Protein AF-0000000075079339 (afdb_homodimer)

pLDDT: mean 93.02, std 6.37, range [62.28, 98.81]

Sequence (610 aa):
MKYHYYIADVFTNRVFNGAQIAVFPKADGLNAEKMALIAKELNLSETVFIFHKINGGNVRRMRIFSPLAEIHLGGHPVIAAAFVLASCGDIELNEPITRVVFEQNAGPVEANITSVGGKPGFVQFTRKVSAIVDRFAPGDEELAAFLGLEQSELDHKKYSPRLVSCGYPYLIVPVWKYESVRKALFNYPAWSQSAAPQTAAQEILLFAPKTPFPDADFNLRLLGPRLALTEDPPVGNAVPAFCSYLCSFEHTRKGTHSFAVERGDERSRRSVIRIEMDNKGEELLPLRVGGEAVMFAEGLIDLPKMKYHYYIADVFTNRVFNGAQIAVFPKADGLNAEKMALIAKELNLSETVFIFHKINGGNVRRMRIFSPLAEIHLGGHPVIAAAFVLASCGDIELNEPITRVVFEQNAGPVEANITSVGGKPGFVQFTRKVSAIVDRFAPGDEELAAFLGLEQSELDHKKYSPRLVSCGYPYLIVPVWKYESVRKALFNYPAWSQSAAPQTAAQEILLFAPKTPFPDADFNLRLLGPRLALTEDPPVGNAVPAFCSYLCSFEHTRKGTHSFAVERGDERSRRSVIRIEMDNKGEELLPLRVGGEAVMFAEGLIDLPK

Structure (mmCIF, N/CA/C/O backbone):
data_AF-0000000075079339-model_v1
#
loop_
_entity.id
_entity.type
_entity.pdbx_description
1 polymer 'PhzF family phenazine biosynthesis protein'
#
loop_
_atom_site.group_PDB
_atom_site.id
_atom_site.type_symbol
_atom_site.label_atom_id
_atom_site.label_alt_id
_atom_site.label_comp_id
_atom_site.label_asym_id
_atom_site.label_entity_id
_atom_site.label_seq_id
_atom_site.pdbx_PDB_ins_code
_atom_site.Cartn_x
_atom_site.Cartn_y
_atom_site.Cartn_z
_atom_site.occupancy
_atom_site.B_iso_or_equiv
_atom_site.auth_seq_id
_atom_site.auth_comp_id
_atom_site.auth_asym_id
_atom_site.auth_atom_id
_atom_site.pdbx_PDB_model_num
ATOM 1 N N . MET A 1 1 ? -23.562 4.031 -6.859 1 88.5 1 MET A N 1
ATOM 2 C CA . MET A 1 1 ? -23.609 2.607 -7.18 1 88.5 1 MET A CA 1
ATOM 3 C C . MET A 1 1 ? -22.875 1.783 -6.129 1 88.5 1 MET A C 1
ATOM 5 O O . MET A 1 1 ? -21.734 2.109 -5.762 1 88.5 1 MET A O 1
ATOM 9 N N . LYS A 1 2 ? -23.516 0.724 -5.75 1 94.94 2 LYS A N 1
ATOM 10 C CA . LYS A 1 2 ? -22.953 -0.069 -4.656 1 94.94 2 LYS A CA 1
ATOM 11 C C . LYS A 1 2 ? -22.281 -1.338 -5.184 1 94.94 2 LYS A C 1
ATOM 13 O O . LYS A 1 2 ? -22.828 -2.014 -6.059 1 94.94 2 LYS A O 1
ATOM 18 N N . TYR A 1 3 ? -21.109 -1.621 -4.734 1 97.62 3 TYR A N 1
ATOM 19 C CA . TYR A 1 3 ? -20.375 -2.818 -5.109 1 97.62 3 TYR A CA 1
ATOM 20 C C . TYR A 1 3 ? -19.859 -3.551 -3.877 1 97.62 3 TYR A C 1
ATOM 22 O O . TYR A 1 3 ? -19.203 -2.957 -3.023 1 97.62 3 TYR A O 1
ATOM 30 N N . HIS A 1 4 ? -20.141 -4.801 -3.824 1 97.94 4 HIS A N 1
ATOM 31 C CA . HIS A 1 4 ? -19.578 -5.664 -2.793 1 97.94 4 HIS A CA 1
ATOM 32 C C . HIS A 1 4 ? -18.188 -6.164 -3.188 1 97.94 4 HIS A C 1
ATOM 34 O O . HIS A 1 4 ? -17.938 -6.441 -4.363 1 97.94 4 HIS A O 1
ATOM 40 N N . TYR A 1 5 ? -17.344 -6.246 -2.178 1 98.44 5 TYR A N 1
ATOM 41 C CA . TYR A 1 5 ? -16.031 -6.84 -2.443 1 98.44 5 TYR A CA 1
ATOM 42 C C . TYR A 1 5 ? -15.539 -7.641 -1.241 1 98.44 5 TYR A C 1
ATOM 44 O O . TYR A 1 5 ? -16.094 -7.531 -0.147 1 98.44 5 TYR A O 1
ATOM 52 N N . TYR A 1 6 ? -14.586 -8.477 -1.514 1 98.56 6 TYR A N 1
ATOM 53 C CA . TYR A 1 6 ? -13.938 -9.312 -0.515 1 98.56 6 TYR A CA 1
ATOM 54 C C . TYR A 1 6 ? -12.422 -9.164 -0.581 1 98.56 6 TYR A C 1
ATOM 56 O O . TYR A 1 6 ? -11.867 -8.883 -1.645 1 98.56 6 TYR A O 1
ATOM 64 N N . ILE A 1 7 ? -11.812 -9.281 0.553 1 98.38 7 ILE A N 1
ATOM 65 C CA . ILE A 1 7 ? -10.359 -9.367 0.597 1 98.38 7 ILE A CA 1
ATOM 66 C C . ILE A 1 7 ? -9.938 -10.758 1.051 1 98.38 7 ILE A C 1
ATOM 68 O O . ILE A 1 7 ? -10.344 -11.219 2.117 1 98.38 7 ILE A O 1
ATOM 72 N N . ALA A 1 8 ? -9.172 -11.406 0.264 1 98.06 8 ALA A N 1
ATOM 73 C CA . ALA A 1 8 ? -8.664 -12.742 0.58 1 98.06 8 ALA A CA 1
ATOM 74 C C . ALA A 1 8 ? -7.137 -12.758 0.599 1 98.06 8 ALA A C 1
ATOM 76 O O . ALA A 1 8 ? -6.492 -12.086 -0.212 1 98.06 8 ALA A O 1
ATOM 77 N N . ASP A 1 9 ? -6.594 -13.492 1.553 1 97.5 9 ASP A N 1
ATOM 78 C CA . ASP A 1 9 ? -5.176 -13.828 1.537 1 97.5 9 ASP A CA 1
ATOM 79 C C . ASP A 1 9 ? -4.93 -15.117 0.746 1 97.5 9 ASP A C 1
ATOM 81 O O . ASP A 1 9 ? -5.535 -16.156 1.03 1 97.5 9 ASP A O 1
ATOM 85 N N . VAL A 1 10 ? -4.051 -14.984 -0.234 1 97.69 10 VAL A N 1
ATOM 86 C CA . VAL A 1 10 ? -3.883 -16.047 -1.214 1 97.69 10 VAL A CA 1
ATOM 87 C C . VAL A 1 10 ? -2.535 -16.734 -1.008 1 97.69 10 VAL A C 1
ATOM 89 O O . VAL A 1 10 ? -1.555 -16.094 -0.628 1 97.69 10 VAL A O 1
ATOM 92 N N . PHE A 1 11 ? -2.48 -18.062 -1.282 1 97.31 11 PHE A N 1
ATOM 93 C CA . PHE A 1 11 ? -1.332 -18.938 -1.104 1 97.31 11 PHE A CA 1
ATOM 94 C C . PHE A 1 11 ? -0.982 -19.078 0.373 1 97.31 11 PHE A C 1
ATOM 96 O O . PHE A 1 11 ? 0.194 -19.078 0.741 1 97.31 11 PHE A O 1
ATOM 103 N N . THR A 1 12 ? -1.994 -19.094 1.157 1 96.5 12 THR A N 1
ATOM 104 C CA . THR A 1 12 ? -1.939 -19.312 2.598 1 96.5 12 THR A CA 1
ATOM 105 C C . THR A 1 12 ? -3.301 -19.75 3.133 1 96.5 12 THR A C 1
ATOM 107 O O . THR A 1 12 ? -4.324 -19.531 2.48 1 96.5 12 THR A O 1
ATOM 110 N N . ASN A 1 13 ? -3.297 -20.391 4.238 1 95.44 13 ASN A N 1
ATOM 111 C CA . ASN A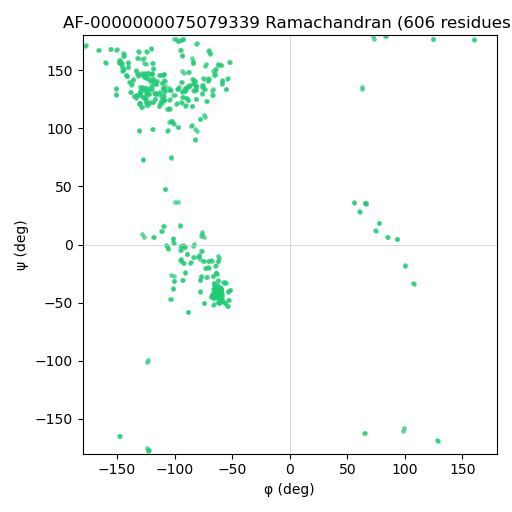 1 13 ? -4.543 -20.719 4.926 1 95.44 13 ASN A CA 1
ATOM 112 C C . ASN A 1 13 ? -4.676 -19.953 6.234 1 95.44 13 ASN A C 1
ATOM 114 O O . ASN A 1 13 ? -5.539 -20.266 7.059 1 95.44 13 ASN A O 1
ATOM 118 N N . ARG A 1 14 ? -3.779 -18.969 6.387 1 94.88 14 ARG A N 1
ATOM 119 C CA . ARG A 1 14 ? -3.783 -18.141 7.586 1 94.88 14 ARG A CA 1
ATOM 120 C C . ARG A 1 14 ? -3.883 -16.656 7.227 1 94.88 14 ARG A C 1
ATOM 122 O O . ARG A 1 14 ? -3.076 -16.141 6.445 1 94.88 14 ARG A O 1
ATOM 129 N N . VAL A 1 15 ? -4.781 -15.984 7.902 1 96.06 15 VAL A N 1
ATOM 130 C CA . VAL A 1 15 ? -4.934 -14.555 7.645 1 96.06 15 VAL A CA 1
ATOM 131 C C . VAL A 1 15 ? -3.635 -13.828 7.992 1 96.06 15 VAL A C 1
ATOM 133 O O . VAL A 1 15 ? -2.863 -14.297 8.836 1 96.06 15 VAL A O 1
ATOM 136 N N . PHE A 1 16 ? -3.359 -12.68 7.406 1 96 16 PHE A N 1
ATOM 137 C CA . PHE A 1 16 ? -2.217 -11.797 7.605 1 96 16 PHE A CA 1
ATOM 138 C C . PHE A 1 16 ? -0.963 -12.383 6.969 1 96 16 PHE A C 1
ATOM 140 O O . PHE A 1 16 ? 0.152 -11.945 7.258 1 96 16 PHE A O 1
ATOM 147 N N . ASN A 1 17 ? -1.1 -13.398 6.145 1 95.69 17 ASN A N 1
ATOM 148 C CA . ASN A 1 17 ? -0.041 -13.969 5.32 1 95.69 17 ASN A CA 1
ATOM 149 C C . ASN A 1 17 ? -0.414 -13.953 3.84 1 95.69 17 ASN A C 1
ATOM 151 O O . ASN A 1 17 ? -1.387 -13.305 3.447 1 95.69 17 ASN A O 1
ATOM 155 N N . GLY A 1 18 ? 0.417 -14.477 3.018 1 95.75 18 GLY A N 1
ATOM 156 C CA . GLY A 1 18 ? 0.111 -14.586 1.6 1 95.75 18 GLY A CA 1
ATOM 157 C C . GLY A 1 18 ? -0.012 -13.242 0.909 1 95.75 18 GLY A C 1
ATOM 158 O O . GLY A 1 18 ? 0.529 -12.242 1.386 1 95.75 18 GLY A O 1
ATOM 159 N N . ALA A 1 19 ? -0.659 -13.289 -0.269 1 96.06 19 ALA A N 1
ATOM 160 C CA . ALA A 1 19 ? -0.929 -12.078 -1.039 1 96.06 19 ALA A CA 1
ATOM 161 C C . ALA A 1 19 ? -2.346 -11.578 -0.787 1 96.06 19 ALA A C 1
ATOM 163 O O . ALA A 1 19 ? -3.303 -12.352 -0.802 1 96.06 19 ALA A O 1
ATOM 164 N N . GLN A 1 20 ? -2.498 -10.305 -0.548 1 96.56 20 GLN A N 1
ATOM 165 C CA . GLN A 1 20 ? -3.801 -9.703 -0.301 1 96.56 20 GLN A CA 1
ATOM 166 C C . GLN A 1 20 ? -4.5 -9.344 -1.61 1 96.56 20 GLN A C 1
ATOM 168 O O . GLN A 1 20 ? -4.023 -8.484 -2.359 1 96.56 20 GLN A O 1
ATOM 173 N N . ILE A 1 21 ? -5.633 -9.906 -1.851 1 98 21 ILE A N 1
ATOM 174 C CA . ILE A 1 21 ? -6.34 -9.664 -3.104 1 98 21 ILE A CA 1
ATOM 175 C C . ILE A 1 21 ? -7.773 -9.227 -2.814 1 98 21 ILE A C 1
ATOM 177 O O . ILE A 1 21 ? -8.484 -9.883 -2.043 1 98 21 ILE A O 1
ATOM 181 N N . ALA A 1 22 ? -8.141 -8.125 -3.373 1 98.62 22 ALA A N 1
ATOM 182 C CA . ALA A 1 22 ? -9.555 -7.75 -3.355 1 98.62 22 ALA A CA 1
ATOM 183 C C . ALA A 1 22 ? -10.289 -8.312 -4.566 1 98.62 22 ALA A C 1
ATOM 185 O O . ALA A 1 22 ? -9.766 -8.297 -5.684 1 98.62 22 ALA A O 1
ATOM 186 N N . VAL A 1 23 ? -11.453 -8.844 -4.312 1 98.81 23 VAL A N 1
ATOM 187 C CA . VAL A 1 23 ? -12.266 -9.406 -5.391 1 98.81 23 VAL A CA 1
ATOM 188 C C . VAL A 1 23 ? -13.648 -8.766 -5.379 1 98.81 23 VAL A C 1
ATOM 190 O O . VAL A 1 23 ? -14.336 -8.773 -4.355 1 98.81 23 VAL A O 1
ATOM 193 N N . PHE A 1 24 ? -14.008 -8.18 -6.484 1 98.69 24 PHE A N 1
ATOM 194 C CA . PHE A 1 24 ? -15.375 -7.723 -6.742 1 98.69 24 PHE A CA 1
ATOM 195 C C . PHE A 1 24 ? -16.141 -8.758 -7.562 1 98.69 24 PHE A C 1
ATOM 197 O O . PHE A 1 24 ? -16.016 -8.797 -8.789 1 98.69 24 PHE A O 1
ATOM 204 N N . PRO A 1 25 ? -16.984 -9.547 -6.914 1 98.12 25 PRO A N 1
ATOM 205 C CA . PRO A 1 25 ? -17.625 -10.664 -7.609 1 98.12 25 PRO A CA 1
ATOM 206 C C . PRO A 1 25 ? -18.594 -10.203 -8.695 1 98.12 25 PRO A C 1
ATOM 208 O O . PRO A 1 25 ? -18.891 -10.961 -9.617 1 98.12 25 PRO A O 1
ATOM 211 N N . LYS A 1 26 ? -19.156 -9.078 -8.578 1 97 26 LYS A N 1
ATOM 212 C CA . LYS A 1 26 ? -20.047 -8.453 -9.547 1 97 26 LYS A CA 1
ATOM 213 C C . LYS A 1 26 ? -19.641 -7.016 -9.836 1 97 26 LYS A C 1
ATOM 215 O O . LYS A 1 26 ? -20.094 -6.09 -9.156 1 97 26 LYS A O 1
ATOM 220 N N . ALA A 1 27 ? -18.922 -6.891 -10.93 1 96.94 27 ALA A N 1
ATOM 221 C CA . ALA A 1 27 ? -18.344 -5.582 -11.227 1 96.94 27 ALA A CA 1
ATOM 222 C C . ALA A 1 27 ? -19.047 -4.934 -12.414 1 96.94 27 ALA A C 1
ATOM 224 O O . ALA A 1 27 ? -18.531 -3.984 -13.008 1 96.94 27 ALA A O 1
ATOM 225 N N . ASP A 1 28 ? -20.141 -5.441 -12.727 1 92.81 28 ASP A N 1
ATOM 226 C CA . ASP A 1 28 ? -20.875 -4.902 -13.867 1 92.81 28 ASP A CA 1
ATOM 227 C C . ASP A 1 28 ? -21.109 -3.4 -13.711 1 92.81 28 ASP A C 1
ATOM 229 O O . ASP A 1 28 ? -21.5 -2.932 -12.641 1 92.81 28 ASP A O 1
ATOM 233 N N . GLY A 1 29 ? -20.844 -2.641 -14.797 1 92 29 GLY A N 1
ATOM 234 C CA . GLY A 1 29 ? -21.047 -1.2 -14.781 1 92 29 GLY A CA 1
ATOM 235 C C . GLY A 1 29 ? -19.766 -0.422 -14.578 1 92 29 GLY A C 1
ATOM 236 O O . GLY A 1 29 ? -19.703 0.782 -14.836 1 92 29 GLY A O 1
ATOM 237 N N . LEU A 1 30 ? -18.766 -1.113 -14.094 1 96 30 LEU A N 1
ATOM 238 C CA . LEU A 1 30 ? -17.484 -0.432 -13.906 1 96 30 LEU A CA 1
ATOM 239 C C . LEU A 1 30 ? -16.719 -0.359 -15.219 1 96 30 LEU A C 1
ATOM 241 O O . LEU A 1 30 ? -16.703 -1.322 -15.992 1 96 30 LEU A O 1
ATOM 245 N N . ASN A 1 31 ? -16.156 0.801 -15.477 1 95.88 31 ASN A N 1
ATOM 246 C CA . ASN A 1 31 ? -15.227 0.935 -16.594 1 95.88 31 ASN A CA 1
ATOM 247 C C . ASN A 1 31 ? -13.773 0.877 -16.141 1 95.88 31 ASN A C 1
ATOM 249 O O . ASN A 1 31 ? -13.508 0.788 -14.938 1 95.88 31 ASN A O 1
ATOM 253 N N . ALA A 1 32 ? -12.883 0.918 -17.062 1 96.62 32 ALA A N 1
ATOM 254 C CA . ALA A 1 32 ? -11.461 0.743 -16.781 1 96.62 32 ALA A CA 1
ATOM 255 C C . ALA A 1 32 ? -10.953 1.83 -15.828 1 96.62 32 ALA A C 1
ATOM 257 O O . ALA A 1 32 ? -10.156 1.557 -14.93 1 96.62 32 ALA A O 1
ATOM 258 N N . GLU A 1 33 ? -11.391 2.986 -16.062 1 95.31 33 GLU A N 1
ATOM 259 C CA . GLU A 1 33 ? -10.945 4.109 -15.25 1 95.31 33 GLU A CA 1
ATOM 260 C C . GLU A 1 33 ? -11.336 3.918 -13.789 1 95.31 33 GLU A C 1
ATOM 262 O O . GLU A 1 33 ? -10.508 4.09 -12.891 1 95.31 33 GLU A O 1
ATOM 267 N N . LYS A 1 34 ? -12.578 3.607 -13.531 1 96.44 34 LYS A N 1
ATOM 268 C CA . LYS A 1 34 ? -13.062 3.398 -12.172 1 96.44 34 LYS A CA 1
ATOM 269 C C . LYS A 1 34 ? -12.367 2.207 -11.523 1 96.44 34 LYS A C 1
ATOM 271 O O . LYS A 1 34 ? -12.031 2.25 -10.336 1 96.44 34 LYS A O 1
ATOM 276 N N . MET A 1 35 ? -12.203 1.154 -12.273 1 98.12 35 MET A N 1
ATOM 277 C CA . MET A 1 35 ? -11.516 -0.02 -11.742 1 98.12 35 MET A CA 1
ATOM 278 C C . MET A 1 35 ? -10.102 0.332 -11.305 1 98.12 35 MET A C 1
ATOM 280 O O . MET A 1 35 ? -9.648 -0.1 -10.234 1 98.12 35 MET A O 1
ATOM 284 N N . ALA A 1 36 ? -9.398 1.102 -12.117 1 97.06 36 ALA A N 1
ATOM 285 C CA . ALA A 1 36 ? -8.055 1.538 -11.773 1 97.06 36 ALA A CA 1
ATOM 286 C C . ALA A 1 36 ? -8.055 2.381 -10.5 1 97.06 36 ALA A C 1
ATOM 288 O O . ALA A 1 36 ? -7.188 2.213 -9.641 1 97.06 36 ALA A O 1
ATOM 289 N N . LEU A 1 37 ? -9.008 3.271 -10.367 1 95.88 37 LEU A N 1
ATOM 290 C CA . LEU A 1 37 ? -9.125 4.129 -9.195 1 95.88 37 LEU A CA 1
ATOM 291 C C . LEU A 1 37 ? -9.391 3.299 -7.945 1 95.88 37 LEU A C 1
ATOM 293 O O . LEU A 1 37 ? -8.805 3.551 -6.891 1 95.88 37 LEU A O 1
ATOM 297 N N . ILE A 1 38 ? -10.25 2.322 -8.062 1 97.81 38 ILE A N 1
ATOM 298 C CA . ILE A 1 38 ? -10.594 1.459 -6.934 1 97.81 38 ILE A CA 1
ATOM 299 C C . ILE A 1 38 ? -9.359 0.68 -6.484 1 97.81 38 ILE A C 1
ATOM 301 O O . ILE A 1 38 ? -9.078 0.586 -5.289 1 97.81 38 ILE A O 1
ATOM 305 N N . ALA A 1 39 ? -8.656 0.16 -7.441 1 97.5 39 ALA A N 1
ATOM 306 C CA . ALA A 1 39 ? -7.457 -0.606 -7.125 1 97.5 39 ALA A CA 1
ATOM 307 C C . ALA A 1 39 ? -6.43 0.26 -6.402 1 97.5 39 ALA A C 1
ATOM 309 O O . ALA A 1 39 ? -5.824 -0.174 -5.418 1 97.5 39 ALA A O 1
ATOM 310 N N . LYS A 1 40 ? -6.242 1.447 -6.895 1 94.62 40 LYS A N 1
ATOM 311 C CA . LYS A 1 40 ? -5.32 2.383 -6.254 1 94.62 40 LYS A CA 1
ATOM 312 C C . LYS A 1 40 ? -5.781 2.73 -4.844 1 94.62 40 LYS A C 1
ATOM 314 O O . LYS A 1 40 ? -4.965 2.824 -3.924 1 94.62 40 LYS A O 1
ATOM 319 N N . GLU A 1 41 ? -7.086 2.902 -4.676 1 96.56 41 GLU A N 1
ATOM 320 C CA . GLU A 1 41 ? -7.691 3.248 -3.391 1 96.56 41 GLU A CA 1
ATOM 321 C C . GLU A 1 41 ? -7.461 2.15 -2.357 1 96.56 41 GLU A C 1
ATOM 323 O O . GLU A 1 41 ? -7.086 2.432 -1.217 1 96.56 41 GLU A O 1
ATOM 328 N N . LEU A 1 42 ? -7.664 0.929 -2.746 1 97.06 42 LEU A N 1
ATOM 329 C CA . LEU A 1 42 ? -7.547 -0.193 -1.822 1 97.06 42 LEU A CA 1
ATOM 330 C C . LEU A 1 42 ? -6.082 -0.531 -1.56 1 97.06 42 LEU A C 1
ATOM 332 O O . LEU A 1 42 ? -5.75 -1.116 -0.526 1 97.06 42 LEU A O 1
ATOM 336 N N . ASN A 1 43 ? -5.238 -0.244 -2.51 1 94.38 43 ASN A N 1
ATOM 337 C CA . ASN A 1 43 ? -3.785 -0.327 -2.385 1 94.38 43 ASN A CA 1
ATOM 338 C C . ASN A 1 43 ? -3.338 -1.722 -1.954 1 94.38 43 ASN A C 1
ATOM 340 O O . ASN A 1 43 ? -2.449 -1.862 -1.113 1 94.38 43 ASN A O 1
ATOM 344 N N . LEU A 1 44 ? -3.998 -2.727 -2.41 1 96.19 44 LEU A N 1
ATOM 345 C CA . LEU A 1 44 ? -3.592 -4.109 -2.188 1 96.19 44 LEU A CA 1
ATOM 346 C C . LEU A 1 44 ? -2.754 -4.625 -3.354 1 96.19 44 LEU A C 1
ATOM 348 O O . LEU A 1 44 ? -2.502 -3.893 -4.312 1 96.19 44 LEU A O 1
ATOM 352 N N . SER A 1 45 ? -2.244 -5.855 -3.23 1 93.19 45 SER A N 1
ATOM 353 C CA . SER A 1 45 ? -1.403 -6.402 -4.293 1 93.19 45 SER A CA 1
ATOM 354 C C . SER A 1 45 ? -2.105 -6.336 -5.645 1 93.19 45 SER A C 1
ATOM 356 O O . SER A 1 45 ? -1.544 -5.836 -6.617 1 93.19 45 SER A O 1
ATOM 358 N N . GLU A 1 46 ? -3.307 -6.879 -5.637 1 96.69 46 GLU A N 1
ATOM 359 C CA . GLU A 1 46 ? -4.145 -6.781 -6.828 1 96.69 46 GLU A CA 1
ATOM 360 C C . GLU A 1 46 ? -5.625 -6.699 -6.457 1 96.69 46 GLU A C 1
ATOM 362 O O . GLU A 1 46 ? -6.012 -7.086 -5.352 1 96.69 46 GLU A O 1
ATOM 367 N N . THR A 1 47 ? -6.359 -6.16 -7.328 1 98.38 47 THR A N 1
ATOM 368 C CA . THR A 1 47 ? -7.816 -6.113 -7.262 1 98.38 47 THR A CA 1
ATOM 369 C C . THR A 1 47 ? -8.438 -6.758 -8.5 1 98.38 47 THR A C 1
ATOM 371 O O . THR A 1 47 ? -8.047 -6.449 -9.625 1 98.38 47 THR A O 1
ATOM 374 N N . VAL A 1 48 ? -9.344 -7.629 -8.211 1 98.62 48 VAL A N 1
ATOM 375 C CA . VAL A 1 48 ? -9.961 -8.414 -9.273 1 98.62 48 VAL A CA 1
ATOM 376 C C . VAL A 1 48 ? -11.414 -7.984 -9.461 1 98.62 48 VAL A C 1
ATOM 378 O O . VAL A 1 48 ? -12.156 -7.84 -8.484 1 98.62 48 VAL A O 1
ATOM 381 N N . PHE A 1 49 ? -11.781 -7.809 -10.734 1 98.62 49 PHE A N 1
ATOM 382 C CA . PHE A 1 49 ? -13.156 -7.473 -11.086 1 98.62 49 PHE A CA 1
ATOM 383 C C . PHE A 1 49 ? -13.773 -8.555 -11.961 1 98.62 49 PHE A C 1
ATOM 385 O O . PHE A 1 49 ? -13.258 -8.859 -13.039 1 98.62 49 PHE A O 1
ATOM 392 N N . ILE A 1 50 ? -14.867 -9.094 -11.484 1 97.94 50 ILE A N 1
ATOM 393 C CA . ILE A 1 50 ? -15.523 -10.203 -12.172 1 97.94 50 ILE A CA 1
ATOM 394 C C . ILE A 1 50 ? -16.781 -9.703 -12.891 1 97.94 50 ILE A C 1
ATOM 396 O O . ILE A 1 50 ? -17.547 -8.914 -12.328 1 97.94 50 ILE A O 1
ATOM 400 N N . PHE A 1 51 ? -16.906 -10.117 -14.125 1 96.25 51 PHE A N 1
ATOM 401 C CA . PHE A 1 51 ? -18.094 -9.82 -14.93 1 96.25 51 PHE A CA 1
ATOM 402 C C . PHE A 1 51 ? -18.781 -11.102 -15.367 1 96.25 51 PHE A C 1
ATOM 404 O O . PHE A 1 51 ? -18.125 -12.07 -15.758 1 96.25 51 PHE A O 1
ATOM 411 N N . HIS A 1 52 ? -20.062 -11.039 -15.242 1 90.69 52 HIS A N 1
ATOM 412 C CA . HIS A 1 52 ? -20.828 -12.219 -15.602 1 90.69 52 HIS A CA 1
ATOM 413 C C . HIS A 1 52 ? -21.312 -12.148 -17.047 1 90.69 52 HIS A C 1
ATOM 415 O O . HIS A 1 52 ? -21.641 -11.07 -17.547 1 90.69 52 HIS A O 1
ATOM 421 N N . LYS A 1 53 ? -21.094 -13.195 -17.75 1 77.88 53 LYS A N 1
ATOM 422 C CA . LYS A 1 53 ? -21.578 -13.281 -19.125 1 77.88 53 LYS A CA 1
ATOM 423 C C . LYS A 1 53 ? -23.031 -13.742 -19.156 1 77.88 53 LYS A C 1
ATOM 425 O O . LYS A 1 53 ? -23.516 -14.391 -18.219 1 77.88 53 LYS A O 1
ATOM 430 N N . ILE A 1 54 ? -23.641 -13.367 -20.234 1 65.5 54 ILE A N 1
ATOM 431 C CA . ILE A 1 54 ? -25.047 -13.625 -20.453 1 65.5 54 ILE A CA 1
ATOM 432 C C . ILE A 1 54 ? -25.297 -15.133 -20.547 1 65.5 54 ILE A C 1
ATOM 434 O O . ILE A 1 54 ? -26.312 -15.633 -20.047 1 65.5 54 ILE A O 1
ATOM 438 N N . ASN A 1 55 ? -24.422 -15.797 -21.281 1 62.28 55 ASN A N 1
ATOM 439 C CA . ASN A 1 55 ? -24.812 -17.172 -21.594 1 62.28 55 ASN A CA 1
ATOM 440 C C . ASN A 1 55 ? -24.625 -18.094 -20.391 1 62.28 55 ASN A C 1
ATOM 442 O O . ASN A 1 55 ? -24.984 -19.266 -20.438 1 62.28 55 ASN A O 1
ATOM 446 N N . GLY A 1 56 ? -24.375 -17.641 -19.203 1 64.38 56 GLY A N 1
ATOM 447 C CA . GLY A 1 56 ? -24.438 -18.453 -18 1 64.38 56 GLY A CA 1
ATOM 448 C C . GLY A 1 56 ? -23.281 -19.422 -17.875 1 64.38 56 GLY A C 1
ATOM 449 O O . GLY A 1 56 ? -22.281 -19.297 -18.578 1 64.38 56 GLY A O 1
ATOM 450 N N . GLY A 1 57 ? -23 -20.312 -16.812 1 76.31 57 GLY A N 1
ATOM 451 C CA . GLY A 1 57 ? -22.062 -21.359 -16.469 1 76.31 57 GLY A CA 1
ATOM 452 C C . GLY A 1 57 ? -20.938 -20.859 -15.57 1 76.31 57 GLY A C 1
ATOM 453 O O . GLY A 1 57 ? -21.094 -19.875 -14.852 1 76.31 57 GLY A O 1
ATOM 454 N N . ASN A 1 58 ? -19.891 -21.656 -15.656 1 87.31 58 ASN A N 1
ATOM 455 C CA . ASN A 1 58 ? -18.766 -21.344 -14.789 1 87.31 58 ASN A CA 1
ATOM 456 C C . ASN A 1 58 ? -17.672 -20.578 -15.547 1 87.31 58 ASN A C 1
ATOM 458 O O . ASN A 1 58 ? -16.484 -20.891 -15.422 1 87.31 58 ASN A O 1
ATOM 462 N N . VAL A 1 59 ? -18.156 -19.656 -16.516 1 93.31 59 VAL A N 1
ATOM 463 C CA . VAL A 1 59 ? -17.234 -18.766 -17.188 1 93.31 59 VAL A CA 1
ATOM 464 C C . VAL A 1 59 ? -17.453 -17.328 -16.703 1 93.31 59 VAL A C 1
ATOM 466 O O . VAL A 1 59 ? -18.578 -16.844 -16.688 1 93.31 59 VAL A O 1
ATOM 469 N N . ARG A 1 60 ? -16.406 -16.75 -16.312 1 95 60 ARG A N 1
ATOM 470 C CA . ARG A 1 60 ? -16.438 -15.367 -15.859 1 95 60 ARG A CA 1
ATOM 471 C C . ARG A 1 60 ? -15.391 -14.523 -16.578 1 95 60 ARG A C 1
ATOM 473 O O . ARG A 1 60 ? -14.273 -14.977 -16.812 1 95 60 ARG A O 1
ATOM 480 N N . ARG A 1 61 ? -15.812 -13.344 -17.016 1 96.06 61 ARG A N 1
ATOM 481 C CA . ARG A 1 61 ? -14.82 -12.344 -17.406 1 96.06 61 ARG A CA 1
ATOM 482 C C . ARG A 1 61 ? -14.133 -11.734 -16.188 1 96.06 61 ARG A C 1
ATOM 484 O O . ARG A 1 61 ? -14.781 -11.438 -15.188 1 96.06 61 ARG A O 1
ATOM 491 N N . MET A 1 62 ? -12.852 -11.664 -16.312 1 96.56 62 MET A N 1
ATOM 492 C CA . MET A 1 62 ? -12.062 -11.219 -15.172 1 96.56 62 MET A CA 1
ATOM 493 C C . MET A 1 62 ? -11.047 -10.164 -15.594 1 96.56 62 MET A C 1
ATOM 495 O O . MET A 1 62 ? -10.305 -10.367 -16.547 1 96.56 62 MET A O 1
ATOM 499 N N . ARG A 1 63 ? -11.023 -9.062 -14.922 1 97.81 63 ARG A N 1
ATOM 500 C CA . ARG A 1 63 ? -10 -8.031 -15.086 1 97.81 63 ARG A CA 1
ATOM 501 C C . ARG A 1 63 ? -9.234 -7.812 -13.789 1 97.81 63 ARG A C 1
ATOM 503 O O . ARG A 1 63 ? -9.812 -7.875 -12.703 1 97.81 63 ARG A O 1
ATOM 510 N N . ILE A 1 64 ? -7.957 -7.582 -13.93 1 97.88 64 ILE A N 1
ATOM 511 C CA . ILE A 1 64 ? -7.074 -7.492 -12.773 1 97.88 64 ILE A CA 1
ATOM 512 C C . ILE A 1 64 ? -6.328 -6.16 -12.797 1 97.88 64 ILE A C 1
ATOM 514 O O . ILE A 1 64 ? -5.816 -5.746 -13.836 1 97.88 64 ILE A O 1
ATOM 518 N N . PHE A 1 65 ? -6.273 -5.496 -11.656 1 97.62 65 PHE A N 1
ATOM 519 C CA . PHE A 1 65 ? -5.539 -4.242 -11.523 1 97.62 65 PHE A CA 1
ATOM 520 C C . PHE A 1 65 ? -4.617 -4.277 -10.312 1 97.62 65 PHE A C 1
ATOM 522 O O . PHE A 1 65 ? -5.02 -4.711 -9.234 1 97.62 65 PHE A O 1
ATOM 529 N N . SER A 1 66 ? -3.346 -3.918 -10.484 1 94.81 66 SER A N 1
ATOM 530 C CA . SER A 1 66 ? -2.533 -3.416 -9.375 1 94.81 66 SER A CA 1
ATOM 531 C C . SER A 1 66 ? -2.822 -1.944 -9.102 1 94.81 66 SER A C 1
ATOM 533 O O . SER A 1 66 ? -3.561 -1.301 -9.852 1 94.81 66 SER A O 1
ATOM 535 N N . PRO A 1 67 ? -2.252 -1.375 -8.016 1 92.94 67 PRO A N 1
ATOM 536 C CA . PRO A 1 67 ? -2.449 0.057 -7.781 1 92.94 67 PRO A CA 1
ATOM 537 C C . PRO A 1 67 ? -1.87 0.924 -8.898 1 92.94 67 PRO A C 1
ATOM 539 O O . PRO A 1 67 ? -2.232 2.096 -9.023 1 92.94 67 PRO A O 1
ATOM 542 N N . LEU A 1 68 ? -1.014 0.298 -9.758 1 89.31 68 LEU A N 1
ATOM 543 C CA . LEU A 1 68 ? -0.296 1.08 -10.758 1 89.31 68 LEU A CA 1
ATOM 544 C C . LEU A 1 68 ? -0.953 0.945 -12.125 1 89.31 68 LEU A C 1
ATOM 546 O O . LEU A 1 68 ? -0.989 1.904 -12.898 1 89.31 68 LEU A O 1
ATOM 550 N N . ALA A 1 69 ? -1.415 -0.255 -12.359 1 93.31 69 ALA A N 1
ATOM 551 C CA . ALA A 1 69 ? -1.906 -0.484 -13.719 1 93.31 69 ALA A CA 1
ATOM 552 C C . ALA A 1 69 ? -2.713 -1.777 -13.797 1 93.31 69 ALA A C 1
ATOM 554 O O . ALA A 1 69 ? -2.697 -2.584 -12.867 1 93.31 69 ALA A O 1
ATOM 555 N N . GLU A 1 70 ? -3.414 -1.897 -14.953 1 96.06 70 GLU A N 1
ATOM 556 C CA . GLU A 1 70 ? -4.078 -3.166 -15.242 1 96.06 70 GLU A CA 1
ATOM 557 C C . GLU A 1 70 ? -3.062 -4.254 -15.578 1 96.06 70 GLU A C 1
ATOM 559 O O . GLU A 1 70 ? -2.059 -3.994 -16.234 1 96.06 70 GLU A O 1
ATOM 564 N N . ILE A 1 71 ? -3.344 -5.398 -15.117 1 93.06 71 ILE A N 1
ATOM 565 C CA . ILE A 1 71 ? -2.535 -6.586 -15.352 1 93.06 71 ILE A CA 1
ATOM 566 C C . ILE A 1 71 ? -3.295 -7.559 -16.25 1 93.06 71 ILE A C 1
ATOM 568 O O . ILE A 1 71 ? -4.477 -7.836 -16.031 1 93.06 71 ILE A O 1
ATOM 572 N N . HIS A 1 72 ? -2.596 -8.109 -17.125 1 90.5 72 HIS A N 1
ATOM 573 C CA . HIS A 1 72 ? -3.291 -8.883 -18.156 1 90.5 72 HIS A CA 1
ATOM 574 C C . HIS A 1 72 ? -3.436 -10.344 -17.75 1 90.5 72 HIS A C 1
ATOM 576 O O . HIS A 1 72 ? -4.277 -11.062 -18.281 1 90.5 72 HIS A O 1
ATOM 582 N N . LEU A 1 73 ? -2.568 -10.766 -16.891 1 86.12 73 LEU A N 1
ATOM 583 C CA . LEU A 1 73 ? -2.631 -12.125 -16.359 1 86.12 73 LEU A CA 1
ATOM 584 C C . LEU A 1 73 ? -2.047 -12.188 -14.953 1 86.12 73 LEU A C 1
ATOM 586 O O . LEU A 1 73 ? -0.967 -11.648 -14.703 1 86.12 73 LEU A O 1
ATOM 590 N N . GLY A 1 74 ? -2.799 -12.773 -14.039 1 86.56 74 GLY A N 1
ATOM 591 C CA . GLY A 1 74 ? -2.338 -12.938 -12.672 1 86.56 74 GLY A CA 1
ATOM 592 C C . GLY A 1 74 ? -2.686 -14.297 -12.086 1 86.56 74 GLY A C 1
ATOM 593 O O . GLY A 1 74 ? -3.799 -14.789 -12.266 1 86.56 74 GLY A O 1
ATOM 594 N N . GLY A 1 75 ? -1.763 -14.977 -11.5 1 87 75 GLY A N 1
ATOM 595 C CA . GLY A 1 75 ? -1.975 -16.266 -10.859 1 87 75 GLY A CA 1
ATOM 596 C C . GLY A 1 75 ? -2.703 -16.156 -9.539 1 87 75 GLY A C 1
ATOM 597 O O . GLY A 1 75 ? -3.762 -16.766 -9.352 1 87 75 GLY A O 1
ATOM 598 N N . HIS A 1 76 ? -2.213 -15.242 -8.617 1 92.62 76 HIS A N 1
ATOM 599 C CA . HIS A 1 76 ? -2.859 -15.047 -7.324 1 92.62 76 HIS A CA 1
ATOM 600 C C . HIS A 1 76 ? -4.309 -14.602 -7.496 1 92.62 76 HIS A C 1
ATOM 602 O O . HIS A 1 76 ? -5.203 -15.102 -6.809 1 92.62 76 HIS A O 1
ATOM 608 N N . PRO A 1 77 ? -4.531 -13.766 -8.43 1 95.94 77 PRO A N 1
ATOM 609 C CA . PRO A 1 77 ? -5.906 -13.305 -8.633 1 95.94 77 PRO A CA 1
ATOM 610 C C . PRO A 1 77 ? -6.855 -14.438 -9.016 1 95.94 77 PRO A C 1
ATOM 612 O O . PRO A 1 77 ? -8.023 -14.422 -8.617 1 95.94 77 PRO A O 1
ATOM 615 N N . VAL A 1 78 ? -6.328 -15.398 -9.797 1 96.5 78 VAL A N 1
ATOM 616 C CA . VAL A 1 78 ? -7.164 -16.531 -10.195 1 96.5 78 VAL A CA 1
ATOM 617 C C . VAL A 1 78 ? -7.59 -17.328 -8.961 1 96.5 78 VAL A C 1
ATOM 619 O O . VAL A 1 78 ? -8.766 -17.672 -8.82 1 96.5 78 VAL A O 1
ATOM 622 N N . ILE A 1 79 ? -6.664 -17.578 -8.109 1 97.88 79 ILE A N 1
ATOM 623 C CA . ILE A 1 79 ? -6.941 -18.312 -6.887 1 97.88 79 ILE A CA 1
ATOM 624 C C . ILE A 1 79 ? -7.934 -17.547 -6.027 1 97.88 79 ILE A C 1
ATOM 626 O O . ILE A 1 79 ? -8.914 -18.109 -5.531 1 97.88 79 ILE A O 1
ATOM 630 N N . ALA A 1 80 ? -7.711 -16.297 -5.891 1 98.19 80 ALA A N 1
ATOM 631 C CA . ALA A 1 80 ? -8.586 -15.453 -5.086 1 98.19 80 ALA A CA 1
ATOM 632 C C . ALA A 1 80 ? -10 -15.43 -5.652 1 98.19 80 ALA A C 1
ATOM 634 O O . ALA A 1 80 ? -10.977 -15.57 -4.91 1 98.19 80 ALA A O 1
ATOM 635 N N . ALA A 1 81 ? -10.102 -15.188 -6.957 1 98.12 81 ALA A N 1
ATOM 636 C CA . ALA A 1 81 ? -11.406 -15.109 -7.613 1 98.12 81 ALA A CA 1
ATOM 637 C C . ALA A 1 81 ? -12.203 -16.391 -7.418 1 98.12 81 ALA A C 1
ATOM 639 O O . ALA A 1 81 ? -13.367 -16.359 -7.027 1 98.12 81 ALA A O 1
ATOM 640 N N . ALA A 1 82 ? -11.531 -17.5 -7.684 1 98.12 82 ALA A N 1
ATOM 641 C CA . ALA A 1 82 ? -12.195 -18.797 -7.539 1 98.12 82 ALA A CA 1
ATOM 642 C C . ALA A 1 82 ? -12.664 -19.016 -6.102 1 98.12 82 ALA A C 1
ATOM 644 O O . ALA A 1 82 ? -13.805 -19.406 -5.867 1 98.12 82 ALA A O 1
ATOM 645 N N . PHE A 1 83 ? -11.828 -18.781 -5.18 1 98.19 83 PHE A N 1
ATOM 646 C CA . PHE A 1 83 ? -12.117 -18.969 -3.762 1 98.19 83 PHE A CA 1
ATOM 647 C C . PHE A 1 83 ? -13.281 -18.078 -3.33 1 98.19 83 PHE A C 1
ATOM 649 O O . PHE A 1 83 ? -14.227 -18.547 -2.691 1 98.19 83 PHE A O 1
ATOM 656 N N . VAL A 1 84 ? -13.242 -16.797 -3.691 1 98.31 84 VAL A N 1
ATOM 657 C CA . VAL A 1 84 ? -14.234 -15.82 -3.26 1 98.31 84 VAL A CA 1
ATOM 658 C C . VAL A 1 84 ? -15.578 -16.141 -3.908 1 98.31 84 VAL A C 1
ATOM 660 O O . VAL A 1 84 ? -16.625 -16.109 -3.242 1 98.31 84 VAL A O 1
ATOM 663 N N . LEU A 1 85 ? -15.57 -16.438 -5.227 1 97.62 85 LEU A N 1
ATOM 664 C CA . LEU A 1 85 ? -16.812 -16.734 -5.918 1 97.62 85 LEU A CA 1
ATOM 665 C C . LEU A 1 85 ? -17.484 -17.969 -5.332 1 97.62 85 LEU A C 1
ATOM 667 O O . LEU A 1 85 ? -18.719 -18.031 -5.223 1 97.62 85 LEU A O 1
ATOM 671 N N . ALA A 1 86 ? -16.656 -18.922 -5.004 1 97.38 86 ALA A N 1
ATOM 672 C CA . ALA A 1 86 ? -17.203 -20.109 -4.344 1 97.38 86 ALA A CA 1
ATOM 673 C C . ALA A 1 86 ? -17.719 -19.766 -2.951 1 97.38 86 ALA A C 1
ATOM 675 O O . ALA A 1 86 ? -18.797 -20.219 -2.562 1 97.38 86 ALA A O 1
ATOM 676 N N . SER A 1 87 ? -17 -19 -2.201 1 96.75 87 SER A N 1
ATOM 677 C CA . SER A 1 87 ? -17.312 -18.672 -0.815 1 96.75 87 SER A CA 1
ATOM 678 C C . SER A 1 87 ? -18.609 -17.859 -0.717 1 96.75 87 SER A C 1
ATOM 680 O O . SER A 1 87 ? -19.344 -17.969 0.26 1 96.75 87 SER A O 1
ATOM 682 N N . CYS A 1 88 ? -18.812 -17.031 -1.681 1 95.56 88 CYS A N 1
ATOM 683 C CA . CYS A 1 88 ? -19.984 -16.156 -1.592 1 95.56 88 CYS A CA 1
ATOM 684 C C . CYS A 1 88 ? -21.172 -16.75 -2.316 1 95.56 88 CYS A C 1
ATOM 686 O O . CYS A 1 88 ? -22.234 -16.125 -2.41 1 95.56 88 CYS A O 1
ATOM 688 N N . GLY A 1 89 ? -21 -17.906 -2.93 1 93.81 89 GLY A N 1
ATOM 689 C CA . GLY A 1 89 ? -22.109 -18.656 -3.504 1 93.81 89 GLY A CA 1
ATOM 690 C C . GLY A 1 89 ? -22.328 -18.344 -4.973 1 93.81 89 GLY A C 1
ATOM 691 O O . GLY A 1 89 ? -23.297 -18.828 -5.566 1 93.81 89 GLY A O 1
ATOM 692 N N . ASP A 1 90 ? -21.484 -17.562 -5.555 1 94.25 90 ASP A N 1
ATOM 693 C CA . ASP A 1 90 ? -21.578 -17.281 -6.98 1 94.25 90 ASP A CA 1
ATOM 694 C C . ASP A 1 90 ? -21.328 -18.531 -7.809 1 94.25 90 ASP A C 1
ATOM 696 O O . ASP A 1 90 ? -21.969 -18.734 -8.844 1 94.25 90 ASP A O 1
ATOM 700 N N . ILE A 1 91 ? -20.375 -19.312 -7.312 1 93.56 91 ILE A N 1
ATOM 701 C CA . ILE A 1 91 ? -20.109 -20.625 -7.883 1 93.56 91 ILE A CA 1
ATOM 702 C C . ILE A 1 91 ? -20.562 -21.719 -6.906 1 93.56 91 ILE A C 1
ATOM 704 O O . ILE A 1 91 ? -20.109 -21.766 -5.762 1 93.56 91 ILE A O 1
ATOM 708 N N . GLU A 1 92 ? -21.375 -22.562 -7.348 1 93.12 92 GLU A N 1
ATOM 709 C CA . GLU A 1 92 ? -21.859 -23.641 -6.504 1 93.12 92 GLU A CA 1
ATOM 710 C C . GLU A 1 92 ? -20.859 -24.797 -6.449 1 93.12 92 GLU A C 1
ATOM 712 O O . GLU A 1 92 ? -20.312 -25.203 -7.477 1 93.12 92 GLU A O 1
ATOM 717 N N . LEU A 1 93 ? -20.641 -25.25 -5.234 1 93.5 93 LEU A N 1
ATOM 718 C CA . LEU A 1 93 ? -19.703 -26.344 -5.02 1 93.5 93 LEU A CA 1
ATOM 719 C C . LEU A 1 93 ? -20.438 -27.656 -4.77 1 93.5 93 LEU A C 1
ATOM 721 O O . LEU A 1 93 ? -20.359 -28.219 -3.68 1 93.5 93 LEU A O 1
ATOM 725 N N . ASN A 1 94 ? -20.938 -28.156 -5.777 1 89.75 94 ASN A N 1
ATOM 726 C CA . ASN A 1 94 ? -21.75 -29.359 -5.668 1 89.75 94 ASN A CA 1
ATOM 727 C C . ASN A 1 94 ? -20.922 -30.625 -5.859 1 89.75 94 ASN A C 1
ATOM 729 O O . ASN A 1 94 ? -21.406 -31.734 -5.586 1 89.75 94 ASN A O 1
ATOM 733 N N . GLU A 1 95 ? -19.766 -30.562 -6.367 1 92.81 95 GLU A N 1
ATOM 734 C CA . GLU A 1 95 ? -18.828 -31.656 -6.586 1 92.81 95 GLU A CA 1
ATOM 735 C C . GLU A 1 95 ? -17.516 -31.422 -5.824 1 92.81 95 GLU A C 1
ATOM 737 O O . GLU A 1 95 ? -17.219 -30.297 -5.434 1 92.81 95 GLU A O 1
ATOM 742 N N . PRO A 1 96 ? -16.844 -32.531 -5.562 1 94.31 96 PRO A N 1
ATOM 743 C CA . PRO A 1 96 ? -15.562 -32.375 -4.871 1 94.31 96 PRO A CA 1
ATOM 744 C C . PRO A 1 96 ? -14.602 -31.453 -5.609 1 94.31 96 PRO A C 1
ATOM 746 O O . PRO A 1 96 ? -13.773 -30.797 -4.98 1 94.31 96 PRO A O 1
ATOM 749 N N . ILE A 1 97 ? -14.695 -31.469 -6.91 1 96.75 97 ILE A N 1
ATOM 750 C CA . ILE A 1 97 ? -13.93 -30.578 -7.762 1 96.75 97 ILE A CA 1
ATOM 751 C C . ILE A 1 97 ? -14.867 -29.812 -8.688 1 96.75 97 ILE A C 1
ATOM 753 O O . ILE A 1 97 ? -15.695 -30.406 -9.375 1 96.75 97 ILE A O 1
ATOM 757 N N . THR A 1 98 ? -14.781 -28.516 -8.672 1 96.44 98 THR A N 1
ATOM 758 C CA . THR A 1 98 ? -15.578 -27.656 -9.523 1 96.44 98 THR A CA 1
ATOM 759 C C . THR A 1 98 ? -14.688 -26.859 -10.484 1 96.44 98 THR A C 1
ATOM 761 O O . THR A 1 98 ? -13.734 -26.219 -10.055 1 96.44 98 THR A O 1
ATOM 764 N N . ARG A 1 99 ? -15.055 -26.891 -11.742 1 95.75 99 ARG A N 1
ATOM 765 C CA . ARG A 1 99 ? -14.281 -26.203 -12.766 1 95.75 99 ARG A CA 1
ATOM 766 C C . ARG A 1 99 ? -14.836 -24.797 -13.031 1 95.75 99 ARG A C 1
ATOM 768 O O . ARG A 1 99 ? -16.047 -24.609 -13.055 1 95.75 99 ARG A O 1
ATOM 775 N N . VAL A 1 100 ? -13.961 -23.875 -13.203 1 95.5 100 VAL A N 1
ATOM 776 C CA . VAL A 1 100 ? -14.336 -22.516 -13.578 1 95.5 100 VAL A CA 1
ATOM 777 C C . VAL A 1 100 ? -13.328 -21.969 -14.578 1 95.5 100 VAL A C 1
ATOM 779 O O . VAL A 1 100 ? -12.141 -22.312 -14.539 1 95.5 100 VAL A O 1
ATOM 782 N N . VAL A 1 101 ? -13.797 -21.156 -15.523 1 95.69 101 VAL A N 1
ATOM 783 C CA . VAL A 1 101 ? -12.922 -20.531 -16.516 1 95.69 101 VAL A CA 1
ATOM 784 C C . VAL A 1 101 ? -12.961 -19.016 -16.344 1 95.69 101 VAL A C 1
ATOM 786 O O . VAL A 1 101 ? -14.039 -18.406 -16.359 1 95.69 101 VAL A O 1
ATOM 789 N N . PHE A 1 102 ? -11.844 -18.438 -16.188 1 95.62 102 PHE A N 1
ATOM 790 C CA . PHE A 1 102 ? -11.719 -17 -16.125 1 95.62 102 PHE A CA 1
ATOM 791 C C . PHE A 1 102 ? -11.148 -16.438 -17.438 1 95.62 102 PHE A C 1
ATOM 793 O O . PHE A 1 102 ? -10.016 -16.75 -17.797 1 95.62 102 PHE A O 1
ATOM 800 N N . GLU A 1 103 ? -11.93 -15.656 -18.078 1 94.88 103 GLU A N 1
ATOM 801 C CA . GLU A 1 103 ? -11.453 -14.977 -19.281 1 94.88 103 GLU A CA 1
ATOM 802 C C . GLU A 1 103 ? -10.719 -13.688 -18.922 1 94.88 103 GLU A C 1
ATOM 804 O O . GLU A 1 103 ? -11.352 -12.672 -18.625 1 94.88 103 GLU A O 1
ATOM 809 N N . GLN A 1 104 ? -9.461 -13.766 -18.984 1 94.25 104 GLN A N 1
ATOM 810 C CA . GLN A 1 104 ? -8.633 -12.586 -18.75 1 94.25 104 GLN A CA 1
ATOM 811 C C . GLN A 1 104 ? -8.227 -11.922 -20.062 1 94.25 104 GLN A C 1
ATOM 813 O O . GLN A 1 104 ? -8.57 -12.406 -21.141 1 94.25 104 GLN A O 1
ATOM 818 N N . ASN A 1 105 ? -7.562 -10.797 -19.984 1 92.25 105 ASN A N 1
ATOM 819 C CA . ASN A 1 105 ? -7.117 -10.102 -21.188 1 92.25 105 ASN A CA 1
ATOM 820 C C . ASN A 1 105 ? -6.184 -10.977 -22.016 1 92.25 105 ASN A C 1
ATOM 822 O O . ASN A 1 105 ? -6.238 -10.945 -23.25 1 92.25 105 ASN A O 1
ATOM 826 N N . ALA A 1 106 ? -5.336 -11.742 -21.344 1 89.06 106 ALA A N 1
ATOM 827 C CA . ALA A 1 106 ? -4.348 -12.562 -22.031 1 89.06 106 ALA A CA 1
ATOM 828 C C . ALA A 1 106 ? -4.957 -13.891 -22.484 1 89.06 106 ALA A C 1
ATOM 830 O O . ALA A 1 106 ? -4.281 -14.711 -23.109 1 89.06 106 ALA A O 1
ATOM 831 N N . GLY A 1 107 ? -6.262 -14.148 -22.219 1 90.56 107 GLY A N 1
ATOM 832 C CA . GLY A 1 107 ? -6.918 -15.383 -22.625 1 90.56 107 GLY A CA 1
ATOM 833 C C . GLY A 1 107 ? -7.562 -16.109 -21.453 1 90.56 107 GLY A C 1
ATOM 834 O O . GLY A 1 107 ? -7.457 -15.68 -20.312 1 90.56 107 GLY A O 1
ATOM 835 N N . PRO A 1 108 ? -8.211 -17.188 -21.781 1 93.44 108 PRO A N 1
ATOM 836 C CA . PRO A 1 108 ? -8.898 -17.953 -20.75 1 93.44 108 PRO A CA 1
ATOM 837 C C . PRO A 1 108 ? -7.941 -18.766 -19.875 1 93.44 108 PRO A C 1
ATOM 839 O O . PRO A 1 108 ? -6.938 -19.281 -20.375 1 93.44 108 PRO A O 1
ATOM 842 N N . VAL A 1 109 ? -8.25 -18.844 -18.625 1 94.5 109 VAL A N 1
ATOM 843 C CA . VAL A 1 109 ? -7.543 -19.688 -17.672 1 94.5 109 VAL A CA 1
ATOM 844 C C . VAL A 1 109 ? -8.531 -20.594 -16.953 1 94.5 109 VAL A C 1
ATOM 846 O O . VAL A 1 109 ? -9.5 -20.125 -16.344 1 94.5 109 VAL A O 1
ATOM 849 N N . GLU A 1 110 ? -8.242 -21.859 -17.016 1 95.69 110 GLU A N 1
ATOM 850 C CA . GLU A 1 110 ? -9.094 -22.828 -16.344 1 95.69 110 GLU A CA 1
ATOM 851 C C . GLU A 1 110 ? -8.602 -23.109 -14.914 1 95.69 110 GLU A C 1
ATOM 853 O O . GLU A 1 110 ? -7.41 -23.328 -14.695 1 95.69 110 GLU A O 1
ATOM 858 N N . ALA A 1 111 ? -9.539 -23.062 -14.016 1 96.94 111 ALA A N 1
ATOM 859 C CA . ALA A 1 111 ? -9.227 -23.344 -12.617 1 96.94 111 ALA A CA 1
ATOM 860 C C . ALA A 1 111 ? -10.148 -24.406 -12.039 1 96.94 111 ALA A C 1
ATOM 862 O O . ALA A 1 111 ? -11.297 -24.531 -12.461 1 96.94 111 ALA A O 1
ATOM 863 N N . ASN A 1 112 ? -9.602 -25.172 -11.172 1 97.75 112 ASN A N 1
ATOM 864 C CA . ASN A 1 112 ? -10.344 -26.172 -10.406 1 97.75 112 ASN A CA 1
ATOM 865 C C . ASN A 1 112 ? -10.391 -25.812 -8.922 1 97.75 112 ASN A C 1
ATOM 867 O O . ASN A 1 112 ? -9.359 -25.516 -8.32 1 97.75 112 ASN A O 1
ATOM 871 N N . ILE A 1 113 ? -11.57 -25.875 -8.375 1 97.88 113 ILE A N 1
ATOM 872 C CA . ILE A 1 113 ? -11.789 -25.641 -6.953 1 97.88 113 ILE A CA 1
ATOM 873 C C . ILE A 1 113 ? -12.078 -26.953 -6.242 1 97.88 113 ILE A C 1
ATOM 875 O O . ILE A 1 113 ? -13.07 -27.625 -6.535 1 97.88 113 ILE A O 1
ATOM 879 N N . THR A 1 114 ? -11.211 -27.297 -5.359 1 97.69 114 THR A N 1
ATOM 880 C CA . THR A 1 114 ? -11.508 -28.422 -4.492 1 97.69 114 THR A CA 1
ATOM 881 C C . THR A 1 114 ? -12.352 -27.984 -3.303 1 97.69 114 THR A C 1
ATOM 883 O O . THR A 1 114 ? -12.148 -26.906 -2.752 1 97.69 114 THR A O 1
ATOM 886 N N . SER A 1 115 ? -13.32 -28.781 -2.951 1 95.56 115 SER A N 1
ATOM 887 C CA . SER A 1 115 ? -14.203 -28.406 -1.853 1 95.56 115 SER A CA 1
ATOM 888 C C . SER A 1 115 ? -14.461 -29.594 -0.919 1 95.56 115 SER A C 1
ATOM 890 O O . SER A 1 115 ? -14.43 -30.75 -1.348 1 95.56 115 SER A O 1
ATOM 892 N N . VAL A 1 116 ? -14.531 -29.359 0.308 1 90.5 116 VAL A N 1
ATOM 893 C CA . VAL A 1 116 ? -14.945 -30.297 1.337 1 90.5 116 VAL A CA 1
ATOM 894 C C . VAL A 1 116 ? -16.141 -29.75 2.104 1 90.5 116 VAL A C 1
ATOM 896 O O . VAL A 1 116 ? -16.062 -28.656 2.693 1 90.5 116 VAL A O 1
ATOM 899 N N . GLY A 1 117 ? -17.25 -30.406 2.154 1 89.69 117 GLY A N 1
ATOM 900 C CA . GLY A 1 117 ? -18.438 -29.953 2.859 1 89.69 117 GLY A CA 1
ATOM 901 C C . GLY A 1 117 ? -18.969 -28.625 2.328 1 89.69 117 GLY A C 1
ATOM 902 O O . GLY A 1 117 ? -19.422 -27.781 3.102 1 89.69 117 GLY A O 1
ATOM 903 N N . GLY A 1 118 ? -18.719 -28.406 1.068 1 89.31 118 GLY A N 1
ATOM 904 C CA . GLY A 1 118 ? -19.266 -27.203 0.44 1 89.31 118 GLY A CA 1
ATOM 905 C C . GLY A 1 118 ? -18.406 -25.984 0.658 1 89.31 118 GLY A C 1
ATOM 906 O O . GLY A 1 118 ? -18.797 -24.859 0.302 1 89.31 118 GLY A O 1
ATOM 907 N N . LYS A 1 119 ? -17.312 -26.156 1.22 1 93.19 119 LYS A N 1
ATOM 908 C CA . LYS A 1 119 ? -16.391 -25.047 1.443 1 93.19 119 LYS A CA 1
ATOM 909 C C . LYS A 1 119 ? -15.164 -25.156 0.531 1 93.19 119 LYS A C 1
ATOM 911 O O . LYS A 1 119 ? -14.586 -26.234 0.385 1 93.19 119 LYS A O 1
ATOM 916 N N . PRO A 1 120 ? -14.867 -24.016 -0.062 1 96 120 PRO A N 1
ATOM 917 C CA . PRO A 1 120 ? -13.695 -24.078 -0.941 1 96 120 PRO A CA 1
ATOM 918 C C . PRO A 1 120 ? -12.383 -24.234 -0.171 1 96 120 PRO A C 1
ATOM 920 O O . PRO A 1 120 ? -12.227 -23.672 0.915 1 96 120 PRO A O 1
ATOM 923 N N . GLY A 1 121 ? -11.508 -25.016 -0.749 1 93.62 121 GLY A N 1
ATOM 924 C CA . GLY A 1 121 ? -10.18 -25.219 -0.188 1 93.62 121 GLY A CA 1
ATOM 925 C C . GLY A 1 121 ? -9.062 -24.859 -1.15 1 93.62 121 GLY A C 1
ATOM 926 O O . GLY A 1 121 ? -8.82 -23.688 -1.424 1 93.62 121 GLY A O 1
ATOM 927 N N . PHE A 1 122 ? -8.547 -25.891 -1.745 1 97.25 122 PHE A N 1
ATOM 928 C CA . PHE A 1 122 ? -7.426 -25.734 -2.672 1 97.25 122 PHE A CA 1
ATOM 929 C C . PHE A 1 122 ? -7.926 -25.375 -4.062 1 97.25 122 PHE A C 1
ATOM 931 O O . PHE A 1 122 ? -8.922 -25.922 -4.539 1 97.25 122 PHE A O 1
ATOM 938 N N . VAL A 1 123 ? -7.316 -24.375 -4.652 1 98.12 123 VAL A N 1
ATOM 939 C CA . VAL A 1 123 ? -7.594 -23.953 -6.023 1 98.12 123 VAL A CA 1
ATOM 940 C C . VAL A 1 123 ? -6.348 -24.156 -6.883 1 98.12 123 VAL A C 1
ATOM 942 O O . VAL A 1 123 ? -5.234 -23.859 -6.449 1 98.12 123 VAL A O 1
ATOM 945 N N . GLN A 1 124 ? -6.527 -24.641 -8.047 1 98 124 GLN A N 1
ATOM 946 C CA . GLN A 1 124 ? -5.426 -24.844 -8.984 1 98 124 GLN A CA 1
ATOM 947 C C . GLN A 1 124 ? -5.82 -24.422 -10.398 1 98 124 GLN A C 1
ATOM 949 O O . GLN A 1 124 ? -6.934 -24.703 -10.852 1 98 124 GLN A O 1
ATOM 954 N N . PHE A 1 125 ? -4.918 -23.766 -11.031 1 97.19 125 PHE A N 1
ATOM 955 C CA . PHE A 1 125 ? -5.195 -23.391 -12.422 1 97.19 125 PHE A CA 1
ATOM 956 C C . PHE A 1 125 ? -4.07 -23.859 -13.336 1 97.19 125 PHE A C 1
ATOM 958 O O . PHE A 1 125 ? -2.973 -24.172 -12.875 1 97.19 125 PHE A O 1
ATOM 965 N N . THR A 1 126 ? -4.367 -23.953 -14.617 1 95.06 126 THR A N 1
ATOM 966 C CA . THR A 1 126 ? -3.443 -24.453 -15.625 1 95.06 126 THR A CA 1
ATOM 967 C C . THR A 1 126 ? -3.086 -23.375 -16.625 1 95.06 126 THR A C 1
ATOM 969 O O . THR A 1 126 ? -3.938 -22.562 -17 1 95.06 126 THR A O 1
ATOM 972 N N . ARG A 1 127 ? -1.865 -23.422 -16.953 1 91.38 127 ARG A N 1
ATOM 973 C CA . ARG A 1 127 ? -1.369 -22.547 -18 1 91.38 127 ARG A CA 1
ATOM 974 C C . ARG A 1 127 ? -0.277 -23.234 -18.812 1 91.38 127 ARG A C 1
ATOM 976 O O . ARG A 1 127 ? 0.367 -24.172 -18.344 1 91.38 127 ARG A O 1
ATOM 983 N N . LYS A 1 128 ? -0.198 -22.766 -20.062 1 92.56 128 LYS A N 1
ATOM 984 C CA . LYS A 1 128 ? 0.948 -23.109 -20.891 1 92.56 128 LYS A CA 1
ATOM 985 C C . LYS A 1 128 ? 1.824 -21.875 -21.156 1 92.56 128 LYS A C 1
ATOM 987 O O . LYS A 1 128 ? 1.33 -20.844 -21.578 1 92.56 128 LYS A O 1
ATOM 992 N N . VAL A 1 129 ? 3.074 -22.078 -20.859 1 92.12 129 VAL A N 1
ATOM 993 C CA . VAL A 1 129 ? 3.924 -20.891 -20.938 1 92.12 129 VAL A CA 1
ATOM 994 C C . VAL A 1 129 ? 5.074 -21.156 -21.906 1 92.12 129 VAL A C 1
ATOM 996 O O . VAL A 1 129 ? 5.527 -22.297 -22.047 1 92.12 129 VAL A O 1
ATOM 999 N N . SER A 1 130 ? 5.406 -20.141 -22.625 1 93.06 130 SER A N 1
ATOM 1000 C CA . SER A 1 130 ? 6.633 -20.094 -23.422 1 93.06 130 SER A CA 1
ATOM 1001 C C . SER A 1 130 ? 7.648 -19.141 -22.812 1 93.06 130 SER A C 1
ATOM 1003 O O . SER A 1 130 ? 7.285 -18.062 -22.328 1 93.06 130 SER A O 1
ATOM 1005 N N . ALA A 1 131 ? 8.852 -19.609 -22.797 1 94.06 131 ALA A N 1
ATOM 1006 C CA . ALA A 1 131 ? 9.859 -18.781 -22.125 1 94.06 131 ALA A CA 1
ATOM 1007 C C . ALA A 1 131 ? 11.047 -18.516 -23.047 1 94.06 131 ALA A C 1
ATOM 1009 O O . ALA A 1 131 ? 11.359 -19.344 -23.906 1 94.06 131 ALA A O 1
ATOM 1010 N N . ILE A 1 132 ? 11.594 -17.344 -22.938 1 94.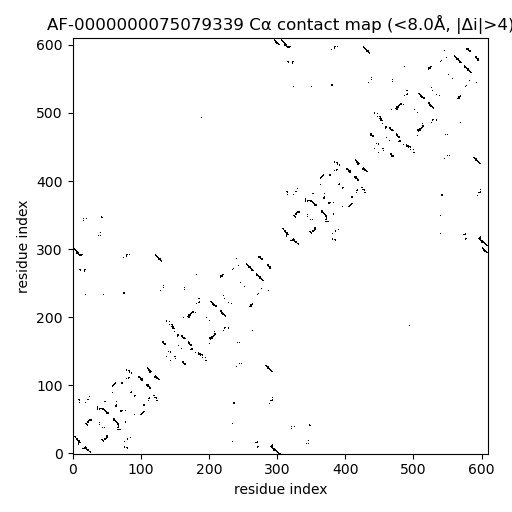06 132 ILE A N 1
ATOM 1011 C CA . ILE A 1 132 ? 12.922 -17.031 -23.453 1 94.06 132 ILE A CA 1
ATOM 1012 C C . ILE A 1 132 ? 13.953 -17.109 -22.328 1 94.06 132 ILE A C 1
ATOM 1014 O O . ILE A 1 132 ? 13.797 -16.469 -21.297 1 94.06 132 ILE A O 1
ATOM 1018 N N . VAL A 1 133 ? 14.906 -17.969 -22.562 1 94.25 133 VAL A N 1
ATOM 1019 C CA . VAL A 1 133 ? 15.953 -18.156 -21.562 1 94.25 133 VAL A CA 1
ATOM 1020 C C . VAL A 1 133 ? 17.281 -17.672 -22.109 1 94.25 133 VAL A C 1
ATOM 1022 O O . VAL A 1 133 ? 17.734 -18.141 -23.156 1 94.25 133 VAL A O 1
ATOM 1025 N N . ASP A 1 134 ? 17.859 -16.688 -21.453 1 93.31 134 ASP A N 1
ATOM 1026 C CA . ASP A 1 134 ? 19.188 -16.172 -21.781 1 93.31 134 ASP A CA 1
ATOM 1027 C C . ASP A 1 134 ? 20.203 -16.578 -20.703 1 93.31 134 ASP A C 1
ATOM 1029 O O . ASP A 1 134 ? 20.016 -16.266 -19.516 1 93.31 134 ASP A O 1
ATOM 1033 N N . ARG A 1 135 ? 21.344 -17.094 -21.172 1 90.44 135 ARG A N 1
ATOM 1034 C CA . ARG A 1 135 ? 22.328 -17.641 -20.234 1 90.44 135 ARG A CA 1
ATOM 1035 C C . ARG A 1 135 ? 23.344 -16.578 -19.859 1 90.44 135 ARG A C 1
ATOM 1037 O O . ARG A 1 135 ? 24.172 -16.781 -18.953 1 90.44 135 ARG A O 1
ATOM 1044 N N . PHE A 1 136 ? 23.172 -15.43 -20.422 1 86.62 136 PHE A N 1
ATOM 1045 C CA . PHE A 1 136 ? 24.047 -14.328 -20.031 1 86.62 136 PHE A CA 1
ATOM 1046 C C . PHE A 1 136 ? 23.562 -13.672 -18.734 1 86.62 136 PHE A C 1
ATOM 1048 O O . PHE A 1 136 ? 22.391 -13.305 -18.625 1 86.62 136 PHE A O 1
ATOM 1055 N N . ALA A 1 137 ? 24.422 -13.625 -17.828 1 90.12 137 ALA A N 1
ATOM 1056 C CA . ALA A 1 137 ? 24.141 -12.984 -16.547 1 90.12 137 ALA A CA 1
ATOM 1057 C C . ALA A 1 137 ? 25.359 -12.211 -16.062 1 90.12 137 ALA A C 1
ATOM 1059 O O . ALA A 1 137 ? 26.484 -12.492 -16.453 1 90.12 137 ALA A O 1
ATOM 1060 N N . PRO A 1 138 ? 25.094 -11.18 -15.266 1 93 138 PRO A N 1
ATOM 1061 C CA . PRO A 1 138 ? 26.234 -10.5 -14.633 1 93 138 PRO A CA 1
ATOM 1062 C C . PRO A 1 138 ? 27.172 -11.469 -13.906 1 93 138 PRO A C 1
ATOM 1064 O O . PRO A 1 138 ? 26.75 -12.562 -13.523 1 93 138 PRO A O 1
ATOM 1067 N N . GLY A 1 139 ? 28.438 -11.023 -13.727 1 93.62 139 GLY A N 1
ATOM 1068 C CA . GLY A 1 139 ? 29.406 -11.859 -13.023 1 93.62 139 GLY A CA 1
ATOM 1069 C C . GLY A 1 139 ? 29.125 -11.961 -11.539 1 93.62 139 GLY A C 1
ATOM 1070 O O . GLY A 1 139 ? 28.297 -11.227 -11 1 93.62 139 GLY A O 1
ATOM 1071 N N . ASP A 1 140 ? 29.797 -12.898 -10.945 1 95.5 140 ASP A N 1
ATOM 1072 C CA . ASP A 1 140 ? 29.562 -13.188 -9.531 1 95.5 140 ASP A CA 1
ATOM 1073 C C . ASP A 1 140 ? 29.844 -11.953 -8.672 1 95.5 140 ASP A C 1
ATOM 1075 O O . ASP A 1 140 ? 29.125 -11.703 -7.695 1 95.5 140 ASP A O 1
ATOM 1079 N N . GLU A 1 141 ? 30.828 -11.266 -9.039 1 96.19 141 GLU A N 1
ATOM 1080 C CA . GLU A 1 141 ? 31.172 -10.07 -8.281 1 96.19 141 GLU A CA 1
ATOM 1081 C C . GLU A 1 141 ? 30.062 -9.031 -8.352 1 96.19 141 GLU A C 1
ATOM 1083 O O . GLU A 1 141 ? 29.703 -8.43 -7.336 1 96.19 141 GLU A O 1
ATOM 1088 N N . GLU A 1 142 ? 29.547 -8.883 -9.461 1 95.5 142 GLU A N 1
ATOM 1089 C CA . GLU A 1 142 ? 28.453 -7.938 -9.656 1 95.5 142 GLU A CA 1
ATOM 1090 C C . GLU A 1 142 ? 27.203 -8.383 -8.914 1 95.5 142 GLU A C 1
ATOM 1092 O O . GLU A 1 142 ? 26.578 -7.594 -8.203 1 95.5 142 GLU A O 1
ATOM 1097 N N . LEU A 1 143 ? 26.891 -9.641 -9.062 1 96.38 143 LEU A N 1
ATOM 1098 C CA . LEU A 1 143 ? 25.719 -10.203 -8.414 1 96.38 143 LEU A CA 1
ATOM 1099 C C . LEU A 1 143 ? 25.812 -10.047 -6.898 1 96.38 143 LEU A C 1
ATOM 1101 O O . LEU A 1 143 ? 24.859 -9.57 -6.262 1 96.38 143 LEU A O 1
ATOM 1105 N N . ALA A 1 144 ? 26.906 -10.43 -6.434 1 97.25 144 ALA A N 1
ATOM 1106 C CA . ALA A 1 144 ? 27.125 -10.336 -4.992 1 97.25 144 ALA A CA 1
ATOM 1107 C C . ALA A 1 144 ? 27.016 -8.891 -4.512 1 97.25 144 ALA A C 1
ATOM 1109 O O . ALA A 1 144 ? 26.406 -8.617 -3.477 1 97.25 144 ALA A O 1
ATOM 1110 N N . ALA A 1 145 ? 27.531 -8.016 -5.305 1 95.25 145 ALA A N 1
ATOM 1111 C CA . ALA A 1 145 ? 27.594 -6.605 -4.926 1 95.25 145 ALA A CA 1
ATOM 1112 C C . ALA A 1 145 ? 26.188 -6 -4.859 1 95.25 145 ALA A C 1
ATOM 1114 O O . ALA A 1 145 ? 25.828 -5.363 -3.869 1 95.25 145 ALA A O 1
ATOM 1115 N N . PHE A 1 146 ? 25.359 -6.27 -5.816 1 93.25 146 PHE A N 1
ATOM 1116 C CA . PHE A 1 146 ? 24.094 -5.555 -5.812 1 93.25 146 PHE A CA 1
ATOM 1117 C C . PHE A 1 146 ? 23.031 -6.336 -5.047 1 93.25 146 PHE A C 1
ATOM 1119 O O . PHE A 1 146 ? 21.922 -5.848 -4.844 1 93.25 146 PHE A O 1
ATOM 1126 N N . LEU A 1 147 ? 23.391 -7.492 -4.574 1 96.06 147 LEU A N 1
ATOM 1127 C CA . LEU A 1 147 ? 22.469 -8.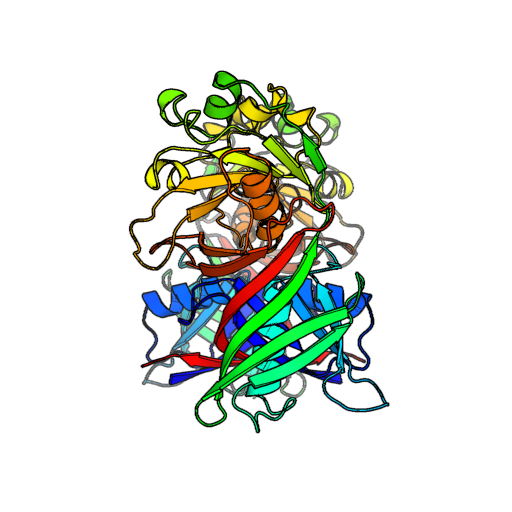25 -3.732 1 96.06 147 LEU A CA 1
ATOM 1128 C C . LEU A 1 147 ? 22.906 -8.188 -2.27 1 96.06 147 LEU A C 1
ATOM 1130 O O . LEU A 1 147 ? 22.203 -8.719 -1.396 1 96.06 147 LEU A O 1
ATOM 1134 N N . GLY A 1 148 ? 23.984 -7.57 -2.051 1 95.44 148 GLY A N 1
ATOM 1135 C CA . GLY A 1 148 ? 24.5 -7.484 -0.692 1 95.44 148 GLY A CA 1
ATOM 1136 C C . GLY A 1 148 ? 24.922 -8.828 -0.124 1 95.44 148 GLY A C 1
ATOM 1137 O O . GLY A 1 148 ? 24.656 -9.117 1.048 1 95.44 148 GLY A O 1
ATOM 1138 N N . LEU A 1 149 ? 25.422 -9.648 -0.912 1 97.69 149 LEU A N 1
ATOM 1139 C CA . LEU A 1 149 ? 25.828 -10.992 -0.525 1 97.69 149 LEU A CA 1
ATOM 1140 C C . LEU A 1 149 ? 27.312 -11.211 -0.776 1 97.69 149 LEU A C 1
ATOM 1142 O O . LEU A 1 149 ? 27.969 -10.375 -1.401 1 97.69 149 LEU A O 1
ATOM 1146 N N . GLU A 1 150 ? 27.844 -12.297 -0.269 1 97.62 150 GLU A N 1
ATOM 1147 C CA . GLU A 1 150 ? 29.172 -12.773 -0.625 1 97.62 150 GLU A CA 1
ATOM 1148 C C . GLU A 1 150 ? 29.125 -13.68 -1.85 1 97.62 150 GLU A C 1
ATOM 1150 O O . GLU A 1 150 ? 28.156 -14.414 -2.047 1 97.62 150 GLU A O 1
ATOM 1155 N N . GLN A 1 151 ? 30.219 -13.617 -2.592 1 97.12 151 GLN A N 1
ATOM 1156 C CA . GLN A 1 151 ? 30.281 -14.469 -3.777 1 97.12 151 GLN A CA 1
ATOM 1157 C C . GLN A 1 151 ? 30.109 -15.938 -3.41 1 97.12 151 GLN A C 1
ATOM 1159 O O . GLN A 1 151 ? 29.531 -16.719 -4.176 1 97.12 151 GLN A O 1
ATOM 1164 N N . SER A 1 152 ? 30.578 -16.312 -2.244 1 97.12 152 SER A N 1
ATOM 1165 C CA . SER A 1 152 ? 30.547 -17.703 -1.795 1 97.12 152 SER A CA 1
ATOM 1166 C C . SER A 1 152 ? 29.109 -18.156 -1.53 1 97.12 152 SER A C 1
ATOM 1168 O O . SER A 1 152 ? 28.859 -19.359 -1.387 1 97.12 152 SER A O 1
ATOM 1170 N N . GLU A 1 153 ? 28.203 -17.219 -1.468 1 97.56 153 GLU A N 1
ATOM 1171 C CA . GLU A 1 153 ? 26.812 -17.562 -1.188 1 97.56 153 GLU A CA 1
ATOM 1172 C C . GLU A 1 153 ? 26.062 -17.922 -2.469 1 97.56 153 GLU A C 1
ATOM 1174 O O . GLU A 1 153 ? 24.953 -18.469 -2.416 1 97.56 153 GLU A O 1
ATOM 1179 N N . LEU A 1 154 ? 26.625 -17.578 -3.527 1 97.62 154 LEU A N 1
ATOM 1180 C CA . LEU A 1 154 ? 26.016 -17.875 -4.82 1 97.62 154 LEU A CA 1
ATOM 1181 C C . LEU A 1 154 ? 26.172 -19.359 -5.168 1 97.62 154 LEU A C 1
ATOM 1183 O O . LEU A 1 154 ? 27.234 -19.938 -4.938 1 97.62 154 LEU A O 1
ATOM 1187 N N . ASP A 1 155 ? 25.141 -19.953 -5.641 1 94.12 155 ASP A N 1
ATOM 1188 C CA . ASP A 1 155 ? 25.203 -21.344 -6.062 1 94.12 155 ASP A CA 1
ATOM 1189 C C . ASP A 1 155 ? 25.578 -21.453 -7.539 1 94.12 155 ASP A C 1
ATOM 1191 O O . ASP A 1 155 ? 24.859 -20.969 -8.406 1 94.12 155 ASP A O 1
ATOM 1195 N N . HIS A 1 156 ? 26.625 -22.234 -7.832 1 91 156 HIS A N 1
ATOM 1196 C CA . HIS A 1 156 ? 27.031 -22.5 -9.203 1 91 156 HIS A CA 1
ATOM 1197 C C . HIS A 1 156 ? 27.172 -24 -9.469 1 91 156 HIS A C 1
ATOM 1199 O O . HIS A 1 156 ? 27.734 -24.406 -10.484 1 91 156 HIS A O 1
ATOM 1205 N N . LYS A 1 157 ? 26.75 -24.703 -8.539 1 90.56 157 LYS A N 1
ATOM 1206 C CA . LYS A 1 157 ? 26.922 -26.141 -8.703 1 90.56 157 LYS A CA 1
ATOM 1207 C C . LYS A 1 157 ? 25.734 -26.766 -9.43 1 90.56 157 LYS A C 1
ATOM 1209 O O . LYS A 1 157 ? 25.891 -27.391 -10.477 1 90.56 157 LYS A O 1
ATOM 1214 N N . LYS A 1 158 ? 24.641 -26.547 -8.812 1 90.19 158 LYS A N 1
ATOM 1215 C CA . LYS A 1 158 ? 23.438 -27.172 -9.375 1 90.19 158 LYS A CA 1
ATOM 1216 C C . LYS A 1 158 ? 22.734 -26.203 -10.328 1 90.19 158 LYS A C 1
ATOM 1218 O O . LYS A 1 158 ? 22.125 -26.641 -11.312 1 90.19 158 LYS A O 1
ATOM 1223 N N . TYR A 1 159 ? 22.859 -24.969 -10.039 1 94.25 159 TYR A N 1
ATOM 1224 C CA . TYR A 1 159 ? 22.172 -23.938 -10.812 1 94.25 159 TYR A CA 1
ATOM 1225 C C . TYR A 1 159 ? 23.125 -22.828 -11.211 1 94.25 159 TYR A C 1
ATOM 1227 O O . TYR A 1 159 ? 24.281 -22.828 -10.82 1 94.25 159 TYR A O 1
ATOM 1235 N N . SER A 1 160 ? 22.734 -22 -12.117 1 95.38 160 SER A N 1
ATOM 1236 C CA . SER A 1 160 ? 23.453 -20.797 -12.523 1 95.38 160 SER A CA 1
ATOM 1237 C C . SER A 1 160 ? 22.5 -19.672 -12.852 1 95.38 160 SER A C 1
ATOM 1239 O O . SER A 1 160 ? 21.344 -19.906 -13.227 1 95.38 160 SER A O 1
ATOM 1241 N N . PRO A 1 161 ? 22.969 -18.469 -12.641 1 96.12 161 PRO A N 1
ATOM 1242 C CA . PRO A 1 161 ? 22.094 -17.344 -12.977 1 96.12 161 PRO A CA 1
ATOM 1243 C C . PRO A 1 161 ? 21.688 -17.344 -14.453 1 96.12 161 PRO A C 1
ATOM 1245 O O . PRO A 1 161 ? 22.5 -17.672 -15.32 1 96.12 161 PRO A O 1
ATOM 1248 N N . ARG A 1 162 ? 20.453 -17.031 -14.703 1 95.88 162 ARG A N 1
ATOM 1249 C CA . ARG A 1 162 ? 19.922 -16.906 -16.062 1 95.88 162 ARG A CA 1
ATOM 1250 C C . ARG A 1 162 ? 18.859 -15.805 -16.141 1 95.88 162 ARG A C 1
ATOM 1252 O O . ARG A 1 162 ? 18.219 -15.492 -15.133 1 95.88 162 ARG A O 1
ATOM 1259 N N . LEU A 1 163 ? 18.766 -15.195 -17.266 1 95.62 163 LEU A N 1
ATOM 1260 C CA . LEU A 1 163 ? 17.641 -14.305 -17.578 1 95.62 163 LEU A CA 1
ATOM 1261 C C . LEU A 1 163 ? 16.5 -15.078 -18.234 1 95.62 163 LEU A C 1
ATOM 1263 O O . LEU A 1 163 ? 16.688 -15.719 -19.266 1 95.62 163 LEU A O 1
ATOM 1267 N N . VAL A 1 164 ? 15.344 -15.07 -17.609 1 96.25 164 VAL A N 1
ATOM 1268 C CA . VAL A 1 164 ? 14.203 -15.828 -18.109 1 96.25 164 VAL A CA 1
ATOM 1269 C C . VAL A 1 164 ? 12.984 -14.914 -18.219 1 96.25 164 VAL A C 1
ATOM 1271 O O . VAL A 1 164 ? 12.695 -14.141 -17.312 1 96.25 164 VAL A O 1
ATOM 1274 N N . SER A 1 165 ? 12.32 -15 -19.359 1 94.19 165 SER A N 1
ATOM 1275 C CA . SER A 1 165 ? 11.133 -14.172 -19.562 1 94.19 165 SER A CA 1
ATOM 1276 C C . SER A 1 165 ? 9.961 -15.008 -20.062 1 94.19 165 SER A C 1
ATOM 1278 O O . SER A 1 165 ? 10.086 -15.742 -21.047 1 94.19 165 SER A O 1
ATOM 1280 N N . CYS A 1 166 ? 8.906 -15.031 -19.391 1 91.38 166 CYS A N 1
ATOM 1281 C CA . CYS A 1 166 ? 7.598 -15.477 -19.859 1 91.38 166 CYS A CA 1
ATOM 1282 C C . CYS A 1 166 ? 6.648 -14.297 -20.031 1 91.38 166 CYS A C 1
ATOM 1284 O O . CYS A 1 166 ? 5.52 -14.328 -19.531 1 91.38 166 CYS A O 1
ATOM 1286 N N . GLY A 1 167 ? 7.066 -13.227 -20.688 1 84.69 167 GLY A N 1
ATOM 1287 C CA . GLY A 1 167 ? 6.348 -11.969 -20.828 1 84.69 167 GLY A CA 1
ATOM 1288 C C . GLY A 1 167 ? 6.949 -10.844 -20 1 84.69 167 GLY A C 1
ATOM 1289 O O . GLY A 1 167 ? 6.875 -9.68 -20.375 1 84.69 167 GLY A O 1
ATOM 1290 N N . TYR A 1 168 ? 7.488 -11.18 -18.875 1 88.06 168 TYR A N 1
ATOM 1291 C CA . TYR A 1 168 ? 8.195 -10.273 -17.969 1 88.06 168 TYR A CA 1
ATOM 1292 C C . TYR A 1 168 ? 9.547 -10.852 -17.578 1 88.06 168 TYR A C 1
ATOM 1294 O O . TYR A 1 168 ? 9.617 -11.922 -16.969 1 88.06 168 TYR A O 1
ATOM 1302 N N . PRO A 1 169 ? 10.609 -10.18 -17.828 1 92.94 169 PRO A N 1
ATOM 1303 C CA . PRO A 1 169 ? 11.938 -10.766 -17.641 1 92.94 169 PRO A CA 1
ATOM 1304 C C . PRO A 1 169 ? 12.398 -10.719 -16.188 1 92.94 169 PRO A C 1
ATOM 1306 O O . PRO A 1 169 ? 12.273 -9.68 -15.523 1 92.94 169 PRO A O 1
ATOM 1309 N N . TYR A 1 170 ? 12.961 -11.812 -15.719 1 95.31 170 TYR A N 1
ATOM 1310 C CA . TYR A 1 170 ? 13.57 -11.945 -14.406 1 95.31 170 TYR A CA 1
ATOM 1311 C C . TYR A 1 170 ? 15.016 -12.422 -14.516 1 95.31 170 TYR A C 1
ATOM 1313 O O . TYR A 1 170 ? 15.305 -13.367 -15.25 1 95.31 170 TYR A O 1
ATOM 1321 N N . LEU A 1 171 ? 15.898 -11.719 -13.867 1 96.56 171 LEU A N 1
ATOM 1322 C CA . LEU A 1 171 ? 17.203 -12.328 -13.586 1 96.56 171 LEU A CA 1
ATOM 1323 C C . LEU A 1 171 ? 17.109 -13.297 -12.414 1 96.56 171 LEU A C 1
ATOM 1325 O O . LEU A 1 171 ? 16.953 -12.875 -11.266 1 96.56 171 LEU A O 1
ATOM 1329 N N . ILE A 1 172 ? 17.188 -14.57 -12.711 1 97.44 172 ILE A N 1
ATOM 1330 C CA . ILE A 1 172 ? 17.031 -15.586 -11.672 1 97.44 172 ILE A CA 1
ATOM 1331 C C . ILE A 1 172 ? 18.406 -15.977 -11.133 1 97.44 172 ILE A C 1
ATOM 1333 O O . ILE A 1 172 ? 19.281 -16.391 -11.891 1 97.44 172 ILE A O 1
ATOM 1337 N N . VAL A 1 173 ? 18.609 -15.82 -9.844 1 97.88 173 VAL A N 1
ATOM 1338 C CA . VAL A 1 173 ? 19.906 -16.016 -9.211 1 97.88 173 VAL A CA 1
ATOM 1339 C C . VAL A 1 173 ? 19.797 -17.062 -8.094 1 97.88 173 VAL A C 1
ATOM 1341 O O . VAL A 1 173 ? 19.047 -16.875 -7.137 1 97.88 173 VAL A O 1
ATOM 1344 N N . PRO A 1 174 ? 20.531 -18.156 -8.172 1 98.25 174 PRO A N 1
ATOM 1345 C CA . PRO A 1 174 ? 20.531 -19.188 -7.133 1 98.25 174 PRO A CA 1
ATOM 1346 C C . PRO A 1 174 ? 21.547 -18.906 -6.02 1 98.25 174 PRO A C 1
ATOM 1348 O O . PRO A 1 174 ? 22.656 -18.453 -6.293 1 98.25 174 PRO A O 1
ATOM 1351 N N . VAL A 1 175 ? 21.125 -19.109 -4.832 1 98.31 175 VAL A N 1
ATOM 1352 C CA . VAL A 1 175 ? 22.016 -19.094 -3.686 1 98.31 175 VAL A CA 1
ATOM 1353 C C . VAL A 1 175 ? 21.906 -20.406 -2.922 1 98.31 175 VAL A C 1
ATOM 1355 O O . VAL A 1 175 ? 20.938 -21.156 -3.107 1 98.31 175 VAL A O 1
ATOM 1358 N N . TRP A 1 176 ? 22.859 -20.672 -2.02 1 96.31 176 TRP A N 1
ATOM 1359 C CA . TRP A 1 176 ? 22.922 -21.953 -1.342 1 96.31 176 TRP A CA 1
ATOM 1360 C C . TRP A 1 176 ? 21.891 -22.031 -0.23 1 96.31 176 TRP A C 1
ATOM 1362 O O . TRP A 1 176 ? 21.297 -23.094 -0.01 1 96.31 176 TRP A O 1
ATOM 1372 N N . LYS A 1 177 ? 21.797 -20.906 0.436 1 95.62 177 LYS A N 1
ATOM 1373 C CA . LYS A 1 177 ? 21.125 -21.016 1.727 1 95.62 177 LYS A CA 1
ATOM 1374 C C . LYS A 1 177 ? 19.875 -20.141 1.767 1 95.62 177 LYS A C 1
ATOM 1376 O O . LYS A 1 177 ? 19.859 -19.047 1.207 1 95.62 177 LYS A O 1
ATOM 1381 N N . TYR A 1 178 ? 18.891 -20.656 2.529 1 96.31 178 TYR A N 1
ATOM 1382 C CA . TYR A 1 178 ? 17.672 -19.922 2.85 1 96.31 178 TYR A CA 1
ATOM 1383 C C . TYR A 1 178 ? 17.984 -18.562 3.457 1 96.31 178 TYR A C 1
ATOM 1385 O O . TYR A 1 178 ? 17.391 -17.547 3.088 1 96.31 178 TYR A O 1
ATOM 1393 N N . GLU A 1 179 ? 18.938 -18.484 4.297 1 95.5 179 GLU A N 1
ATOM 1394 C CA . GLU A 1 179 ? 19.297 -17.266 5.016 1 95.5 179 GLU A CA 1
ATOM 1395 C C . GLU A 1 179 ? 19.828 -16.188 4.062 1 95.5 179 GLU A C 1
ATOM 1397 O O . GLU A 1 179 ? 19.609 -15 4.285 1 95.5 179 GLU A O 1
ATOM 1402 N N . SER A 1 180 ? 20.484 -16.641 3.039 1 97 180 SER A N 1
ATOM 1403 C CA . SER A 1 180 ? 21 -15.703 2.047 1 97 180 SER A CA 1
ATOM 1404 C C . SER A 1 180 ? 19.859 -15.008 1.304 1 97 180 SER A C 1
ATOM 1406 O O . SER A 1 180 ? 19.922 -13.805 1.03 1 97 180 SER A O 1
ATOM 1408 N N . VAL A 1 181 ? 18.812 -15.781 1.017 1 96.75 181 VAL A N 1
ATOM 1409 C CA . VAL A 1 181 ? 17.641 -15.211 0.349 1 96.75 181 VAL A CA 1
ATOM 1410 C C . VAL A 1 181 ? 17 -14.148 1.239 1 96.75 181 VAL A C 1
ATOM 1412 O O . VAL A 1 181 ? 16.656 -13.062 0.771 1 96.75 181 VAL A O 1
ATOM 1415 N N . ARG A 1 182 ? 16.922 -14.375 2.527 1 94.25 182 ARG A N 1
ATOM 1416 C CA . ARG A 1 182 ? 16.188 -13.539 3.465 1 94.25 182 ARG A CA 1
ATOM 1417 C C . ARG A 1 182 ? 16.969 -12.273 3.807 1 94.25 182 ARG A C 1
ATOM 1419 O O . ARG A 1 182 ? 16.375 -11.211 4.02 1 94.25 182 ARG A O 1
ATOM 1426 N N . LYS A 1 183 ? 18.297 -12.359 3.777 1 93.69 183 LYS A N 1
ATOM 1427 C CA . LYS A 1 183 ? 19.078 -11.227 4.234 1 93.69 183 LYS A CA 1
ATOM 1428 C C . LYS A 1 183 ? 19.5 -10.336 3.066 1 93.69 183 LYS A C 1
ATOM 1430 O O . LYS A 1 183 ? 19.984 -9.227 3.268 1 93.69 183 LYS A O 1
ATOM 1435 N N . ALA A 1 184 ? 19.359 -10.797 1.868 1 95.62 184 ALA A N 1
ATOM 1436 C CA . ALA A 1 184 ? 19.797 -10.062 0.69 1 95.62 184 ALA A CA 1
ATOM 1437 C C . ALA A 1 184 ? 19.188 -8.656 0.662 1 95.62 184 ALA A C 1
ATOM 1439 O O . ALA A 1 184 ? 18.031 -8.477 1.033 1 95.62 184 ALA A O 1
ATOM 1440 N N . LEU A 1 185 ? 19.969 -7.762 0.222 1 92.38 185 LEU A N 1
ATOM 1441 C CA . LEU A 1 185 ? 19.562 -6.363 0.114 1 92.38 185 LEU A CA 1
ATOM 1442 C C . LEU A 1 185 ? 19.984 -5.773 -1.226 1 92.38 185 LEU A C 1
ATOM 1444 O O . LEU A 1 185 ? 21.156 -5.844 -1.595 1 92.38 185 LEU A O 1
ATOM 1448 N N . PHE A 1 186 ? 19.016 -5.211 -1.844 1 90.19 186 PHE A N 1
ATOM 1449 C CA . PHE A 1 186 ? 19.297 -4.637 -3.152 1 90.19 186 PHE A CA 1
ATOM 1450 C C . PHE A 1 186 ? 20.125 -3.367 -3.016 1 90.19 186 PHE A C 1
ATOM 1452 O O . PHE A 1 186 ? 19.766 -2.461 -2.262 1 90.19 186 PHE A O 1
ATOM 1459 N N . ASN A 1 187 ? 21.219 -3.365 -3.658 1 88.75 187 ASN A N 1
ATOM 1460 C CA . ASN A 1 187 ? 22.125 -2.223 -3.699 1 88.75 187 ASN A CA 1
ATOM 1461 C C . ASN A 1 187 ? 22.047 -1.486 -5.031 1 88.75 187 ASN A C 1
ATOM 1463 O O . ASN A 1 187 ? 22.688 -1.884 -6.008 1 88.75 187 ASN A O 1
ATOM 1467 N N . TYR A 1 188 ? 21.422 -0.357 -4.996 1 82.44 188 TYR A N 1
ATOM 1468 C CA . TYR A 1 188 ? 21.125 0.368 -6.227 1 82.44 188 TYR A CA 1
ATOM 1469 C C . TYR A 1 188 ? 22.406 0.86 -6.883 1 82.44 188 TYR A C 1
ATOM 1471 O O . TYR A 1 188 ? 22.609 0.68 -8.086 1 82.44 188 TYR A O 1
ATOM 1479 N N . PRO A 1 189 ? 23.281 1.542 -6.199 1 81.62 189 PRO A N 1
ATOM 1480 C CA . PRO A 1 189 ? 24.516 1.999 -6.82 1 81.62 189 PRO A CA 1
ATOM 1481 C C . PRO A 1 189 ? 25.297 0.869 -7.5 1 81.62 189 PRO A C 1
ATOM 1483 O O . PRO A 1 189 ? 25.766 1.03 -8.625 1 81.62 189 PRO A O 1
ATOM 1486 N N . ALA A 1 190 ? 25.422 -0.188 -6.746 1 87.44 190 ALA A N 1
ATOM 1487 C CA . ALA A 1 190 ? 26.141 -1.327 -7.312 1 87.44 190 ALA A CA 1
ATOM 1488 C C . ALA A 1 190 ? 25.438 -1.846 -8.562 1 87.44 190 ALA A C 1
ATOM 1490 O O . ALA A 1 190 ? 26.094 -2.186 -9.555 1 87.44 190 ALA A O 1
ATOM 1491 N N . TRP A 1 191 ? 24.141 -1.918 -8.5 1 87.31 191 TRP A N 1
ATOM 1492 C CA . TRP A 1 191 ? 23.344 -2.359 -9.633 1 87.31 191 TRP A CA 1
ATOM 1493 C C . TRP A 1 191 ? 23.562 -1.448 -10.836 1 87.31 191 TRP A C 1
ATOM 1495 O O . TRP A 1 191 ? 23.75 -1.924 -11.961 1 87.31 191 TRP A O 1
ATOM 1505 N N . SER A 1 192 ? 23.5 -0.151 -10.578 1 82.75 192 SER A N 1
ATOM 1506 C CA . SER A 1 192 ? 23.594 0.832 -11.648 1 82.75 192 SER A CA 1
ATOM 1507 C C . SER A 1 192 ? 24.953 0.764 -12.344 1 82.75 192 SER A C 1
ATOM 1509 O O . SER A 1 192 ? 25.078 1.13 -13.516 1 82.75 192 SER A O 1
ATOM 1511 N N . GLN A 1 193 ? 25.906 0.311 -11.688 1 84.44 193 GLN A N 1
ATOM 1512 C CA . GLN A 1 193 ? 27.266 0.244 -12.219 1 84.44 193 GLN A CA 1
ATOM 1513 C C . GLN A 1 193 ? 27.547 -1.126 -12.828 1 84.44 193 GLN A C 1
ATOM 1515 O O . GLN A 1 193 ? 28.625 -1.351 -13.383 1 84.44 193 GLN A O 1
ATOM 1520 N N . SER A 1 194 ? 26.641 -1.977 -12.695 1 84.5 194 SER A N 1
ATOM 1521 C CA . SER A 1 194 ? 26.828 -3.342 -13.18 1 84.5 194 SER A CA 1
ATOM 1522 C C . SER A 1 194 ? 26.312 -3.502 -14.602 1 84.5 194 SER A C 1
ATOM 1524 O O . SER A 1 194 ? 25.797 -2.553 -15.195 1 84.5 194 SER A O 1
ATOM 1526 N N . ALA A 1 195 ? 26.5 -4.719 -15.148 1 80.31 195 ALA A N 1
ATOM 1527 C CA . ALA A 1 195 ? 25.969 -5.051 -16.469 1 80.31 195 ALA A CA 1
ATOM 1528 C C . ALA A 1 195 ? 24.469 -5.324 -16.406 1 80.31 195 ALA A C 1
ATOM 1530 O O . ALA A 1 195 ? 23.812 -5.457 -17.438 1 80.31 195 ALA A O 1
ATOM 1531 N N . ALA A 1 196 ? 23.984 -5.336 -15.266 1 79.06 196 ALA A N 1
ATOM 1532 C CA . ALA A 1 196 ? 22.609 -5.785 -15.047 1 79.06 196 ALA A CA 1
ATOM 1533 C C . ALA A 1 196 ? 21.609 -4.852 -15.727 1 79.06 196 ALA A C 1
ATOM 1535 O O . ALA A 1 196 ? 20.656 -5.305 -16.375 1 79.06 196 ALA A O 1
ATOM 1536 N N . PRO A 1 197 ? 21.922 -3.518 -15.602 1 74.5 197 PRO A N 1
ATOM 1537 C CA . PRO A 1 197 ? 20.969 -2.617 -16.25 1 74.5 197 PRO A CA 1
ATOM 1538 C C . PRO A 1 197 ? 20.922 -2.787 -17.766 1 74.5 197 PRO A C 1
ATOM 1540 O O . PRO A 1 197 ? 19.969 -2.373 -18.406 1 74.5 197 PRO A O 1
ATOM 1543 N N . GLN A 1 198 ? 21.938 -3.391 -18.172 1 72.69 198 GLN A N 1
ATOM 1544 C CA . GLN A 1 198 ? 22.016 -3.592 -19.625 1 72.69 198 GLN A CA 1
ATOM 1545 C C . GLN A 1 198 ? 21.234 -4.828 -20.047 1 72.69 198 GLN A C 1
ATOM 1547 O O . GLN A 1 198 ? 20.953 -5.02 -21.234 1 72.69 198 GLN A O 1
ATOM 1552 N N . THR A 1 199 ? 20.891 -5.527 -18.984 1 74.31 199 THR A N 1
ATOM 1553 C CA . THR A 1 199 ? 20.031 -6.676 -19.281 1 74.31 199 THR A CA 1
ATOM 1554 C C . THR A 1 199 ? 18.562 -6.258 -19.344 1 74.31 199 THR A C 1
ATOM 1556 O O . THR A 1 199 ? 18.219 -5.145 -18.938 1 74.31 199 THR A O 1
ATOM 1559 N N . ALA A 1 200 ? 17.812 -6.996 -19.922 1 72.12 200 ALA A N 1
ATOM 1560 C CA . ALA A 1 200 ? 16.375 -6.715 -20.016 1 72.12 200 ALA A CA 1
ATOM 1561 C C . ALA A 1 200 ? 15.656 -7.043 -18.703 1 72.12 200 ALA A C 1
ATOM 1563 O O . ALA A 1 200 ? 14.43 -6.965 -18.625 1 72.12 200 ALA A O 1
ATOM 1564 N N . ALA A 1 201 ? 16.516 -7.355 -17.734 1 80 201 ALA A N 1
ATOM 1565 C CA . ALA A 1 201 ? 15.898 -7.781 -16.484 1 80 201 ALA A CA 1
ATOM 1566 C C . ALA A 1 201 ? 15.148 -6.629 -15.812 1 80 201 ALA A C 1
ATOM 1568 O O . ALA A 1 201 ? 15.672 -5.52 -15.703 1 80 201 ALA A O 1
ATOM 1569 N N . GLN A 1 202 ? 13.938 -6.969 -15.422 1 81 202 GLN A N 1
ATOM 1570 C CA . GLN A 1 202 ? 13.117 -5.984 -14.727 1 81 202 GLN A CA 1
ATOM 1571 C C . GLN A 1 202 ? 13.125 -6.219 -13.219 1 81 202 GLN A C 1
ATOM 1573 O O . GLN A 1 202 ? 12.938 -5.285 -12.438 1 81 202 GLN A O 1
ATOM 1578 N N . GLU A 1 203 ? 13.328 -7.406 -12.852 1 91.88 203 GLU A N 1
ATOM 1579 C CA . GLU A 1 203 ? 13.422 -7.805 -11.445 1 91.88 203 GLU A CA 1
ATOM 1580 C C . GLU A 1 203 ? 14.391 -8.969 -11.273 1 91.88 203 GLU A C 1
ATOM 1582 O O . GLU A 1 203 ? 14.742 -9.648 -12.242 1 91.88 203 GLU A O 1
ATOM 1587 N N . ILE A 1 204 ? 14.852 -9.109 -10.086 1 95.62 204 ILE A N 1
ATOM 1588 C CA . ILE A 1 204 ? 15.695 -10.242 -9.711 1 95.62 204 ILE A CA 1
ATOM 1589 C C . ILE A 1 204 ? 14.883 -11.242 -8.891 1 95.62 204 ILE A C 1
ATOM 1591 O O . ILE A 1 204 ? 14.227 -10.867 -7.918 1 95.62 204 ILE A O 1
ATOM 1595 N N . LEU A 1 205 ? 14.875 -12.414 -9.32 1 97.44 205 LEU A N 1
ATOM 1596 C CA . LEU A 1 205 ? 14.312 -13.5 -8.523 1 97.44 205 LEU A CA 1
ATOM 1597 C C . LEU A 1 205 ? 15.414 -14.312 -7.855 1 97.44 205 LEU A C 1
ATOM 1599 O O . LEU A 1 205 ? 16.094 -15.102 -8.516 1 97.44 205 LEU A O 1
ATOM 1603 N N . LEU A 1 206 ? 15.57 -14.086 -6.586 1 97.94 206 LEU A N 1
ATOM 1604 C CA . LEU A 1 206 ? 16.531 -14.805 -5.77 1 97.94 206 LEU A CA 1
ATOM 1605 C C . LEU A 1 206 ? 15.906 -16.062 -5.164 1 97.94 206 LEU A C 1
ATOM 1607 O O . LEU A 1 206 ? 14.773 -16.016 -4.688 1 97.94 206 LEU A O 1
ATOM 1611 N N . PHE A 1 207 ? 16.688 -17.203 -5.273 1 98.19 207 PHE A N 1
ATOM 1612 C CA . PHE A 1 207 ? 16.078 -18.375 -4.676 1 98.19 207 PHE A CA 1
ATOM 1613 C C . PHE A 1 207 ? 17.125 -19.281 -4.059 1 98.19 207 PHE A C 1
ATOM 1615 O O . PHE A 1 207 ? 18.312 -19.188 -4.398 1 98.19 207 PHE A O 1
ATOM 1622 N N . ALA A 1 208 ? 16.734 -20.062 -3.139 1 97.38 208 ALA A N 1
ATOM 1623 C CA . ALA A 1 208 ? 17.516 -21.156 -2.547 1 97.38 208 ALA A CA 1
ATOM 1624 C C . ALA A 1 208 ? 16.703 -22.438 -2.479 1 97.38 208 ALA A C 1
ATOM 1626 O O . ALA A 1 208 ? 15.477 -22.406 -2.322 1 97.38 208 ALA A O 1
ATOM 1627 N N . PRO A 1 209 ? 17.453 -23.484 -2.67 1 93.75 209 PRO A N 1
ATOM 1628 C CA . PRO A 1 209 ? 16.781 -24.766 -2.383 1 93.75 209 PRO A CA 1
ATOM 1629 C C . PRO A 1 209 ? 16.594 -25 -0.888 1 93.75 209 PRO A C 1
ATOM 1631 O O . PRO A 1 209 ? 17.281 -24.406 -0.068 1 93.75 209 PRO A O 1
ATOM 1634 N N . LYS A 1 210 ? 15.719 -25.719 -0.443 1 85.06 210 LYS A N 1
ATOM 1635 C CA . LYS A 1 210 ? 15.414 -26.141 0.924 1 85.06 210 LYS A CA 1
ATOM 1636 C C . LYS A 1 210 ? 15.047 -24.938 1.79 1 85.06 210 LYS A C 1
ATOM 1638 O O . LYS A 1 210 ? 15.602 -23.844 1.612 1 85.06 210 LYS A O 1
ATOM 1643 N N . THR A 1 211 ? 14.102 -25.047 2.477 1 87.88 211 THR A N 1
ATOM 1644 C CA . THR A 1 211 ? 13.594 -24.078 3.434 1 87.88 211 THR A CA 1
ATOM 1645 C C . THR A 1 211 ? 13.461 -24.703 4.82 1 87.88 211 THR A C 1
ATOM 1647 O O . THR A 1 211 ? 13.492 -25.922 4.965 1 87.88 211 THR A O 1
ATOM 1650 N N . PRO A 1 212 ? 13.5 -23.859 5.82 1 89.19 212 PRO A N 1
ATOM 1651 C CA . PRO A 1 212 ? 13.273 -24.422 7.156 1 89.19 212 PRO A CA 1
ATOM 1652 C C . PRO A 1 212 ? 11.883 -25.031 7.309 1 89.19 212 PRO A C 1
ATOM 1654 O O . PRO A 1 212 ? 11.617 -25.734 8.281 1 89.19 212 PRO A O 1
ATOM 1657 N N . PHE A 1 213 ? 11.047 -24.828 6.414 1 89.12 213 PHE A N 1
ATOM 1658 C CA . PHE A 1 213 ? 9.68 -25.328 6.465 1 89.12 213 PHE A CA 1
ATOM 1659 C C . PHE A 1 213 ? 9.5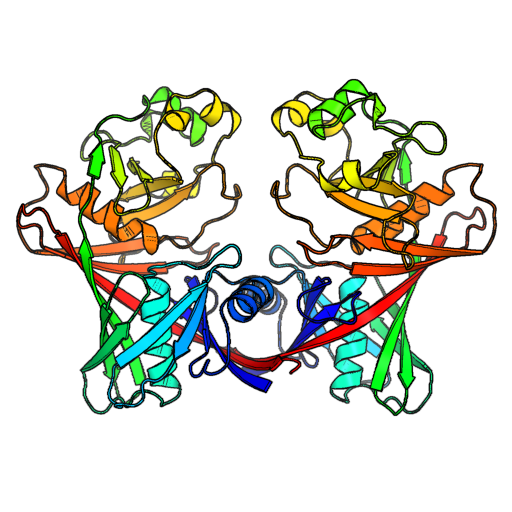23 -26.578 5.594 1 89.12 213 PHE A C 1
ATOM 1661 O O . PHE A 1 213 ? 9.898 -26.562 4.418 1 89.12 213 PHE A O 1
ATOM 1668 N N . PRO A 1 214 ? 9 -27.609 6.105 1 90.75 214 PRO A N 1
ATOM 1669 C CA . PRO A 1 214 ? 8.938 -28.891 5.383 1 90.75 214 PRO A CA 1
ATOM 1670 C C . PRO A 1 214 ? 7.961 -28.859 4.215 1 90.75 214 PRO A C 1
ATOM 1672 O O . PRO A 1 214 ? 7.98 -29.75 3.361 1 90.75 214 PRO A O 1
ATOM 1675 N N . ASP A 1 215 ? 7.156 -27.875 4.184 1 92.69 215 ASP A N 1
ATOM 1676 C CA . ASP A 1 215 ? 6.109 -27.875 3.166 1 92.69 215 ASP A CA 1
ATOM 1677 C C . ASP A 1 215 ? 6.543 -27.078 1.937 1 92.69 215 ASP A C 1
ATOM 1679 O O . ASP A 1 215 ? 5.719 -26.734 1.086 1 92.69 215 ASP A O 1
ATOM 1683 N N . ALA A 1 216 ? 7.816 -26.828 1.825 1 95.5 216 ALA A N 1
ATOM 1684 C CA . ALA A 1 216 ? 8.305 -26.078 0.664 1 95.5 216 ALA A CA 1
ATOM 1685 C C . ALA A 1 216 ? 9.656 -26.625 0.199 1 95.5 216 ALA A C 1
ATOM 1687 O O . ALA A 1 216 ? 10.5 -27 1.02 1 95.5 216 ALA A O 1
ATOM 1688 N N . ASP A 1 217 ? 9.883 -26.594 -1.115 1 96.44 217 ASP A N 1
ATOM 1689 C CA . ASP A 1 217 ? 11.109 -27.109 -1.725 1 96.44 217 ASP A CA 1
ATOM 1690 C C . ASP A 1 217 ? 12.078 -25.969 -2.047 1 96.44 217 ASP A C 1
ATOM 1692 O O . ASP A 1 217 ? 13.289 -26.172 -2.082 1 96.44 217 ASP A O 1
ATOM 1696 N N . PHE A 1 218 ? 11.539 -24.828 -2.357 1 97 218 PHE A N 1
ATOM 1697 C CA . PHE A 1 218 ? 12.328 -23.656 -2.717 1 97 218 PHE A CA 1
ATOM 1698 C C . PHE A 1 218 ? 11.82 -22.422 -1.987 1 97 218 PHE A C 1
ATOM 1700 O O . PHE A 1 218 ? 10.633 -22.328 -1.661 1 97 218 PHE A O 1
ATOM 1707 N N . ASN A 1 219 ? 12.688 -21.516 -1.711 1 97 219 ASN A N 1
ATOM 1708 C CA . ASN A 1 219 ? 12.328 -20.188 -1.219 1 97 219 ASN A CA 1
ATOM 1709 C C . ASN A 1 219 ? 12.719 -19.109 -2.213 1 97 219 ASN A C 1
ATOM 1711 O O . ASN A 1 219 ? 13.852 -19.078 -2.703 1 97 219 ASN A O 1
ATOM 1715 N N . LEU A 1 220 ? 11.797 -18.281 -2.502 1 97.19 220 LEU A N 1
ATOM 1716 C CA . LEU A 1 220 ? 11.969 -17.25 -3.512 1 97.19 220 LEU A CA 1
ATOM 1717 C C . LEU A 1 220 ? 11.828 -15.859 -2.893 1 97.19 220 LEU A C 1
ATOM 1719 O O . LEU A 1 220 ? 11.078 -15.672 -1.929 1 97.19 220 LEU A O 1
ATOM 1723 N N . ARG A 1 221 ? 12.484 -14.906 -3.467 1 96.69 221 ARG A N 1
ATOM 1724 C CA . ARG A 1 221 ? 12.32 -13.5 -3.117 1 96.69 221 ARG A CA 1
ATOM 1725 C C . ARG A 1 221 ? 12.609 -12.602 -4.316 1 96.69 221 ARG A C 1
ATOM 1727 O O . ARG A 1 221 ? 13.57 -12.828 -5.047 1 96.69 221 ARG A O 1
ATOM 1734 N N . LEU A 1 222 ? 11.789 -11.703 -4.512 1 95.62 222 LEU A N 1
ATOM 1735 C CA . LEU A 1 222 ? 12.008 -10.711 -5.555 1 95.62 222 LEU A CA 1
ATOM 1736 C C . LEU A 1 222 ? 12.766 -9.508 -5.008 1 95.62 222 LEU A C 1
ATOM 1738 O O . LEU A 1 222 ? 12.484 -9.039 -3.9 1 95.62 222 LEU A O 1
ATOM 1742 N N . LEU A 1 223 ? 13.742 -9.062 -5.727 1 93.5 223 LEU A N 1
ATOM 1743 C CA . LEU A 1 223 ? 14.5 -7.844 -5.473 1 93.5 223 LEU A CA 1
ATOM 1744 C C . LEU A 1 223 ? 14.641 -7.016 -6.746 1 93.5 223 LEU A C 1
ATOM 1746 O O . LEU A 1 223 ? 14.445 -7.531 -7.852 1 93.5 223 LEU A O 1
ATOM 1750 N N . GLY A 1 224 ? 14.945 -5.738 -6.574 1 89.62 224 GLY A N 1
ATOM 1751 C CA . GLY A 1 224 ? 15.172 -4.941 -7.77 1 89.62 224 GLY A CA 1
ATOM 1752 C C . GLY A 1 224 ? 15.031 -3.451 -7.527 1 89.62 224 GLY A C 1
ATOM 1753 O O . GLY A 1 224 ? 14.68 -3.025 -6.426 1 89.62 224 GLY A O 1
ATOM 1754 N N . PRO A 1 225 ? 15.297 -2.705 -8.508 1 81.12 225 PRO A N 1
ATOM 1755 C CA . PRO A 1 225 ? 15.367 -1.248 -8.391 1 81.12 225 PRO A CA 1
ATOM 1756 C C . PRO A 1 225 ? 14 -0.608 -8.156 1 81.12 225 PRO A C 1
ATOM 1758 O O . PRO A 1 225 ? 13.914 0.516 -7.656 1 81.12 225 PRO A O 1
ATOM 1761 N N . ARG A 1 226 ? 12.984 -1.271 -8.461 1 77.44 226 ARG A N 1
ATOM 1762 C CA . ARG A 1 226 ? 11.648 -0.686 -8.344 1 77.44 226 ARG A CA 1
ATOM 1763 C C . ARG A 1 226 ? 10.953 -1.168 -7.074 1 77.44 226 ARG A C 1
ATOM 1765 O O . ARG A 1 226 ? 9.766 -0.906 -6.875 1 77.44 226 ARG A O 1
ATOM 1772 N N . LEU A 1 227 ? 11.633 -1.944 -6.34 1 82.19 227 LEU A N 1
ATOM 1773 C CA . LEU A 1 227 ? 11.094 -2.484 -5.098 1 82.19 227 LEU A CA 1
ATOM 1774 C C . LEU A 1 227 ? 11.766 -1.848 -3.887 1 82.19 227 LEU A C 1
ATOM 1776 O O . LEU A 1 227 ? 12.969 -1.583 -3.91 1 82.19 227 LEU A O 1
ATOM 1780 N N . ALA A 1 228 ? 10.93 -1.599 -2.906 1 74.5 228 ALA A N 1
ATOM 1781 C CA . ALA A 1 228 ? 11.523 -1.1 -1.668 1 74.5 228 ALA A CA 1
ATOM 1782 C C . ALA A 1 228 ? 12.445 -2.143 -1.04 1 74.5 228 ALA A C 1
ATOM 1784 O O . ALA A 1 228 ? 12.195 -3.346 -1.157 1 74.5 228 ALA A O 1
ATOM 1785 N N . LEU A 1 229 ? 13.461 -1.688 -0.31 1 73.12 229 LEU A N 1
ATOM 1786 C CA . LEU A 1 229 ? 14.492 -2.555 0.255 1 73.12 229 LEU A CA 1
ATOM 1787 C C . LEU A 1 229 ? 13.883 -3.539 1.25 1 73.12 229 LEU A C 1
ATOM 1789 O O . LEU A 1 229 ? 14.375 -4.664 1.393 1 73.12 229 LEU A O 1
ATOM 1793 N N . THR A 1 230 ? 12.844 -3.143 1.9 1 72.31 230 THR A N 1
ATOM 1794 C CA . THR A 1 230 ? 12.289 -3.982 2.955 1 72.31 230 THR A CA 1
ATOM 1795 C C . THR A 1 230 ? 11.062 -4.734 2.459 1 72.31 230 THR A C 1
ATOM 1797 O O . THR A 1 230 ? 10.422 -5.465 3.219 1 72.31 230 THR A O 1
ATOM 1800 N N . GLU A 1 231 ? 10.805 -4.59 1.238 1 79.56 231 GLU A N 1
ATOM 1801 C CA . GLU A 1 231 ? 9.609 -5.219 0.678 1 79.56 231 GLU A CA 1
ATOM 1802 C C . GLU A 1 231 ? 9.859 -6.684 0.336 1 79.56 231 GLU A C 1
ATOM 1804 O O . GLU A 1 231 ? 10.969 -7.047 -0.073 1 79.56 231 GLU A O 1
ATOM 1809 N N . ASP A 1 232 ? 8.977 -7.48 0.56 1 88.69 232 ASP A N 1
ATOM 1810 C CA . ASP A 1 232 ? 8.922 -8.883 0.165 1 88.69 232 ASP A CA 1
ATOM 1811 C C . ASP A 1 232 ? 7.625 -9.203 -0.577 1 88.69 232 ASP A C 1
ATOM 1813 O O . ASP A 1 232 ? 6.758 -9.898 -0.05 1 88.69 232 ASP A O 1
ATOM 1817 N N . PRO A 1 233 ? 7.559 -8.734 -1.797 1 90.75 233 PRO A N 1
ATOM 1818 C CA . PRO A 1 233 ? 6.297 -8.859 -2.529 1 90.75 233 PRO A CA 1
ATOM 1819 C C . PRO A 1 233 ? 5.973 -10.297 -2.908 1 90.75 233 PRO A C 1
ATOM 1821 O O . PRO A 1 233 ? 6.844 -11.172 -2.842 1 90.75 233 PRO A O 1
ATOM 1824 N N . PRO A 1 234 ? 4.691 -10.516 -3.281 1 92 234 PRO A N 1
ATOM 1825 C CA . PRO A 1 234 ? 4.332 -11.844 -3.785 1 92 234 PRO A CA 1
ATOM 1826 C C . PRO A 1 234 ? 5.125 -12.234 -5.027 1 92 234 PRO A C 1
ATOM 1828 O O . PRO A 1 234 ? 5.523 -11.375 -5.812 1 92 234 PRO A O 1
ATOM 1831 N N . VAL A 1 235 ? 5.273 -13.523 -5.246 1 93.38 235 VAL A N 1
ATOM 1832 C CA . VAL A 1 235 ? 6.148 -13.984 -6.316 1 93.38 235 VAL A CA 1
ATOM 1833 C C . VAL A 1 235 ? 5.332 -14.766 -7.344 1 93.38 235 VAL A C 1
ATOM 1835 O O . VAL A 1 235 ? 5.895 -15.367 -8.266 1 93.38 235 VAL A O 1
ATOM 1838 N N . GLY A 1 236 ? 4.035 -14.812 -7.238 1 89.81 236 GLY A N 1
ATOM 1839 C CA . GLY A 1 236 ? 3.189 -15.633 -8.094 1 89.81 236 GLY A CA 1
ATOM 1840 C C . GLY A 1 236 ? 3.455 -15.422 -9.57 1 89.81 236 GLY A C 1
ATOM 1841 O O . GLY A 1 236 ? 3.496 -16.375 -10.344 1 89.81 236 GLY A O 1
ATOM 1842 N N . ASN A 1 237 ? 3.693 -14.242 -9.961 1 88.31 237 ASN A N 1
ATOM 1843 C CA . ASN A 1 237 ? 3.898 -13.898 -11.367 1 88.31 237 ASN A CA 1
ATOM 1844 C C . ASN A 1 237 ? 5.258 -14.383 -11.867 1 88.31 237 ASN A C 1
ATOM 1846 O O . ASN A 1 237 ? 5.48 -14.469 -13.078 1 88.31 237 ASN A O 1
ATOM 1850 N N . ALA A 1 238 ? 6.164 -14.625 -10.984 1 93.81 238 ALA A N 1
ATOM 1851 C CA . ALA A 1 238 ? 7.512 -15.039 -11.367 1 93.81 238 ALA A CA 1
ATOM 1852 C C . ALA A 1 238 ? 7.609 -16.562 -11.484 1 93.81 238 ALA A C 1
ATOM 1854 O O . ALA A 1 238 ? 8.594 -17.094 -12 1 93.81 238 ALA A O 1
ATOM 1855 N N . VAL A 1 239 ? 6.602 -17.234 -11.094 1 95.31 239 VAL A N 1
ATOM 1856 C CA . VAL A 1 239 ? 6.648 -18.688 -10.961 1 95.31 239 VAL A CA 1
ATOM 1857 C C . VAL A 1 239 ? 6.809 -19.328 -12.344 1 95.31 239 VAL A C 1
ATOM 1859 O O . VAL A 1 239 ? 7.621 -20.234 -12.523 1 95.31 239 VAL A O 1
ATOM 1862 N N . PRO A 1 240 ? 6.086 -18.812 -13.344 1 94.81 240 PRO A N 1
ATOM 1863 C CA . PRO A 1 240 ? 6.305 -19.391 -14.664 1 94.81 240 PRO A CA 1
ATOM 1864 C C . PRO A 1 240 ? 7.758 -19.281 -15.133 1 94.81 240 PRO A C 1
ATOM 1866 O O . PRO A 1 240 ? 8.312 -20.234 -15.68 1 94.81 240 PRO A O 1
ATOM 1869 N N . ALA A 1 241 ? 8.312 -18.156 -14.898 1 95.75 241 ALA A N 1
ATOM 1870 C CA . ALA A 1 241 ? 9.719 -17.984 -15.25 1 95.75 241 ALA A CA 1
ATOM 1871 C C . ALA A 1 241 ? 10.609 -18.922 -14.445 1 95.75 241 ALA A C 1
ATOM 1873 O O . ALA A 1 241 ? 11.562 -19.484 -14.984 1 95.75 241 ALA A O 1
ATOM 1874 N N . PHE A 1 242 ? 10.328 -19.062 -13.211 1 97.62 242 PHE A N 1
ATOM 1875 C CA . PHE A 1 242 ? 11.117 -19.938 -12.352 1 97.62 242 PHE A CA 1
ATOM 1876 C C . PHE A 1 242 ? 11.039 -21.391 -12.836 1 97.62 242 PHE A C 1
ATOM 1878 O O . PHE A 1 242 ? 12.062 -22.078 -12.891 1 97.62 242 PHE A O 1
ATOM 1885 N N . CYS A 1 243 ? 9.867 -21.812 -13.156 1 97.31 243 CYS A N 1
ATOM 1886 C CA . CYS A 1 243 ? 9.68 -23.172 -13.664 1 97.31 243 CYS A CA 1
ATOM 1887 C C . CYS A 1 243 ? 10.445 -23.375 -14.969 1 97.31 243 CYS A C 1
ATOM 1889 O O . CYS A 1 243 ? 11.109 -24.406 -15.141 1 97.31 243 CYS A O 1
ATOM 1891 N N . SER A 1 244 ? 10.312 -22.422 -15.82 1 96.75 244 SER A N 1
ATOM 1892 C CA . SER A 1 244 ? 11.047 -22.5 -17.078 1 96.75 244 SER A CA 1
ATOM 1893 C C . SER A 1 244 ? 12.555 -22.516 -16.844 1 96.75 244 SER A C 1
ATOM 1895 O O . SER A 1 244 ? 13.289 -23.188 -17.562 1 96.75 244 SER A O 1
ATOM 1897 N N . TYR A 1 245 ? 12.961 -21.766 -15.906 1 97.25 245 TYR A N 1
ATOM 1898 C CA . TYR A 1 245 ? 14.359 -21.766 -15.469 1 97.25 245 TYR A CA 1
ATOM 1899 C C . TYR A 1 245 ? 14.805 -23.156 -15.07 1 97.25 245 TYR A C 1
ATOM 1901 O O . TYR A 1 245 ? 15.844 -23.641 -15.547 1 97.25 245 TYR A O 1
ATOM 1909 N N . LEU A 1 246 ? 14.062 -23.844 -14.234 1 96.62 246 LEU A N 1
ATOM 1910 C CA . LEU A 1 246 ? 14.414 -25.188 -13.781 1 96.62 246 LEU A CA 1
ATOM 1911 C C . LEU A 1 246 ? 14.492 -26.156 -14.961 1 96.62 246 LEU A C 1
ATOM 1913 O O . LEU A 1 246 ? 15.398 -26.984 -15.031 1 96.62 246 LEU A O 1
ATOM 1917 N N . CYS A 1 247 ? 13.617 -25.969 -15.891 1 95.38 247 CYS A N 1
ATOM 1918 C CA . CYS A 1 247 ? 13.531 -26.875 -17.031 1 95.38 247 CYS A CA 1
ATOM 1919 C C . CYS A 1 247 ? 14.68 -26.609 -18.016 1 95.38 247 CYS A C 1
ATOM 1921 O O . CYS A 1 247 ? 14.938 -27.422 -18.891 1 95.38 247 CYS A O 1
ATOM 1923 N N . SER A 1 248 ? 15.336 -25.531 -17.891 1 94.62 248 SER A N 1
ATOM 1924 C CA . SER A 1 248 ? 16.391 -25.156 -18.828 1 94.62 248 SER A CA 1
ATOM 1925 C C . SER A 1 248 ? 17.688 -25.906 -18.547 1 94.62 248 SER A C 1
ATOM 1927 O O . SER A 1 248 ? 18.625 -25.859 -19.328 1 94.62 248 SER A O 1
ATOM 1929 N N . PHE A 1 249 ? 17.719 -26.547 -17.484 1 93.81 249 PHE A N 1
ATOM 1930 C CA . PHE A 1 249 ? 18.906 -27.328 -17.125 1 93.81 249 PHE A CA 1
ATOM 1931 C C . PHE A 1 249 ? 18.781 -28.766 -17.609 1 93.81 249 PHE A C 1
ATOM 1933 O O . PHE A 1 249 ? 17.703 -29.359 -17.531 1 93.81 249 PHE A O 1
ATOM 1940 N N . GLU A 1 250 ? 19.875 -29.328 -17.938 1 90.31 250 GLU A N 1
ATOM 1941 C CA . GLU A 1 250 ? 19.891 -30.688 -18.469 1 90.31 250 GLU A CA 1
ATOM 1942 C C . GLU A 1 250 ? 19.578 -31.703 -17.375 1 90.31 250 GLU A C 1
ATOM 1944 O O . GLU A 1 250 ? 19 -32.75 -17.656 1 90.31 250 GLU A O 1
ATOM 1949 N N . HIS A 1 251 ? 19.906 -31.359 -16.188 1 89.56 251 HIS A N 1
ATOM 1950 C CA . HIS A 1 251 ? 19.719 -32.312 -15.102 1 89.56 251 HIS A CA 1
ATOM 1951 C C . HIS A 1 251 ? 18.25 -32.375 -14.664 1 89.56 251 HIS A C 1
ATOM 1953 O O . HIS A 1 251 ? 17.859 -33.25 -13.891 1 89.56 251 HIS A O 1
ATOM 1959 N N . THR A 1 252 ? 17.469 -31.453 -15.094 1 91.06 252 THR A N 1
ATOM 1960 C CA . THR A 1 252 ? 16.031 -31.562 -14.836 1 91.06 252 THR A CA 1
ATOM 1961 C C . THR A 1 252 ? 15.406 -32.625 -15.727 1 91.06 252 THR A C 1
ATOM 1963 O O . THR A 1 252 ? 15.289 -32.438 -16.938 1 91.06 252 THR A O 1
ATOM 1966 N N . ARG A 1 253 ? 15.016 -33.688 -15.172 1 92.31 253 ARG A N 1
ATOM 1967 C CA . ARG A 1 253 ? 14.516 -34.844 -15.906 1 92.31 253 ARG A CA 1
ATOM 1968 C C . ARG A 1 253 ? 13.219 -34.5 -16.641 1 92.31 253 ARG A C 1
ATOM 1970 O O . ARG A 1 253 ? 12.43 -33.688 -16.172 1 92.31 253 ARG A O 1
ATOM 1977 N N . LYS A 1 254 ? 13.109 -35.094 -17.734 1 94.25 254 LYS A N 1
ATOM 1978 C CA . LYS A 1 254 ? 11.82 -35 -18.406 1 94.25 254 LYS A CA 1
ATOM 1979 C C . LYS A 1 254 ? 10.719 -35.688 -17.609 1 94.25 254 LYS A C 1
ATOM 1981 O O . LYS A 1 254 ? 10.977 -36.625 -16.859 1 94.25 254 LYS A O 1
ATOM 1986 N N . GLY A 1 255 ? 9.555 -35.125 -17.75 1 95.62 255 GLY A N 1
ATOM 1987 C CA . GLY A 1 255 ? 8.414 -35.656 -17.031 1 95.62 255 GLY A CA 1
ATOM 1988 C C . GLY A 1 255 ? 7.656 -34.594 -16.25 1 95.62 255 GLY A C 1
ATOM 1989 O O . GLY A 1 255 ? 7.836 -33.406 -16.469 1 95.62 255 GLY A O 1
ATOM 1990 N N . THR A 1 256 ? 6.812 -35.156 -15.461 1 96.5 256 THR A N 1
ATOM 1991 C CA . THR A 1 256 ? 6.023 -34.281 -14.602 1 96.5 256 THR A CA 1
ATOM 1992 C C . THR A 1 256 ? 6.703 -34.094 -13.25 1 96.5 256 THR A C 1
ATOM 1994 O O . THR A 1 256 ? 7.148 -35.062 -12.633 1 96.5 256 THR A O 1
ATOM 1997 N N . HIS A 1 257 ? 6.883 -32.875 -12.891 1 96.81 257 HIS A N 1
ATOM 1998 C CA . HIS A 1 257 ? 7.48 -32.531 -11.602 1 96.81 257 HIS A CA 1
ATOM 1999 C C . HIS A 1 257 ? 6.508 -31.734 -10.734 1 96.81 257 HIS A C 1
ATOM 2001 O O . HIS A 1 257 ? 5.75 -30.906 -11.242 1 96.81 257 HIS A O 1
ATOM 2007 N N . SER A 1 258 ? 6.488 -32.062 -9.477 1 96.88 258 SER A N 1
ATOM 2008 C CA . SER A 1 258 ? 5.707 -31.312 -8.492 1 96.88 258 SER A CA 1
ATOM 2009 C C . SER A 1 258 ? 6.594 -30.766 -7.379 1 96.88 258 SER A C 1
ATOM 2011 O O . SER A 1 258 ? 7.477 -31.469 -6.879 1 96.88 258 SER A O 1
ATOM 2013 N N . PHE A 1 259 ? 6.402 -29.531 -7.051 1 96.38 259 PHE A N 1
ATOM 2014 C CA . PHE A 1 259 ? 7.141 -28.922 -5.949 1 96.38 259 PHE A CA 1
ATOM 2015 C C . PHE A 1 259 ? 6.367 -27.75 -5.367 1 96.38 259 PHE A C 1
ATOM 2017 O O . PHE A 1 259 ? 5.328 -27.359 -5.898 1 96.38 259 PHE A O 1
ATOM 2024 N N . ALA A 1 260 ? 6.836 -27.312 -4.238 1 97.31 260 ALA A N 1
ATOM 2025 C CA . ALA A 1 260 ? 6.27 -26.156 -3.566 1 97.31 260 ALA A CA 1
ATOM 2026 C C . ALA A 1 260 ? 7.32 -25.062 -3.396 1 97.31 260 ALA A C 1
ATOM 2028 O O . ALA A 1 260 ? 8.469 -25.344 -3.047 1 97.31 260 ALA A O 1
ATOM 2029 N N . VAL A 1 261 ? 6.898 -23.891 -3.727 1 96.56 261 VAL A N 1
ATOM 2030 C CA . VAL A 1 261 ? 7.781 -22.75 -3.49 1 96.56 261 VAL A CA 1
ATOM 2031 C C . VAL A 1 261 ? 7.184 -21.844 -2.414 1 96.56 261 VAL A C 1
ATOM 2033 O O . VAL A 1 261 ? 5.965 -21.703 -2.316 1 96.56 261 VAL A O 1
ATOM 2036 N N . GLU A 1 262 ? 8.055 -21.266 -1.639 1 96 262 GLU A N 1
ATOM 2037 C CA . GLU A 1 262 ? 7.594 -20.375 -0.584 1 96 262 GLU A CA 1
ATOM 2038 C C . GLU A 1 262 ? 8.219 -18.984 -0.733 1 96 262 GLU A C 1
ATOM 2040 O O . GLU A 1 262 ? 9.289 -18.844 -1.327 1 96 262 GLU A O 1
ATOM 2045 N N . ARG A 1 263 ? 7.512 -18.016 -0.361 1 94.81 263 ARG A N 1
ATOM 2046 C CA . ARG A 1 263 ? 7.969 -16.641 -0.195 1 94.81 263 ARG A CA 1
ATOM 2047 C C . ARG A 1 263 ? 7.648 -16.125 1.202 1 94.81 263 ARG A C 1
ATOM 2049 O O . ARG A 1 263 ? 6.574 -16.391 1.74 1 94.81 263 ARG A O 1
ATOM 2056 N N . GLY A 1 264 ? 8.562 -15.32 1.713 1 92.12 264 GLY A N 1
ATOM 2057 C CA . GLY A 1 264 ? 8.352 -14.734 3.025 1 92.12 264 GLY A CA 1
ATOM 2058 C C . GLY A 1 264 ? 8.734 -15.656 4.164 1 92.12 264 GLY A C 1
ATOM 2059 O O . GLY A 1 264 ? 9.359 -16.703 3.941 1 92.12 264 GLY A O 1
ATOM 2060 N N . ASP A 1 265 ? 8.57 -15.133 5.375 1 87.5 265 ASP A N 1
ATOM 2061 C CA . ASP A 1 265 ? 8.891 -15.883 6.586 1 87.5 265 ASP A CA 1
ATOM 2062 C C . ASP A 1 265 ? 7.969 -15.484 7.734 1 87.5 265 ASP A C 1
ATOM 2064 O O . ASP A 1 265 ? 6.875 -14.969 7.512 1 87.5 265 ASP A O 1
ATOM 2068 N N . GLU A 1 266 ? 8.367 -15.859 8.898 1 78.69 266 GLU A N 1
ATOM 2069 C CA . GLU A 1 266 ? 7.539 -15.625 10.078 1 78.69 266 GLU A CA 1
ATOM 2070 C C . GLU A 1 266 ? 7.363 -14.133 10.344 1 78.69 266 GLU A C 1
ATOM 2072 O O . GLU A 1 266 ? 6.375 -13.711 10.945 1 78.69 266 GLU A O 1
ATOM 2077 N N . ARG A 1 267 ? 8.273 -13.336 9.883 1 79.62 267 ARG A N 1
ATOM 2078 C CA . ARG A 1 267 ? 8.242 -11.906 10.141 1 79.62 267 ARG A CA 1
ATOM 2079 C C . ARG A 1 267 ? 7.566 -11.156 9 1 79.62 267 ARG A C 1
ATOM 2081 O O . ARG A 1 267 ? 7.312 -9.953 9.094 1 79.62 267 ARG A O 1
ATOM 2088 N N . SER A 1 268 ? 7.406 -11.883 7.984 1 88.12 268 SER A N 1
ATOM 2089 C CA . SER A 1 268 ? 6.758 -11.32 6.801 1 88.12 268 SER A CA 1
ATOM 2090 C C . SER A 1 268 ? 5.547 -12.148 6.387 1 88.12 268 SER A C 1
ATOM 2092 O O . SER A 1 268 ? 5.121 -13.039 7.117 1 88.12 268 SER A O 1
ATOM 2094 N N . ARG A 1 269 ? 4.922 -11.859 5.336 1 93.5 269 ARG A N 1
ATOM 2095 C CA . ARG A 1 269 ? 3.742 -12.57 4.855 1 93.5 269 ARG A CA 1
ATOM 2096 C C . ARG A 1 269 ? 4.141 -13.828 4.082 1 93.5 269 ARG A C 1
ATOM 2098 O O . ARG A 1 269 ? 4.504 -13.75 2.908 1 93.5 269 ARG A O 1
ATOM 2105 N N . ARG A 1 270 ? 4.078 -14.953 4.754 1 95.19 270 ARG A N 1
ATOM 2106 C CA . ARG A 1 270 ? 4.492 -16.203 4.133 1 95.19 270 ARG A CA 1
ATOM 2107 C C . ARG A 1 270 ? 3.438 -16.719 3.158 1 95.19 270 ARG A C 1
ATOM 2109 O O . ARG A 1 270 ? 2.24 -16.672 3.455 1 95.19 270 ARG A O 1
ATOM 2116 N N . SER A 1 271 ? 3.91 -17.188 1.998 1 96.31 271 SER A N 1
ATOM 2117 C CA . SER A 1 271 ? 3.102 -17.844 0.975 1 96.31 271 SER A CA 1
ATOM 2118 C C . SER A 1 271 ? 3.672 -19.203 0.608 1 96.31 271 SER A C 1
ATOM 2120 O O . SER A 1 271 ? 4.891 -19.406 0.626 1 96.31 271 SER A O 1
ATOM 2122 N N . VAL A 1 272 ? 2.797 -20.109 0.274 1 96.69 272 VAL A N 1
ATOM 2123 C CA . VAL A 1 272 ? 3.209 -21.406 -0.274 1 96.69 272 VAL A CA 1
ATOM 2124 C C . VAL A 1 272 ? 2.443 -21.688 -1.566 1 96.69 272 VAL A C 1
ATOM 2126 O O . VAL A 1 272 ? 1.218 -21.812 -1.555 1 96.69 272 VAL A O 1
ATOM 2129 N N . ILE A 1 273 ? 3.176 -21.812 -2.641 1 97.31 273 ILE A N 1
ATOM 2130 C CA . ILE A 1 273 ? 2.613 -22.047 -3.967 1 97.31 273 ILE A CA 1
ATOM 2131 C C . ILE A 1 273 ? 2.932 -23.469 -4.418 1 97.31 273 ILE A C 1
ATOM 2133 O O . ILE A 1 273 ? 4.098 -23.859 -4.457 1 97.31 273 ILE A O 1
ATOM 2137 N N . ARG A 1 274 ? 1.935 -24.188 -4.742 1 97.81 274 ARG A N 1
ATOM 2138 C CA . ARG A 1 274 ? 2.104 -25.531 -5.273 1 97.81 274 ARG A CA 1
ATOM 2139 C C . ARG A 1 274 ? 2.182 -25.516 -6.797 1 97.81 274 ARG A C 1
ATOM 2141 O O . ARG A 1 274 ? 1.362 -24.891 -7.457 1 97.81 274 ARG A O 1
ATOM 2148 N N . ILE A 1 275 ? 3.176 -26.25 -7.27 1 97.44 275 ILE A N 1
ATOM 2149 C CA . ILE A 1 275 ? 3.432 -26.203 -8.703 1 97.44 275 ILE A CA 1
ATOM 2150 C C . ILE A 1 275 ? 3.539 -27.625 -9.258 1 97.44 275 ILE A C 1
ATOM 2152 O O . ILE A 1 275 ? 4.148 -28.5 -8.633 1 97.44 275 ILE A O 1
ATOM 2156 N N . GLU A 1 276 ? 2.926 -27.828 -10.336 1 97.56 276 GLU A N 1
ATOM 2157 C CA . GLU A 1 276 ? 3.17 -28.984 -11.188 1 97.56 276 GLU A CA 1
ATOM 2158 C C . GLU A 1 276 ? 3.541 -28.562 -12.602 1 97.56 276 GLU A C 1
ATOM 2160 O O . GLU A 1 276 ? 2.861 -27.734 -13.211 1 97.56 276 GLU A O 1
ATOM 2165 N N . MET A 1 277 ? 4.594 -29.109 -13.086 1 96.69 277 MET A N 1
ATOM 2166 C CA . MET A 1 277 ? 5.016 -28.766 -14.445 1 96.69 277 MET A CA 1
ATOM 2167 C C . MET A 1 277 ? 5.324 -30.016 -15.25 1 96.69 277 MET A C 1
ATOM 2169 O O . MET A 1 277 ? 5.809 -31 -14.711 1 96.69 277 MET A O 1
ATOM 2173 N N . ASP A 1 278 ? 5.059 -29.938 -16.516 1 96.88 278 ASP A N 1
ATOM 2174 C CA . ASP A 1 278 ? 5.363 -31.016 -17.453 1 96.88 278 ASP A CA 1
ATOM 2175 C C . ASP A 1 278 ? 6.562 -30.656 -18.328 1 96.88 278 ASP A C 1
ATOM 2177 O O . ASP A 1 278 ? 6.406 -30.016 -19.375 1 96.88 278 ASP A O 1
ATOM 2181 N N . ASN A 1 279 ? 7.668 -31.172 -17.875 1 95.56 279 ASN A N 1
ATOM 2182 C CA . ASN A 1 279 ? 8.875 -30.969 -18.672 1 95.56 279 ASN A CA 1
ATOM 2183 C C . ASN A 1 279 ? 8.969 -31.984 -19.797 1 95.56 279 ASN A C 1
ATOM 2185 O O . ASN A 1 279 ? 9.633 -33 -19.672 1 95.56 279 ASN A O 1
ATOM 2189 N N . LYS A 1 280 ? 8.438 -31.672 -20.922 1 91.5 280 LYS A N 1
ATOM 2190 C CA . LYS A 1 280 ? 8.398 -32.594 -22.062 1 91.5 280 LYS A CA 1
ATOM 2191 C C . LYS A 1 280 ? 9.391 -32.188 -23.141 1 91.5 280 LYS A C 1
ATOM 2193 O O . LYS A 1 280 ? 9.477 -32.812 -24.188 1 91.5 280 LYS A O 1
ATOM 2198 N N . GLY A 1 281 ? 10.086 -31.125 -22.922 1 84.5 281 GLY A N 1
ATOM 2199 C CA . GLY A 1 281 ? 11.031 -30.625 -23.922 1 84.5 281 GLY A CA 1
ATOM 2200 C C . GLY A 1 281 ? 10.367 -29.891 -25.062 1 84.5 281 GLY A C 1
ATOM 2201 O O . GLY A 1 281 ? 10.953 -29.75 -26.141 1 84.5 281 GLY A O 1
ATOM 2202 N N . GLU A 1 282 ? 9.195 -29.516 -24.797 1 86.31 282 GLU A N 1
ATOM 2203 C CA . GLU A 1 282 ? 8.445 -28.766 -25.812 1 86.31 282 GLU A CA 1
ATOM 2204 C C . GLU A 1 282 ? 8.586 -27.266 -25.609 1 86.31 282 GLU A C 1
ATOM 2206 O O . GLU A 1 282 ? 9.109 -26.812 -24.578 1 86.31 282 GLU A O 1
ATOM 2211 N N . GLU A 1 283 ? 8.172 -26.578 -26.594 1 88.12 283 GLU A N 1
ATOM 2212 C CA . GLU A 1 283 ? 8.242 -25.125 -26.562 1 88.12 283 GLU A CA 1
ATOM 2213 C C . GLU A 1 283 ? 7.355 -24.547 -25.453 1 88.12 283 GLU A C 1
ATOM 2215 O O . GLU A 1 283 ? 7.754 -23.625 -24.75 1 88.12 283 GLU A O 1
ATOM 2220 N N . LEU A 1 284 ? 6.25 -25.188 -25.359 1 93.5 284 LEU A N 1
ATOM 2221 C CA . LEU A 1 284 ? 5.328 -24.766 -24.312 1 93.5 284 LEU A CA 1
ATOM 2222 C C . LEU A 1 284 ? 5.477 -25.625 -23.078 1 93.5 284 LEU A C 1
ATOM 2224 O O . LEU A 1 284 ? 5.586 -26.859 -23.172 1 93.5 284 LEU A O 1
ATOM 2228 N N . LEU A 1 285 ? 5.516 -25.031 -21.969 1 95.19 285 LEU A N 1
ATOM 2229 C CA . LEU A 1 285 ? 5.574 -25.719 -20.688 1 95.19 285 LEU A CA 1
ATOM 2230 C C . LEU A 1 285 ? 4.207 -25.719 -20 1 95.19 285 LEU A C 1
ATOM 2232 O O . LEU A 1 285 ? 3.746 -24.672 -19.531 1 95.19 285 LEU A O 1
ATOM 2236 N N . PRO A 1 286 ? 3.549 -26.859 -19.984 1 96.06 286 PRO A N 1
ATOM 2237 C CA . PRO A 1 286 ? 2.328 -26.922 -19.172 1 96.06 286 PRO A CA 1
ATOM 2238 C C . PRO A 1 286 ? 2.602 -26.797 -17.672 1 96.06 286 PRO A C 1
ATOM 2240 O O . PRO A 1 286 ? 3.459 -27.484 -17.141 1 96.06 286 PRO A O 1
ATOM 2243 N N . LEU A 1 287 ? 1.9 -25.906 -17.078 1 96.12 287 LEU A N 1
ATOM 2244 C CA . LEU A 1 287 ? 2.082 -25.578 -15.672 1 96.12 287 LEU A CA 1
ATOM 2245 C C . LEU A 1 287 ? 0.747 -25.594 -14.93 1 96.12 287 LEU A C 1
ATOM 2247 O O . LEU A 1 287 ? -0.255 -25.094 -15.453 1 96.12 287 LEU A O 1
ATOM 2251 N N . ARG A 1 288 ? 0.691 -26.25 -13.828 1 97.19 288 ARG A N 1
ATOM 2252 C CA . ARG A 1 288 ? -0.404 -26.141 -12.867 1 97.19 288 ARG A CA 1
ATOM 2253 C C . ARG A 1 288 ? 0.056 -25.453 -11.586 1 97.19 288 ARG A C 1
ATOM 2255 O O . ARG A 1 288 ? 1.009 -25.906 -10.945 1 97.19 288 ARG A O 1
ATOM 2262 N N . VAL A 1 289 ? -0.595 -24.406 -11.297 1 97.19 289 VAL A N 1
ATOM 2263 C CA . VAL A 1 289 ? -0.263 -23.609 -10.125 1 97.19 289 VAL A CA 1
ATOM 2264 C C . VAL A 1 289 ? -1.441 -23.594 -9.156 1 97.19 289 VAL A C 1
ATOM 2266 O O . VAL A 1 289 ? -2.584 -23.359 -9.555 1 97.19 289 VAL A O 1
ATOM 2269 N N . GLY A 1 290 ? -1.166 -23.875 -7.926 1 97.62 290 GLY A N 1
ATOM 2270 C CA . GLY A 1 290 ? -2.26 -23.953 -6.969 1 97.62 290 GLY A CA 1
ATOM 2271 C C . GLY A 1 290 ? -1.88 -23.453 -5.586 1 97.62 290 GLY A C 1
ATOM 2272 O O . GLY A 1 290 ? -0.697 -23.281 -5.285 1 97.62 290 GLY A O 1
ATOM 2273 N N . GLY A 1 291 ? -2.877 -23.219 -4.805 1 97.25 291 GLY A N 1
ATOM 2274 C CA . GLY A 1 291 ? -2.723 -22.766 -3.428 1 97.25 291 GLY A CA 1
ATOM 2275 C C . GLY A 1 291 ? -4.043 -22.609 -2.701 1 97.25 291 GLY A C 1
ATOM 2276 O O . GLY A 1 291 ? -5.109 -22.812 -3.289 1 97.25 291 GLY A O 1
ATOM 2277 N N . GLU A 1 292 ? -3.947 -22.391 -1.455 1 97.38 292 GLU A N 1
ATOM 2278 C CA . GLU A 1 292 ? -5.098 -22.109 -0.603 1 97.38 292 GLU A CA 1
ATOM 2279 C C . GLU A 1 292 ? -5.332 -20.609 -0.466 1 97.38 292 GLU A C 1
ATOM 2281 O O . GLU A 1 292 ? -4.465 -19.812 -0.819 1 97.38 292 GLU A O 1
ATOM 2286 N N . ALA A 1 293 ? -6.512 -20.281 -0.028 1 97.69 293 ALA A N 1
ATOM 2287 C CA . ALA A 1 293 ? -6.859 -18.906 0.288 1 97.69 293 ALA A CA 1
ATOM 2288 C C . ALA A 1 293 ? -7.719 -18.828 1.546 1 97.69 293 ALA A C 1
ATOM 2290 O O . ALA A 1 293 ? -8.367 -19.797 1.921 1 97.69 293 ALA A O 1
ATOM 2291 N N . VAL A 1 294 ? -7.715 -17.719 2.186 1 97.44 294 VAL A N 1
ATOM 2292 C CA . VAL A 1 294 ? -8.516 -17.5 3.389 1 97.44 294 VAL A CA 1
ATOM 2293 C C . VAL A 1 294 ? -9.117 -16.109 3.357 1 97.44 294 VAL A C 1
ATOM 2295 O O . VAL A 1 294 ? -8.469 -15.148 2.934 1 97.44 294 VAL A O 1
ATOM 2298 N N . MET A 1 295 ? -10.367 -16.016 3.791 1 97.38 295 MET A N 1
ATOM 2299 C CA . MET A 1 295 ? -11.094 -14.742 3.768 1 97.38 295 MET A CA 1
ATOM 2300 C C . MET A 1 295 ? -10.641 -13.828 4.898 1 97.38 295 MET A C 1
ATOM 2302 O O . MET A 1 295 ? -10.594 -14.242 6.059 1 97.38 295 MET A O 1
ATOM 2306 N N . PHE A 1 296 ? -10.344 -12.641 4.578 1 97.44 296 PHE A N 1
ATOM 2307 C CA . PHE A 1 296 ? -9.969 -11.664 5.602 1 97.44 296 PHE A CA 1
ATOM 2308 C C . PHE A 1 296 ? -11.117 -10.703 5.871 1 97.44 296 PHE A C 1
ATOM 2310 O O . PHE A 1 296 ? -11.477 -10.469 7.027 1 97.44 296 PHE A O 1
ATOM 2317 N N . ALA A 1 297 ? -11.672 -10.211 4.766 1 97.94 297 ALA A N 1
ATOM 2318 C CA . ALA A 1 297 ? -12.672 -9.156 4.965 1 97.94 297 ALA A CA 1
ATOM 2319 C C . ALA A 1 297 ? -13.742 -9.203 3.875 1 97.94 297 ALA A C 1
ATOM 2321 O O . ALA A 1 297 ? -13.523 -9.773 2.803 1 97.94 297 ALA A O 1
ATOM 2322 N N . GLU A 1 298 ? -14.906 -8.656 4.176 1 98 298 GLU A N 1
ATOM 2323 C CA . GLU A 1 298 ? -15.938 -8.281 3.215 1 98 298 GLU A CA 1
ATOM 2324 C C . GLU A 1 298 ? -16.25 -6.785 3.299 1 98 298 GLU A C 1
ATOM 2326 O O . GLU A 1 298 ? -16.156 -6.184 4.371 1 98 298 GLU A O 1
ATOM 2331 N N . GLY A 1 299 ? -16.594 -6.199 2.135 1 97.69 299 GLY A N 1
ATOM 2332 C CA . GLY A 1 299 ? -16.828 -4.766 2.146 1 97.69 299 GLY A CA 1
ATOM 2333 C C . GLY A 1 299 ? -17.828 -4.32 1.088 1 97.69 299 GLY A C 1
ATOM 2334 O O . GLY A 1 299 ? -18.234 -5.117 0.239 1 97.69 299 GLY A O 1
ATOM 2335 N N . LEU A 1 300 ? -18.234 -3.086 1.264 1 97.94 300 LEU A N 1
ATOM 2336 C CA . LEU A 1 300 ? -19.156 -2.4 0.367 1 97.94 300 LEU A CA 1
ATOM 2337 C C . LEU A 1 300 ? -18.656 -1 0.037 1 97.94 300 LEU A C 1
ATOM 2339 O O . LEU A 1 300 ? -18.234 -0.26 0.929 1 97.94 300 LEU A O 1
ATOM 2343 N N . ILE A 1 301 ? -18.562 -0.752 -1.232 1 96.94 301 ILE A N 1
ATOM 2344 C CA . ILE A 1 301 ? -18.25 0.614 -1.632 1 96.94 301 ILE A CA 1
ATOM 2345 C C . ILE A 1 301 ? -19.469 1.253 -2.299 1 96.94 301 ILE A C 1
ATOM 2347 O O . ILE A 1 301 ? -20.297 0.558 -2.898 1 96.94 301 ILE A O 1
ATOM 2351 N N . ASP A 1 302 ? -19.609 2.555 -2.072 1 90.94 302 ASP A N 1
ATOM 2352 C CA . ASP A 1 302 ? -20.672 3.342 -2.709 1 90.94 302 ASP A CA 1
ATOM 2353 C C . ASP A 1 302 ? -20.078 4.449 -3.576 1 90.94 302 ASP A C 1
ATOM 2355 O O . ASP A 1 302 ? -19.719 5.516 -3.072 1 90.94 302 ASP A O 1
ATOM 2359 N N . LEU A 1 303 ? -20.031 4.184 -4.906 1 91.38 303 LEU A N 1
ATOM 2360 C CA . LEU A 1 303 ? -19.406 5.125 -5.828 1 91.38 303 LEU A CA 1
ATOM 2361 C C . LEU A 1 303 ? -20.406 6.172 -6.297 1 91.38 303 LEU A C 1
ATOM 2363 O O . LEU A 1 303 ? -21.578 5.855 -6.535 1 91.38 303 LEU A O 1
ATOM 2367 N N . PRO A 1 304 ? -19.938 7.352 -6.301 1 82.06 304 PRO A N 1
ATOM 2368 C CA . PRO A 1 304 ? -20.812 8.367 -6.883 1 82.06 304 PRO A CA 1
ATOM 2369 C C . PRO A 1 304 ? -21.172 8.07 -8.336 1 82.06 304 PRO A C 1
ATOM 2371 O O . PRO A 1 304 ? -20.406 7.426 -9.047 1 82.06 304 PRO A O 1
ATOM 2374 N N . LYS A 1 305 ? -22.484 8.32 -8.836 1 68.25 305 LYS A N 1
ATOM 2375 C CA . LYS A 1 305 ? -22.938 8.117 -10.211 1 68.25 305 LYS A CA 1
ATOM 2376 C C . LYS A 1 305 ? -22.141 8.953 -11.195 1 68.25 305 LYS A C 1
ATOM 2378 O O . LYS A 1 305 ? -21.734 10.07 -10.875 1 68.25 305 LYS A O 1
ATOM 2383 N N . MET B 1 1 ? -14 -13.156 15.867 1 88.56 1 MET B N 1
ATOM 2384 C CA . MET B 1 1 ? -14.508 -11.867 16.328 1 88.56 1 MET B CA 1
ATOM 2385 C C . MET B 1 1 ? -14.727 -10.914 15.156 1 88.56 1 MET B C 1
ATOM 2387 O O . MET B 1 1 ? -13.852 -10.766 14.305 1 88.56 1 MET B O 1
ATOM 2391 N N . LYS B 1 2 ? -15.844 -10.273 15.211 1 94.94 2 LYS B N 1
ATOM 2392 C CA . LYS B 1 2 ? -16.219 -9.438 14.07 1 94.94 2 LYS B CA 1
ATOM 2393 C C . LYS B 1 2 ? -15.992 -7.957 14.383 1 94.94 2 LYS B C 1
ATOM 2395 O O . LYS B 1 2 ? -16.328 -7.492 15.469 1 94.94 2 LYS B O 1
ATOM 2400 N N . TYR B 1 3 ? -15.383 -7.25 13.492 1 97.62 3 TYR B N 1
ATOM 2401 C CA . TYR B 1 3 ? -15.133 -5.82 13.633 1 97.62 3 TYR B CA 1
ATOM 2402 C C . TYR B 1 3 ? -15.57 -5.07 12.375 1 97.62 3 TYR B C 1
ATOM 2404 O O . TYR B 1 3 ? -15.164 -5.414 11.266 1 97.62 3 TYR B O 1
ATOM 2412 N N . HIS B 1 4 ? -16.344 -4.07 12.578 1 97.94 4 HIS B N 1
ATOM 2413 C CA . HIS B 1 4 ? -16.719 -3.16 11.5 1 97.94 4 HIS B CA 1
ATOM 2414 C C . HIS B 1 4 ? -15.656 -2.082 11.305 1 97.94 4 HIS B C 1
ATOM 2416 O O . HIS B 1 4 ? -15.055 -1.61 12.273 1 97.94 4 HIS B O 1
ATOM 2422 N N . TYR B 1 5 ? -15.445 -1.758 10.031 1 98.44 5 TYR B N 1
ATOM 2423 C CA . TYR B 1 5 ? -14.547 -0.643 9.766 1 98.44 5 TYR B CA 1
ATOM 2424 C C . TYR B 1 5 ? -15.016 0.162 8.562 1 98.44 5 TYR B C 1
ATOM 2426 O O . TYR B 1 5 ? -15.883 -0.284 7.809 1 98.44 5 TYR B O 1
ATOM 2434 N N . TYR B 1 6 ? -14.492 1.351 8.484 1 98.56 6 TYR B N 1
ATOM 2435 C CA . TYR B 1 6 ? -14.766 2.281 7.395 1 98.56 6 TYR B CA 1
ATOM 2436 C C . TYR B 1 6 ? -13.469 2.795 6.781 1 98.56 6 TYR B C 1
ATOM 2438 O O . TYR B 1 6 ? -12.445 2.885 7.461 1 98.56 6 TYR B O 1
ATOM 2446 N N . ILE B 1 7 ? -13.523 3.035 5.516 1 98.31 7 ILE B N 1
ATOM 2447 C CA . ILE B 1 7 ? -12.422 3.723 4.855 1 98.31 7 ILE B CA 1
ATOM 2448 C C . ILE B 1 7 ? -12.867 5.109 4.406 1 98.31 7 ILE B C 1
ATOM 2450 O O . ILE B 1 7 ? -13.852 5.246 3.676 1 98.31 7 ILE B O 1
ATOM 2454 N N . ALA B 1 8 ? -12.195 6.113 4.844 1 98.06 8 ALA B N 1
ATOM 2455 C CA . ALA B 1 8 ? -12.484 7.496 4.473 1 98.06 8 ALA B CA 1
ATOM 2456 C C . ALA B 1 8 ? -11.289 8.148 3.791 1 98.06 8 ALA B C 1
ATOM 2458 O O . ALA B 1 8 ? -10.141 7.891 4.16 1 98.06 8 ALA B O 1
ATOM 2459 N N . ASP B 1 9 ? -11.586 8.938 2.783 1 97.44 9 ASP B N 1
ATOM 2460 C CA . ASP B 1 9 ? -10.594 9.844 2.215 1 97.44 9 ASP B CA 1
ATOM 2461 C C . ASP B 1 9 ? -10.594 11.188 2.945 1 97.44 9 ASP B C 1
ATOM 2463 O O . ASP B 1 9 ? -11.633 11.836 3.057 1 97.44 9 ASP B O 1
ATOM 2467 N N . VAL B 1 10 ? -9.414 11.539 3.428 1 97.62 10 VAL B N 1
ATOM 2468 C CA . VAL B 1 10 ? -9.305 12.664 4.344 1 97.62 10 VAL B CA 1
ATOM 2469 C C . VAL B 1 10 ? -8.617 13.836 3.646 1 97.62 10 VAL B C 1
ATOM 2471 O O . VAL B 1 10 ? -7.727 13.633 2.816 1 97.62 10 VAL B O 1
ATOM 2474 N N . PHE B 1 11 ? -9.016 15.078 3.998 1 97.31 11 PHE B N 1
ATOM 2475 C CA . PHE B 1 11 ? -8.555 16.344 3.432 1 97.31 11 PHE B CA 1
ATOM 2476 C C . PHE B 1 11 ? -8.977 16.469 1.972 1 97.31 11 PHE B C 1
ATOM 2478 O O . PHE B 1 11 ? -8.195 16.938 1.134 1 97.31 11 PHE B O 1
ATOM 2485 N N . THR B 1 12 ? -10.125 15.969 1.715 1 96.44 12 THR B N 1
ATOM 2486 C CA . THR B 1 12 ? -10.797 16.031 0.424 1 96.44 12 THR B CA 1
ATOM 2487 C C . THR B 1 12 ? -12.297 15.797 0.582 1 96.44 12 THR B C 1
ATOM 2489 O O . THR B 1 12 ? -12.734 15.234 1.59 1 96.44 12 THR B O 1
ATOM 2492 N N . ASN B 1 13 ? -13.047 16.281 -0.349 1 95.44 13 ASN B N 1
ATOM 2493 C CA . ASN B 1 13 ? -14.469 15.969 -0.392 1 95.44 13 ASN B CA 1
ATOM 2494 C C . ASN B 1 13 ? -14.82 15.078 -1.584 1 95.44 13 ASN B C 1
ATOM 2496 O O . ASN B 1 13 ? -15.992 14.914 -1.915 1 95.44 13 ASN B O 1
ATOM 2500 N N . ARG B 1 14 ? -13.758 14.562 -2.211 1 94.81 14 ARG B N 1
ATOM 2501 C CA . ARG B 1 14 ? -13.93 13.688 -3.369 1 94.81 14 ARG B CA 1
ATOM 2502 C C . ARG B 1 14 ? -13.227 12.352 -3.154 1 94.81 14 ARG B C 1
ATOM 2504 O O . ARG B 1 14 ? -12.023 12.312 -2.869 1 94.81 14 ARG B O 1
ATOM 2511 N N . VAL B 1 15 ? -13.961 11.305 -3.439 1 96.06 15 VAL B N 1
ATOM 2512 C CA . VAL B 1 15 ? -13.367 9.977 -3.287 1 96.06 15 VAL B CA 1
ATOM 2513 C C . VAL B 1 15 ? -12.18 9.828 -4.234 1 96.06 15 VAL B C 1
ATOM 2515 O O . VAL B 1 15 ? -12.125 10.484 -5.281 1 96.06 15 VAL B O 1
ATOM 2518 N N . PHE B 1 16 ? -11.219 8.977 -3.939 1 96 16 PHE B N 1
ATOM 2519 C CA . PHE B 1 16 ? -10.023 8.641 -4.707 1 96 16 PHE B CA 1
ATOM 2520 C C . PHE B 1 16 ? -8.984 9.758 -4.617 1 96 16 PHE B C 1
ATOM 2522 O O . PHE B 1 16 ? -8.031 9.789 -5.395 1 96 16 PHE B O 1
ATOM 2529 N N . ASN B 1 17 ? -9.172 10.695 -3.727 1 95.62 17 ASN B N 1
ATOM 2530 C CA . ASN B 1 17 ? -8.203 11.742 -3.389 1 95.62 17 ASN B CA 1
ATOM 2531 C C . ASN B 1 17 ? -7.852 11.719 -1.904 1 95.62 17 ASN B C 1
ATOM 2533 O O . ASN B 1 17 ? -8.188 10.766 -1.196 1 95.62 17 ASN B O 1
ATOM 2537 N N . GLY B 1 18 ? -7.059 12.633 -1.477 1 95.75 18 GLY B N 1
ATOM 2538 C CA . GLY B 1 18 ? -6.734 12.75 -0.064 1 95.75 18 GLY B CA 1
ATOM 2539 C C . GLY B 1 18 ? -5.969 11.555 0.471 1 95.75 18 GLY B C 1
ATOM 2540 O O . GLY B 1 18 ? -5.332 10.828 -0.292 1 95.75 18 GLY B O 1
ATOM 2541 N N . ALA B 1 19 ? -5.988 11.453 1.812 1 96 19 ALA B N 1
ATOM 2542 C CA . ALA B 1 19 ? -5.359 10.328 2.496 1 96 19 ALA B CA 1
ATOM 2543 C C . ALA B 1 19 ? -6.383 9.242 2.828 1 96 19 ALA B C 1
ATOM 2545 O O . ALA B 1 19 ? -7.473 9.547 3.326 1 96 19 ALA B O 1
ATOM 2546 N N . GLN B 1 20 ? -6.07 8.016 2.559 1 96.5 20 GLN B N 1
ATOM 2547 C CA . GLN B 1 20 ? -6.957 6.887 2.842 1 96.5 20 GLN B CA 1
ATOM 2548 C C . GLN B 1 20 ? -6.789 6.402 4.277 1 96.5 20 GLN B C 1
ATOM 2550 O O . GLN B 1 20 ? -5.723 5.914 4.652 1 96.5 20 GLN B O 1
ATOM 2555 N N . ILE B 1 21 ? -7.832 6.461 5.039 1 97.94 21 ILE B N 1
ATOM 2556 C CA . ILE B 1 21 ? -7.742 6.07 6.445 1 97.94 21 ILE B CA 1
ATOM 2557 C C . ILE B 1 21 ? -8.828 5.043 6.766 1 97.94 21 ILE B C 1
ATOM 2559 O O . ILE B 1 21 ? -10 5.258 6.453 1 97.94 21 ILE B O 1
ATOM 2563 N N . ALA B 1 22 ? -8.414 3.951 7.316 1 98.62 22 ALA B N 1
ATOM 2564 C CA . ALA B 1 22 ? -9.383 3.012 7.875 1 98.62 22 ALA B CA 1
ATOM 2565 C C . ALA B 1 22 ? -9.672 3.334 9.336 1 98.62 22 ALA B C 1
ATOM 2567 O O . ALA B 1 22 ? -8.766 3.65 10.109 1 98.62 22 ALA B O 1
ATOM 2568 N N . VAL B 1 23 ? -10.938 3.299 9.672 1 98.81 23 VAL B N 1
ATOM 2569 C CA . VAL B 1 23 ? -11.352 3.568 11.047 1 98.81 23 VAL B CA 1
ATOM 2570 C C . VAL B 1 23 ? -12.188 2.404 11.57 1 98.81 23 VAL B C 1
ATOM 2572 O O . VAL B 1 23 ? -13.18 2.014 10.953 1 98.81 23 VAL B O 1
ATOM 2575 N N . PHE B 1 24 ? -11.742 1.832 12.656 1 98.75 24 PHE B N 1
ATOM 2576 C CA . PHE B 1 24 ? -12.523 0.874 13.43 1 98.75 24 PHE B CA 1
ATOM 2577 C C . PHE B 1 24 ? -13.219 1.56 14.609 1 98.75 24 PHE B C 1
ATOM 2579 O O . PHE B 1 24 ? -12.602 1.784 15.648 1 98.75 24 PHE B O 1
ATOM 2586 N N . PRO B 1 25 ? -14.508 1.845 14.469 1 98.19 25 PRO B N 1
ATOM 2587 C CA . PRO B 1 25 ? -15.188 2.646 15.484 1 98.19 25 PRO B CA 1
ATOM 2588 C C . PRO B 1 25 ? -15.289 1.934 16.828 1 98.19 25 PRO B C 1
ATOM 2590 O O . PRO B 1 25 ? -15.445 2.582 17.875 1 98.19 25 PRO B O 1
ATOM 2593 N N . LYS B 1 26 ? -15.305 0.668 16.844 1 97.06 26 LYS B N 1
ATOM 2594 C CA . LYS B 1 26 ? -15.336 -0.171 18.047 1 97.06 26 LYS B CA 1
ATOM 2595 C C . LYS B 1 26 ? -14.266 -1.262 17.969 1 97.06 26 LYS B C 1
ATOM 2597 O O . LYS B 1 26 ? -14.523 -2.354 17.469 1 97.06 26 LYS B O 1
ATOM 2602 N N . ALA B 1 27 ? -13.18 -0.955 18.641 1 97 27 ALA B N 1
ATOM 2603 C CA . ALA B 1 27 ? -12.031 -1.853 18.516 1 97 27 ALA B CA 1
ATOM 2604 C C . ALA B 1 27 ? -11.797 -2.619 19.828 1 97 27 ALA B C 1
ATOM 2606 O O . ALA B 1 27 ? -10.727 -3.195 20.031 1 97 27 ALA B O 1
ATOM 2607 N N . ASP B 1 28 ? -12.758 -2.59 20.625 1 93 28 ASP B N 1
ATOM 2608 C CA . ASP B 1 28 ? -12.617 -3.27 21.906 1 93 28 ASP B CA 1
ATOM 2609 C C . ASP B 1 28 ? -12.234 -4.734 21.719 1 93 28 ASP B C 1
ATOM 2611 O O . ASP B 1 28 ? -12.812 -5.426 20.875 1 93 28 ASP B O 1
ATOM 2615 N N . GLY B 1 29 ? -11.234 -5.203 22.5 1 92.19 29 GLY B N 1
ATOM 2616 C CA . GLY B 1 29 ? -10.789 -6.586 22.406 1 92.19 29 GLY B CA 1
ATOM 2617 C C . GLY B 1 29 ? -9.523 -6.762 21.594 1 92.19 29 GLY B C 1
ATOM 2618 O O . GLY B 1 29 ? -8.867 -7.797 21.672 1 92.19 29 GLY B O 1
ATOM 2619 N N . LEU B 1 30 ? -9.227 -5.773 20.812 1 96 30 LEU B N 1
ATOM 2620 C CA . LEU B 1 30 ? -8.008 -5.863 20.016 1 96 30 LEU B CA 1
ATOM 2621 C C . LEU B 1 30 ? -6.789 -5.465 20.844 1 96 30 LEU B C 1
ATOM 2623 O O . LEU B 1 30 ? -6.852 -4.512 21.641 1 96 30 LEU B O 1
ATOM 2627 N N . ASN B 1 31 ? -5.73 -6.227 20.703 1 95.81 31 ASN B N 1
ATOM 2628 C CA . ASN B 1 31 ? -4.453 -5.836 21.297 1 95.81 31 ASN B CA 1
ATOM 2629 C C . ASN B 1 31 ? -3.521 -5.219 20.266 1 95.81 31 ASN B C 1
ATOM 2631 O O . ASN B 1 31 ? -3.863 -5.152 19.078 1 95.81 31 ASN B O 1
ATOM 2635 N N . ALA B 1 32 ? -2.396 -4.781 20.688 1 96.62 32 ALA B N 1
ATOM 2636 C CA . ALA B 1 32 ? -1.463 -4.055 19.844 1 96.62 32 ALA B CA 1
ATOM 2637 C C . ALA B 1 32 ? -1.011 -4.914 18.656 1 96.62 32 ALA B C 1
ATOM 2639 O O . ALA B 1 32 ? -0.885 -4.422 17.531 1 96.62 32 ALA B O 1
ATOM 2640 N N . GLU B 1 33 ? -0.768 -6.117 18.953 1 95.31 33 GLU B N 1
ATOM 2641 C CA . GLU B 1 33 ? -0.296 -7.027 17.906 1 95.31 33 GLU B CA 1
ATOM 2642 C C . GLU B 1 33 ? -1.325 -7.168 16.797 1 95.31 33 GLU B C 1
ATOM 2644 O O . GLU B 1 33 ? -0.987 -7.066 15.609 1 95.31 33 GLU B O 1
ATOM 2649 N N . LYS B 1 34 ? -2.549 -7.445 17.141 1 96.44 34 LYS B N 1
ATOM 2650 C CA . LYS B 1 34 ? -3.617 -7.602 16.156 1 96.44 34 LYS B CA 1
ATOM 2651 C C . LYS B 1 34 ? -3.854 -6.305 15.391 1 96.44 34 LYS B C 1
ATOM 2653 O O . LYS B 1 34 ? -4.082 -6.324 14.18 1 96.44 34 LYS B O 1
ATOM 2658 N N . MET B 1 35 ? -3.842 -5.211 16.094 1 98.12 35 MET B N 1
ATOM 2659 C CA . MET B 1 35 ? -4.023 -3.918 15.438 1 98.12 35 MET B CA 1
ATOM 2660 C C . MET B 1 35 ? -2.941 -3.682 14.391 1 98.12 35 MET B C 1
ATOM 2662 O O . MET B 1 35 ? -3.23 -3.213 13.289 1 98.12 35 MET B O 1
ATOM 2666 N N . ALA B 1 36 ? -1.709 -3.99 14.742 1 97 36 ALA B N 1
ATOM 2667 C CA . ALA B 1 36 ? -0.598 -3.848 13.805 1 97 36 ALA B CA 1
ATOM 2668 C C . ALA B 1 36 ? -0.795 -4.738 12.578 1 97 36 ALA B C 1
ATOM 2670 O O . ALA B 1 36 ? -0.554 -4.309 11.445 1 97 36 ALA B O 1
ATOM 2671 N N . LEU B 1 37 ? -1.235 -5.957 12.781 1 95.88 37 LEU B N 1
ATOM 2672 C CA . LEU B 1 37 ? -1.478 -6.898 11.695 1 95.88 37 LEU B CA 1
ATOM 2673 C C . LEU B 1 37 ? -2.588 -6.395 10.773 1 95.88 37 LEU B C 1
ATOM 2675 O O . LEU B 1 37 ? -2.473 -6.48 9.555 1 95.88 37 LEU B O 1
ATOM 2679 N N . ILE B 1 38 ? -3.631 -5.871 11.352 1 97.81 38 ILE B N 1
ATOM 2680 C CA . ILE B 1 38 ? -4.758 -5.355 10.586 1 97.81 38 ILE B CA 1
ATOM 2681 C C . ILE B 1 38 ? -4.305 -4.18 9.727 1 97.81 38 ILE B C 1
ATOM 2683 O O . ILE B 1 38 ? -4.641 -4.098 8.547 1 97.81 38 ILE B O 1
ATOM 2687 N N . ALA B 1 39 ? -3.553 -3.311 10.328 1 97.5 39 ALA B N 1
ATOM 2688 C CA . ALA B 1 39 ? -3.059 -2.143 9.594 1 97.5 39 ALA B CA 1
ATOM 2689 C C . ALA B 1 39 ? -2.191 -2.562 8.414 1 97.5 39 ALA B C 1
ATOM 2691 O O . ALA B 1 39 ? -2.324 -2.02 7.316 1 97.5 39 ALA B O 1
ATOM 2692 N N . LYS B 1 40 ? -1.321 -3.496 8.648 1 94.62 40 LYS B N 1
ATOM 2693 C CA . LYS B 1 40 ? -0.472 -4.016 7.582 1 94.62 40 LYS B CA 1
ATOM 2694 C C . LYS B 1 40 ? -1.306 -4.672 6.484 1 94.62 40 LYS B C 1
ATOM 2696 O O . LYS B 1 40 ? -1.018 -4.508 5.297 1 94.62 40 LYS B O 1
ATOM 2701 N N . GLU B 1 41 ? -2.342 -5.391 6.887 1 96.62 41 GLU B N 1
ATOM 2702 C CA . GLU B 1 41 ? -3.232 -6.094 5.969 1 96.62 41 GLU B CA 1
ATOM 2703 C C . GLU B 1 41 ? -3.967 -5.113 5.055 1 96.62 41 GLU B C 1
ATOM 2705 O O . GLU B 1 41 ? -4.047 -5.328 3.842 1 96.62 41 GLU B O 1
ATOM 2710 N N . LEU B 1 42 ? -4.48 -4.059 5.609 1 97.12 42 LEU B N 1
ATOM 2711 C CA . LEU B 1 42 ? -5.266 -3.096 4.848 1 97.12 42 LEU B CA 1
ATOM 2712 C C . LEU B 1 42 ? -4.359 -2.199 4.008 1 97.12 42 LEU B C 1
ATOM 2714 O O . LEU B 1 42 ? -4.797 -1.635 3.004 1 97.12 42 LEU B O 1
ATOM 2718 N N . ASN B 1 43 ? -3.146 -2.01 4.457 1 94.38 43 ASN B N 1
ATOM 2719 C CA . ASN B 1 43 ? -2.082 -1.335 3.723 1 94.38 43 ASN B CA 1
ATOM 2720 C C . ASN B 1 43 ? -2.504 0.065 3.285 1 94.38 43 ASN B C 1
ATOM 2722 O O . ASN B 1 43 ? -2.227 0.478 2.156 1 94.38 43 ASN B O 1
ATOM 2726 N N . LEU B 1 44 ? -3.25 0.743 4.09 1 96.12 44 LEU B N 1
ATOM 2727 C CA . LEU B 1 44 ? -3.607 2.139 3.857 1 96.12 44 LEU B CA 1
ATOM 2728 C C . LEU B 1 44 ? -2.646 3.072 4.586 1 96.12 44 LEU B C 1
ATOM 2730 O O . LEU B 1 44 ? -1.72 2.615 5.258 1 96.12 44 LEU B O 1
ATOM 2734 N N . SER B 1 45 ? -2.814 4.383 4.387 1 93.12 45 SER B N 1
ATOM 2735 C CA . SER B 1 45 ? -1.914 5.336 5.027 1 93.12 45 SER B CA 1
ATOM 2736 C C . SER B 1 45 ? -1.857 5.117 6.535 1 93.12 45 SER B C 1
ATOM 2738 O O . SER B 1 45 ? -0.773 4.988 7.105 1 93.12 45 SER B O 1
ATOM 2740 N N . GLU B 1 46 ? -3.039 5.109 7.105 1 96.62 46 GLU B N 1
ATOM 2741 C CA . GLU B 1 46 ? -3.145 4.781 8.523 1 96.62 46 GLU B CA 1
ATOM 2742 C C . GLU B 1 46 ? -4.449 4.051 8.828 1 96.62 46 GLU B C 1
ATOM 2744 O O . GLU B 1 46 ? -5.406 4.129 8.055 1 96.62 46 GLU B O 1
ATOM 2749 N N . THR B 1 47 ? -4.43 3.342 9.875 1 98.38 47 THR B N 1
ATOM 2750 C CA . THR B 1 47 ? -5.598 2.678 10.445 1 98.38 47 THR B CA 1
ATOM 2751 C C . THR B 1 47 ? -5.828 3.121 11.883 1 98.38 47 THR B C 1
ATOM 2753 O O . THR B 1 47 ? -4.898 3.123 12.695 1 98.38 47 THR B O 1
ATOM 2756 N N . VAL B 1 48 ? -7.055 3.5 12.109 1 98.62 48 VAL B N 1
ATOM 2757 C CA . VAL B 1 48 ? -7.414 4.055 13.414 1 98.62 48 VAL B CA 1
ATOM 2758 C C . VAL B 1 48 ? -8.305 3.068 14.164 1 98.62 48 VAL B C 1
ATOM 2760 O O . VAL B 1 48 ? -9.25 2.523 13.602 1 98.62 48 VAL B O 1
ATOM 2763 N N . PHE B 1 49 ? -7.969 2.883 15.453 1 98.62 49 PHE B N 1
ATOM 2764 C CA . PHE B 1 49 ? -8.766 2.035 16.328 1 98.62 49 PHE B CA 1
ATOM 2765 C C . PHE B 1 49 ? -9.336 2.842 17.5 1 98.62 49 PHE B C 1
ATOM 2767 O O . PHE B 1 49 ? -8.578 3.443 18.266 1 98.62 49 PHE B O 1
ATOM 2774 N N . ILE B 1 50 ? -10.648 2.809 17.594 1 98 50 ILE B N 1
ATOM 2775 C CA . ILE B 1 50 ? -11.336 3.602 18.609 1 98 50 ILE B CA 1
ATOM 2776 C C . ILE B 1 50 ? -11.805 2.691 19.734 1 98 50 ILE B C 1
ATOM 2778 O O . ILE B 1 50 ? -12.328 1.601 19.5 1 98 50 ILE B O 1
ATOM 2782 N N . PHE B 1 51 ? -11.562 3.137 20.953 1 96.38 51 PHE B N 1
ATOM 2783 C CA . PHE B 1 51 ? -12.023 2.449 22.156 1 96.38 51 PHE B CA 1
ATOM 2784 C C . PHE B 1 51 ? -12.93 3.355 22.984 1 96.38 51 PHE B C 1
ATOM 2786 O O . PHE B 1 51 ? -12.648 4.547 23.141 1 96.38 51 PHE B O 1
ATOM 2793 N N . HIS B 1 52 ? -13.961 2.762 23.422 1 91.06 52 HIS B N 1
ATOM 2794 C CA . HIS B 1 52 ? -14.922 3.535 24.203 1 91.06 52 HIS B CA 1
ATOM 2795 C C . HIS B 1 52 ? -14.641 3.416 25.703 1 91.06 52 HIS B C 1
ATOM 2797 O O . HIS B 1 52 ? -14.234 2.354 26.172 1 91.06 52 HIS B O 1
ATOM 2803 N N . LYS B 1 53 ? -14.633 4.504 26.344 1 78.94 53 LYS B N 1
ATOM 2804 C CA . LYS B 1 53 ? -14.477 4.508 27.797 1 78.94 53 LYS B CA 1
ATOM 2805 C C . LYS B 1 53 ? -15.812 4.285 28.484 1 78.94 53 LYS B C 1
ATOM 2807 O O . LYS B 1 53 ? -16.875 4.555 27.922 1 78.94 53 LYS B O 1
ATOM 2812 N N . ILE B 1 54 ? -15.672 3.807 29.672 1 67 54 ILE B N 1
ATOM 2813 C CA . ILE B 1 54 ? -16.828 3.447 30.5 1 67 54 ILE B CA 1
ATOM 2814 C C . ILE B 1 54 ? -17.641 4.699 30.828 1 67 54 ILE B C 1
ATOM 2816 O O . ILE B 1 54 ? -18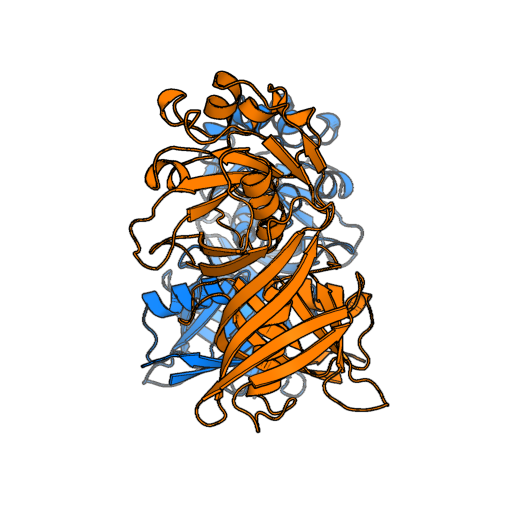.875 4.652 30.859 1 67 54 ILE B O 1
ATOM 2820 N N . ASN B 1 55 ? -16.922 5.754 31.172 1 63.38 55 ASN B N 1
ATOM 2821 C CA . ASN B 1 55 ? -17.688 6.848 31.75 1 63.38 55 ASN B CA 1
ATOM 2822 C C . ASN B 1 55 ? -18.453 7.625 30.672 1 63.38 55 ASN B C 1
ATOM 2824 O O . ASN B 1 55 ? -19.219 8.531 30.984 1 63.38 55 ASN B O 1
ATOM 2828 N N . GLY B 1 56 ? -18.531 7.211 29.453 1 64.75 56 GLY B N 1
ATOM 2829 C CA . GLY B 1 56 ? -19.406 7.785 28.453 1 64.75 56 GLY B CA 1
ATOM 2830 C C . GLY B 1 56 ? -18.953 9.148 27.969 1 64.75 56 GLY B C 1
ATOM 2831 O O . GLY B 1 56 ? -17.812 9.539 28.172 1 64.75 56 GLY B O 1
ATOM 2832 N N . GLY B 1 57 ? -19.547 9.977 27 1 76.62 57 GLY B N 1
ATOM 2833 C CA . GLY B 1 57 ? -19.375 11.289 26.406 1 76.62 57 GLY B CA 1
ATOM 2834 C C . GLY B 1 57 ? -18.641 11.242 25.078 1 76.62 57 GLY B C 1
ATOM 2835 O O . GLY B 1 57 ? -18.656 10.219 24.391 1 76.62 57 GLY B O 1
ATOM 2836 N N . ASN B 1 58 ? -18.141 12.422 24.781 1 87.75 58 ASN B N 1
ATOM 2837 C CA . ASN B 1 58 ? -17.469 12.539 23.5 1 87.75 58 ASN B CA 1
ATOM 2838 C C . ASN B 1 58 ? -15.961 12.398 23.625 1 87.75 58 ASN B C 1
ATOM 2840 O O . ASN B 1 58 ? -15.203 13.18 23.062 1 87.75 58 ASN B O 1
ATOM 2844 N N . VAL B 1 59 ? -15.547 11.453 24.594 1 93.44 59 VAL B N 1
ATOM 2845 C CA . VAL B 1 59 ? -14.133 11.109 24.719 1 93.44 59 VAL B CA 1
ATOM 2846 C C . VAL B 1 59 ? -13.914 9.68 24.234 1 93.44 59 VAL B C 1
ATOM 2848 O O . VAL B 1 59 ? -14.609 8.758 24.656 1 93.44 59 VAL B O 1
ATOM 2851 N N . ARG B 1 60 ? -13 9.555 23.359 1 95.06 60 ARG B N 1
ATOM 2852 C CA . ARG B 1 60 ? -12.641 8.25 22.828 1 95.06 60 ARG B CA 1
ATOM 2853 C C . ARG B 1 60 ? -11.141 8.008 22.938 1 95.06 60 ARG B C 1
ATOM 2855 O O . ARG B 1 60 ? -10.344 8.914 22.703 1 95.06 60 ARG B O 1
ATOM 2862 N N . ARG B 1 61 ? -10.781 6.809 23.375 1 96.12 61 ARG B N 1
ATOM 2863 C CA . ARG B 1 61 ? -9.406 6.367 23.203 1 96.12 61 ARG B CA 1
ATOM 2864 C C . ARG B 1 61 ? -9.125 5.988 21.766 1 96.12 61 ARG B C 1
ATOM 2866 O O . ARG B 1 61 ? -9.953 5.34 21.109 1 96.12 61 ARG B O 1
ATOM 2873 N N . MET B 1 62 ? -8.023 6.477 21.312 1 96.62 62 MET B N 1
ATOM 2874 C CA . MET B 1 62 ? -7.707 6.285 19.906 1 96.62 62 MET B CA 1
ATOM 2875 C C . MET B 1 62 ? -6.27 5.809 19.719 1 96.62 62 MET B C 1
ATOM 2877 O O . MET B 1 62 ? -5.344 6.398 20.281 1 96.62 62 MET B O 1
ATOM 2881 N N . ARG B 1 63 ? -6.07 4.762 19 1 97.75 63 ARG B N 1
ATOM 2882 C CA . ARG B 1 63 ? -4.75 4.285 18.594 1 97.75 63 ARG B CA 1
ATOM 2883 C C . ARG B 1 63 ? -4.609 4.277 17.078 1 97.75 63 ARG B C 1
ATOM 2885 O O . ARG B 1 63 ? -5.57 3.98 16.359 1 97.75 63 ARG B O 1
ATOM 2892 N N . ILE B 1 64 ? -3.445 4.613 16.625 1 97.88 64 ILE B N 1
ATOM 2893 C CA . ILE B 1 64 ? -3.207 4.785 15.188 1 97.88 64 ILE B CA 1
ATOM 2894 C C . ILE B 1 64 ? -2.043 3.904 14.75 1 97.88 64 ILE B C 1
ATOM 2896 O O . ILE B 1 64 ? -1.006 3.855 15.414 1 97.88 64 ILE B O 1
ATOM 2900 N N . PHE B 1 65 ? -2.209 3.217 13.641 1 97.56 65 PHE B N 1
ATOM 2901 C CA . PHE B 1 65 ? -1.152 2.387 13.078 1 97.56 65 PHE B CA 1
ATOM 2902 C C . PHE B 1 65 ? -0.962 2.684 11.594 1 97.56 65 PHE B C 1
ATOM 2904 O O . PHE B 1 65 ? -1.937 2.791 10.852 1 97.56 65 PHE B O 1
ATOM 2911 N N . SER B 1 66 ? 0.273 2.908 11.164 1 94.69 66 SER B N 1
ATOM 2912 C CA . SER B 1 66 ? 0.649 2.688 9.766 1 94.69 66 SER B CA 1
ATOM 2913 C C . SER B 1 66 ? 0.928 1.214 9.5 1 94.69 66 SER B C 1
ATOM 2915 O O . SER B 1 66 ? 0.944 0.399 10.422 1 94.69 66 SER B O 1
ATOM 2917 N N . PRO B 1 67 ? 1.144 0.839 8.211 1 92.81 67 PRO B N 1
ATOM 2918 C CA . PRO B 1 67 ? 1.494 -0.558 7.941 1 92.81 67 PRO B CA 1
ATOM 2919 C C . PRO B 1 67 ? 2.807 -0.975 8.594 1 92.81 67 PRO B C 1
ATOM 2921 O O . PRO B 1 67 ? 3.07 -2.17 8.75 1 92.81 67 PRO B O 1
ATOM 2924 N N . LEU B 1 68 ? 3.594 0.051 9.055 1 89.12 68 LEU B N 1
ATOM 2925 C CA . LEU B 1 68 ? 4.93 -0.243 9.555 1 89.12 68 LEU B CA 1
ATOM 2926 C C . LEU B 1 68 ? 4.941 -0.263 11.078 1 89.12 68 LEU B C 1
ATOM 2928 O O . LEU B 1 68 ? 5.645 -1.074 11.688 1 89.12 68 LEU B O 1
ATOM 2932 N N . ALA B 1 69 ? 4.176 0.653 11.609 1 93.12 69 ALA B N 1
ATOM 2933 C CA . ALA B 1 69 ? 4.277 0.786 13.062 1 93.12 69 ALA B CA 1
ATOM 2934 C C . ALA B 1 69 ? 3.123 1.615 13.617 1 93.12 69 ALA B C 1
ATOM 2936 O O . ALA B 1 69 ? 2.385 2.25 12.859 1 93.12 69 ALA B O 1
ATOM 2937 N N . GLU B 1 70 ? 3.025 1.536 14.969 1 95.94 70 GLU B N 1
ATOM 2938 C CA . GLU B 1 70 ? 2.086 2.426 15.648 1 95.94 70 GLU B CA 1
ATOM 2939 C C . GLU B 1 70 ? 2.576 3.871 15.625 1 95.94 70 GLU B C 1
ATOM 2941 O O . GLU B 1 70 ? 3.773 4.129 15.758 1 95.94 70 GLU B O 1
ATOM 2946 N N . ILE B 1 71 ? 1.663 4.734 15.445 1 92.88 71 ILE B N 1
ATOM 2947 C CA . ILE B 1 71 ? 1.907 6.172 15.43 1 92.88 71 ILE B CA 1
ATOM 2948 C C . ILE B 1 71 ? 1.287 6.812 16.672 1 92.88 71 ILE B C 1
ATOM 2950 O O . ILE B 1 71 ? 0.131 6.543 17 1 92.88 71 ILE B O 1
ATOM 2954 N N . HIS B 1 72 ? 1.995 7.691 17.203 1 90.31 72 HIS B N 1
ATOM 2955 C CA . HIS B 1 72 ? 1.565 8.195 18.5 1 90.31 72 HIS B CA 1
ATOM 2956 C C . HIS B 1 72 ? 0.656 9.406 18.344 1 90.31 72 HIS B C 1
ATOM 2958 O O . HIS B 1 72 ? -0.078 9.758 19.281 1 90.31 72 HIS B O 1
ATOM 2964 N N . LEU B 1 73 ? 0.801 10.07 17.25 1 85.62 73 LEU B N 1
ATOM 2965 C CA . LEU B 1 73 ? -0.047 11.219 16.953 1 85.62 73 LEU B CA 1
ATOM 2966 C C . LEU B 1 73 ? -0.227 11.383 15.445 1 85.62 73 LEU B C 1
ATOM 2968 O O . LEU B 1 73 ? 0.747 11.336 14.695 1 85.62 73 LEU B O 1
ATOM 2972 N N . GLY B 1 74 ? -1.467 11.492 15.023 1 86.38 74 GLY B N 1
ATOM 2973 C CA . GLY B 1 74 ? -1.771 11.695 13.617 1 86.38 74 GLY B CA 1
ATOM 2974 C C . GLY B 1 74 ? -2.871 12.711 13.383 1 86.38 74 GLY B C 1
ATOM 2975 O O . GLY B 1 74 ? -3.877 12.719 14.094 1 86.38 74 GLY B O 1
ATOM 2976 N N . GLY B 1 75 ? -2.691 13.648 12.516 1 86.94 75 GLY B N 1
ATOM 2977 C CA . GLY B 1 75 ? -3.68 14.656 12.164 1 86.94 75 GLY B CA 1
ATOM 2978 C C . GLY B 1 75 ? -4.793 14.117 11.289 1 86.94 75 GLY B C 1
ATOM 2979 O O . GLY B 1 75 ? -5.969 14.18 11.664 1 86.94 75 GLY B O 1
ATOM 2980 N N . HIS B 1 76 ? -4.418 13.398 10.156 1 92.62 76 HIS B N 1
ATOM 2981 C CA . HIS B 1 76 ? -5.414 12.82 9.266 1 92.62 76 HIS B CA 1
ATOM 2982 C C . HIS B 1 76 ? -6.305 11.82 10 1 92.62 76 HIS B C 1
ATOM 2984 O O . HIS B 1 76 ? -7.523 11.828 9.82 1 92.62 76 HIS B O 1
ATOM 2990 N N . PRO B 1 77 ? -5.719 11.086 10.852 1 95.88 77 PRO B N 1
ATOM 2991 C CA . PRO B 1 77 ? -6.531 10.109 11.57 1 95.88 77 PRO B CA 1
ATOM 2992 C C . PRO B 1 77 ? -7.602 10.758 12.445 1 95.88 77 PRO B C 1
ATOM 2994 O O . PRO B 1 77 ? -8.695 10.219 12.602 1 95.88 77 PRO B O 1
ATOM 2997 N N . VAL B 1 78 ? -7.254 11.93 13.023 1 96.5 78 VAL B N 1
ATOM 2998 C CA . VAL B 1 78 ? -8.219 12.625 13.859 1 96.5 78 VAL B CA 1
ATOM 2999 C C . VAL B 1 78 ? -9.43 13.039 13.023 1 96.5 78 VAL B C 1
ATOM 3001 O O . VAL B 1 78 ? -10.578 12.844 13.438 1 96.5 78 VAL B O 1
ATOM 3004 N N . ILE B 1 79 ? -9.172 13.57 11.883 1 97.81 79 ILE B N 1
ATOM 3005 C CA . ILE B 1 79 ? -10.234 13.992 10.977 1 97.81 79 ILE B CA 1
ATOM 3006 C C . ILE B 1 79 ? -11.07 12.789 10.562 1 97.81 79 ILE B C 1
ATOM 3008 O O . ILE B 1 79 ? -12.305 12.828 10.602 1 97.81 79 ILE B O 1
ATOM 3012 N N . ALA B 1 80 ? -10.43 11.75 10.219 1 98.19 80 ALA B N 1
ATOM 3013 C CA . ALA B 1 80 ? -11.109 10.531 9.789 1 98.19 80 ALA B CA 1
ATOM 3014 C C . ALA B 1 80 ? -11.977 9.969 10.914 1 98.19 80 ALA B C 1
ATOM 3016 O O . ALA B 1 80 ? -13.141 9.609 10.688 1 98.19 80 ALA B O 1
ATOM 3017 N N . ALA B 1 81 ? -11.398 9.852 12.094 1 98.12 81 ALA B N 1
ATOM 3018 C CA . ALA B 1 81 ? -12.117 9.289 13.242 1 98.12 81 ALA B CA 1
ATOM 3019 C C . ALA B 1 81 ? -13.375 10.094 13.547 1 98.12 81 ALA B C 1
ATOM 3021 O O . ALA B 1 81 ? -14.461 9.523 13.695 1 98.12 81 ALA B O 1
ATOM 3022 N N . ALA B 1 82 ? -13.195 11.398 13.609 1 98.12 82 ALA B N 1
ATOM 3023 C CA . ALA B 1 82 ? -14.328 12.266 13.898 1 98.12 82 ALA B CA 1
ATOM 3024 C C . ALA B 1 82 ? -15.422 12.125 12.836 1 98.12 82 ALA B C 1
ATOM 3026 O O . ALA B 1 82 ? -16.594 11.969 13.164 1 98.12 82 ALA B O 1
ATOM 3027 N N . PHE B 1 83 ? -15.062 12.164 11.625 1 98.19 83 PHE B N 1
ATOM 3028 C CA . PHE B 1 83 ? -15.984 12.062 10.5 1 98.19 83 PHE B CA 1
ATOM 3029 C C . PHE B 1 83 ? -16.719 10.727 10.531 1 98.19 83 PHE B C 1
ATOM 3031 O O . PHE B 1 83 ? -17.953 10.68 10.414 1 98.19 83 PHE B O 1
ATOM 3038 N N . VAL B 1 84 ? -15.984 9.633 10.711 1 98.31 84 VAL B N 1
ATOM 3039 C CA . VAL B 1 84 ? -16.547 8.289 10.656 1 98.31 84 VAL B CA 1
ATOM 3040 C C . VAL B 1 84 ? -17.469 8.062 11.859 1 98.31 84 VAL B C 1
ATOM 3042 O O . VAL B 1 84 ? -18.578 7.539 11.711 1 98.31 84 VAL B O 1
ATOM 3045 N N . LEU B 1 85 ? -17.016 8.477 13.062 1 97.62 85 LEU B N 1
ATOM 3046 C CA . LEU B 1 85 ? -17.844 8.281 14.25 1 97.62 85 LEU B CA 1
ATOM 3047 C C . LEU B 1 85 ? -19.141 9.055 14.148 1 97.62 85 LEU B C 1
ATOM 3049 O O . LEU B 1 85 ? -20.203 8.578 14.578 1 97.62 85 LEU B O 1
ATOM 3053 N N . ALA B 1 86 ? -19.031 10.227 13.594 1 97.38 86 ALA B N 1
ATOM 3054 C CA . ALA B 1 86 ? -20.25 11 13.367 1 97.38 86 ALA B CA 1
ATOM 3055 C C . ALA B 1 86 ? -21.125 10.328 12.312 1 97.38 86 ALA B C 1
ATOM 3057 O O . ALA B 1 86 ? -22.344 10.227 12.484 1 97.38 86 ALA B O 1
ATOM 3058 N N . SER B 1 87 ? -20.562 9.852 11.25 1 96.69 87 SER B N 1
ATOM 3059 C CA . SER B 1 87 ? -21.281 9.281 10.117 1 96.69 87 SER B CA 1
ATOM 3060 C C . SER B 1 87 ? -22 7.996 10.508 1 96.69 87 SER B C 1
ATOM 3062 O O . SER B 1 87 ? -23.062 7.688 9.969 1 96.69 87 SER B O 1
ATOM 3064 N N . CYS B 1 88 ? -21.391 7.262 11.375 1 95.62 88 CYS B N 1
ATOM 3065 C CA . CYS B 1 88 ? -21.984 5.973 11.711 1 95.62 88 CYS B CA 1
ATOM 3066 C C . CYS B 1 88 ? -22.875 6.09 12.945 1 95.62 88 CYS B C 1
ATOM 3068 O O . CYS B 1 88 ? -23.406 5.09 13.43 1 95.62 88 CYS B O 1
ATOM 3070 N N . GLY B 1 89 ? -22.969 7.262 13.531 1 93.81 89 GLY B N 1
ATOM 3071 C CA . GLY B 1 89 ? -23.906 7.523 14.609 1 93.81 89 GLY B CA 1
ATOM 3072 C C . GLY B 1 89 ? -23.312 7.309 15.992 1 93.81 89 GLY B C 1
ATOM 3073 O O . GLY B 1 89 ? -24.031 7.387 16.984 1 93.81 89 GLY B O 1
ATOM 3074 N N . ASP B 1 90 ? -22.047 7.023 16.047 1 94.38 90 ASP B N 1
ATOM 3075 C CA . ASP B 1 90 ? -21.391 6.875 17.344 1 94.38 90 ASP B CA 1
ATOM 3076 C C . ASP B 1 90 ? -21.359 8.203 18.094 1 94.38 90 ASP B C 1
ATOM 3078 O O . ASP B 1 90 ? -21.5 8.227 19.312 1 94.38 90 ASP B O 1
ATOM 3082 N N . ILE B 1 91 ? -21.156 9.25 17.328 1 93.62 91 ILE B N 1
ATOM 3083 C CA . ILE B 1 91 ? -21.25 10.609 17.844 1 93.62 91 ILE B CA 1
ATOM 3084 C C . ILE B 1 91 ? -22.5 11.289 17.281 1 93.62 91 ILE B C 1
ATOM 3086 O O . ILE B 1 91 ? -22.656 11.406 16.062 1 93.62 91 ILE B O 1
ATOM 3090 N N . GLU B 1 92 ? -23.297 11.758 18.109 1 93.12 92 GLU B N 1
ATOM 3091 C CA . GLU B 1 92 ? -24.516 12.445 17.688 1 93.12 92 GLU B CA 1
ATOM 3092 C C . GLU B 1 92 ? -24.234 13.891 17.312 1 93.12 92 GLU B C 1
ATOM 3094 O O . GLU B 1 92 ? -23.516 14.594 18.031 1 93.12 92 GLU B O 1
ATOM 3099 N N . LEU B 1 93 ? -24.766 14.273 16.188 1 93.5 93 LEU B N 1
ATOM 3100 C CA . LEU B 1 93 ? -24.578 15.633 15.688 1 93.5 93 LEU B CA 1
ATOM 3101 C C . LEU B 1 93 ? -25.828 16.469 15.922 1 93.5 93 LEU B C 1
ATOM 3103 O O . LEU B 1 93 ? -26.484 16.906 14.969 1 93.5 93 LEU B O 1
ATOM 3107 N N . ASN B 1 94 ? -26 16.828 17.094 1 89.62 94 ASN B N 1
ATOM 3108 C CA . ASN B 1 94 ? -27.203 17.547 17.469 1 89.62 94 ASN B CA 1
ATOM 3109 C C . ASN B 1 94 ? -27 19.062 17.406 1 89.62 94 ASN B C 1
ATOM 3111 O O . ASN B 1 94 ? -27.969 19.828 17.469 1 89.62 94 ASN B O 1
ATOM 3115 N N . GLU B 1 95 ? -25.828 19.547 17.359 1 92.69 95 GLU B N 1
ATOM 3116 C CA . GLU B 1 95 ? -25.453 20.953 17.25 1 92.69 95 GLU B CA 1
ATOM 3117 C C . GLU B 1 95 ? -24.656 21.219 15.984 1 92.69 95 GLU B C 1
ATOM 3119 O O . GLU B 1 95 ? -24.109 20.297 15.383 1 92.69 95 GLU B O 1
ATOM 3124 N N . PRO B 1 96 ? -24.703 22.469 15.57 1 94.25 96 PRO B N 1
ATOM 3125 C CA . PRO B 1 96 ? -23.922 22.812 14.383 1 94.25 96 PRO B CA 1
ATOM 3126 C C . PRO B 1 96 ? -22.438 22.453 14.531 1 94.25 96 PRO B C 1
ATOM 3128 O O . PRO B 1 96 ? -21.766 22.141 13.539 1 94.25 96 PRO B O 1
ATOM 3131 N N . ILE B 1 97 ? -21.969 22.562 15.742 1 96.69 97 ILE B N 1
ATOM 3132 C CA . ILE B 1 97 ? -20.594 22.156 16.078 1 96.69 97 ILE B CA 1
ATOM 3133 C C . ILE B 1 97 ? -20.625 21.172 17.234 1 96.69 97 ILE B C 1
ATOM 3135 O O . ILE B 1 97 ? -21.234 21.438 18.266 1 96.69 97 ILE B O 1
ATOM 3139 N N . THR B 1 98 ? -20.016 20.047 17.047 1 96.44 98 THR B N 1
ATOM 3140 C CA . THR B 1 98 ? -19.906 19.016 18.062 1 96.44 98 THR B CA 1
ATOM 3141 C C . THR B 1 98 ? -18.438 18.781 18.453 1 96.44 98 THR B C 1
ATOM 3143 O O . THR B 1 98 ? -17.594 18.562 17.594 1 96.44 98 THR B O 1
ATOM 3146 N N . ARG B 1 99 ? -18.203 18.781 19.734 1 95.81 99 ARG B N 1
ATOM 3147 C CA . ARG B 1 99 ? -16.859 18.594 20.25 1 95.81 99 ARG B CA 1
ATOM 3148 C C . ARG B 1 99 ? -16.594 17.125 20.578 1 95.81 99 ARG B C 1
ATOM 3150 O O . ARG B 1 99 ? -17.469 16.438 21.109 1 95.81 99 ARG B O 1
ATOM 3157 N N . VAL B 1 100 ? -15.422 16.688 20.266 1 95.56 100 VAL B N 1
ATOM 3158 C CA . VAL B 1 100 ? -14.977 15.344 20.625 1 95.56 100 VAL B CA 1
ATOM 3159 C C . VAL B 1 100 ? -13.508 15.367 21.031 1 95.56 100 VAL B C 1
ATOM 3161 O O . VAL B 1 100 ? -12.734 16.188 20.516 1 95.56 100 VAL B O 1
ATOM 3164 N N . VAL B 1 101 ? -13.133 14.539 21.984 1 95.69 101 VAL B N 1
ATOM 3165 C CA . VAL B 1 101 ? -11.742 14.445 22.438 1 95.69 101 VAL B CA 1
ATOM 3166 C C . VAL B 1 101 ? -11.211 13.039 22.141 1 95.69 101 VAL B C 1
ATOM 3168 O O . VAL B 1 101 ? -11.805 12.047 22.562 1 95.69 101 VAL B O 1
ATOM 3171 N N . PHE B 1 102 ? -10.141 12.984 21.453 1 95.69 102 PHE B N 1
ATOM 3172 C CA . PHE B 1 102 ? -9.453 11.719 21.203 1 95.69 102 PHE B CA 1
ATOM 3173 C C . PHE B 1 102 ? -8.203 11.602 22.062 1 95.69 102 PHE B C 1
ATOM 3175 O O . PHE B 1 102 ? -7.27 12.391 21.922 1 95.69 102 PHE B O 1
ATOM 3182 N N . GLU B 1 103 ? -8.211 10.633 22.891 1 94.88 103 GLU B N 1
ATOM 3183 C CA . GLU B 1 103 ? -7.027 10.344 23.703 1 94.88 103 GLU B CA 1
ATOM 3184 C C . GLU B 1 103 ? -6.051 9.453 22.938 1 94.88 103 GLU B C 1
ATOM 3186 O O . GLU B 1 103 ? -6.246 8.242 22.844 1 94.88 103 GLU B O 1
ATOM 3191 N N . GLN B 1 104 ? -5.055 10.07 22.453 1 94.31 104 GLN B N 1
ATOM 3192 C CA . GLN B 1 104 ? -4.004 9.336 21.75 1 94.31 104 GLN B CA 1
ATOM 3193 C C . GLN B 1 104 ? -2.83 9.039 22.672 1 94.31 104 GLN B C 1
ATOM 3195 O O . GLN B 1 104 ? -2.84 9.43 23.844 1 94.31 104 GLN B O 1
ATOM 3200 N N . ASN B 1 105 ? -1.865 8.305 22.203 1 92.12 105 ASN B N 1
ATOM 3201 C CA . ASN B 1 105 ? -0.697 7.984 23.016 1 92.12 105 ASN B CA 1
ATOM 3202 C C . ASN B 1 105 ? 0.05 9.242 23.438 1 92.12 105 ASN B C 1
ATOM 3204 O O . ASN B 1 105 ? 0.56 9.32 24.562 1 92.12 105 ASN B O 1
ATOM 3208 N N . ALA B 1 106 ? 0.104 10.219 22.562 1 89 106 ALA B N 1
ATOM 3209 C CA . ALA B 1 106 ? 0.843 11.445 22.828 1 89 106 ALA B CA 1
ATOM 3210 C C . ALA B 1 106 ? 0.002 12.43 23.641 1 89 106 ALA B C 1
ATOM 3212 O O . ALA B 1 106 ? 0.474 13.508 24 1 89 106 ALA B O 1
ATOM 3213 N N . GLY B 1 107 ? -1.261 12.086 23.984 1 90.56 107 GLY B N 1
ATOM 3214 C CA . GLY B 1 107 ? -2.133 12.961 24.75 1 90.56 107 GLY B CA 1
ATOM 3215 C C . GLY B 1 107 ? -3.457 13.234 24.062 1 90.56 107 GLY B C 1
ATOM 3216 O O . GLY B 1 107 ? -3.691 12.766 22.953 1 90.56 107 GLY B O 1
ATOM 3217 N N . PRO B 1 108 ? -4.301 13.961 24.75 1 93.38 108 PRO B N 1
ATOM 3218 C CA . PRO B 1 108 ? -5.621 14.25 24.203 1 93.38 108 PRO B CA 1
ATOM 3219 C C . PRO B 1 108 ? -5.574 15.297 23.094 1 93.38 108 PRO B C 1
ATOM 3221 O O . PRO B 1 108 ? -4.785 16.25 23.156 1 93.38 108 PRO B O 1
ATOM 3224 N N . VAL B 1 109 ? -6.387 15.109 22.109 1 94.5 109 VAL B N 1
ATOM 3225 C CA . VAL B 1 109 ? -6.598 16.062 21.031 1 94.5 109 VAL B CA 1
ATOM 3226 C C . VAL B 1 109 ? -8.086 16.391 20.922 1 94.5 109 VAL B C 1
ATOM 3228 O O . VAL B 1 109 ? -8.914 15.492 20.766 1 94.5 109 VAL B O 1
ATOM 3231 N N . GLU B 1 110 ? -8.367 17.656 20.984 1 95.75 110 GLU B N 1
ATOM 3232 C CA . GLU B 1 110 ? -9.75 18.109 20.844 1 95.75 110 GLU B CA 1
ATOM 3233 C C . GLU B 1 110 ? -10.086 18.422 19.391 1 95.75 110 GLU B C 1
ATOM 3235 O O . GLU B 1 110 ? -9.328 19.094 18.703 1 95.75 110 GLU B O 1
ATOM 3240 N N . ALA B 1 111 ? -11.211 17.891 18.984 1 96.94 111 ALA B N 1
ATOM 3241 C CA . ALA B 1 111 ? -11.68 18.125 17.625 1 96.94 111 ALA B CA 1
ATOM 3242 C C . ALA B 1 111 ? -13.117 18.641 17.625 1 96.94 111 ALA B C 1
ATOM 3244 O O . ALA B 1 111 ? -13.906 18.312 18.5 1 96.94 111 ALA B O 1
ATOM 3245 N N . ASN B 1 112 ? -13.383 19.469 16.688 1 97.75 112 ASN B N 1
ATOM 3246 C CA . ASN B 1 112 ? -14.727 19.984 16.438 1 97.75 112 ASN B CA 1
ATOM 3247 C C . ASN B 1 112 ? -15.266 19.5 15.086 1 97.75 112 ASN B C 1
ATOM 3249 O O . ASN B 1 112 ? -14.578 19.594 14.07 1 97.75 112 ASN B O 1
ATOM 3253 N N . ILE B 1 113 ? -16.469 18.984 15.109 1 97.88 113 ILE B N 1
ATOM 3254 C CA . ILE B 1 113 ? -17.156 18.531 13.906 1 97.88 113 ILE B CA 1
ATOM 3255 C C . ILE B 1 113 ? -18.25 19.516 13.523 1 97.88 113 ILE B C 1
ATOM 3257 O O . ILE B 1 113 ? -19.188 19.719 14.289 1 97.88 113 ILE B O 1
ATOM 3261 N N . THR B 1 114 ? -18.094 20.109 12.398 1 97.69 114 THR B N 1
ATOM 3262 C CA . THR B 1 114 ? -19.188 20.906 11.867 1 97.69 114 THR B CA 1
ATOM 3263 C C . THR B 1 114 ? -20.188 20.031 11.125 1 97.69 114 THR B C 1
ATOM 3265 O O . THR B 1 114 ? -19.812 19.094 10.438 1 97.69 114 THR B O 1
ATOM 3268 N N . SER B 1 115 ? -21.453 20.297 11.32 1 95.5 115 SER B N 1
ATOM 3269 C CA . SER B 1 115 ? -22.469 19.469 10.68 1 95.5 115 SER B CA 1
ATOM 3270 C C . SER B 1 115 ? -23.578 20.328 10.078 1 95.5 115 SER B C 1
ATOM 3272 O O . SER B 1 115 ? -23.859 21.422 10.57 1 95.5 115 SER B O 1
ATOM 3274 N N . VAL B 1 116 ? -24.062 19.969 8.984 1 90.44 116 VAL B N 1
ATOM 3275 C CA . VAL B 1 116 ? -25.25 20.531 8.344 1 90.44 116 VAL B CA 1
ATOM 3276 C C . VAL B 1 116 ? -26.297 19.438 8.117 1 90.44 116 VAL B C 1
ATOM 3278 O O . VAL B 1 116 ? -26.016 18.438 7.441 1 90.44 116 VAL B O 1
ATOM 3281 N N . GLY B 1 117 ? -27.469 19.562 8.609 1 89.56 117 GLY B N 1
ATOM 3282 C CA . GLY B 1 117 ? -28.531 18.578 8.445 1 89.56 117 GLY B CA 1
ATOM 3283 C C . GLY B 1 117 ? -28.172 17.219 9.023 1 89.56 117 GLY B C 1
ATOM 3284 O O . GLY B 1 117 ? -28.5 16.188 8.438 1 89.56 117 GLY B O 1
ATOM 3285 N N . GLY B 1 118 ? -27.328 17.266 10.008 1 89.25 118 GLY B N 1
ATOM 3286 C CA . GLY B 1 118 ? -26.984 16.016 10.68 1 89.25 118 GLY B CA 1
ATOM 3287 C C . GLY B 1 118 ? -25.875 15.258 9.992 1 89.25 118 GLY B C 1
ATOM 3288 O O . GLY B 1 118 ? -25.562 14.125 10.375 1 89.25 118 GLY B O 1
ATOM 3289 N N . LYS B 1 119 ? -25.312 15.828 9.039 1 93.19 119 LYS B N 1
ATOM 3290 C CA . LYS B 1 119 ? -24.203 15.195 8.32 1 93.19 119 LYS B CA 1
ATOM 3291 C C . LYS B 1 119 ? -22.891 15.898 8.625 1 93.19 119 LYS B C 1
ATOM 3293 O O . LYS B 1 119 ? -22.812 17.125 8.617 1 93.19 119 LYS B O 1
ATOM 3298 N N . PRO B 1 120 ? -21.906 15.055 8.906 1 95.94 120 PRO B N 1
ATOM 3299 C CA . PRO B 1 120 ? -20.625 15.695 9.195 1 95.94 120 PRO B CA 1
ATOM 3300 C C . PRO B 1 120 ? -19.984 16.312 7.953 1 95.94 120 PRO B C 1
ATOM 3302 O O . PRO B 1 120 ? -20.094 15.766 6.855 1 95.94 120 PRO B O 1
ATOM 3305 N N . GLY B 1 121 ? -19.359 17.438 8.164 1 93.44 121 GLY B N 1
ATOM 3306 C CA . GLY B 1 121 ? -18.641 18.141 7.113 1 93.44 121 GLY B CA 1
ATOM 3307 C C . GLY B 1 121 ? -17.188 18.391 7.457 1 93.44 121 GLY B C 1
ATOM 3308 O O . GLY B 1 121 ? -16.375 17.453 7.504 1 93.44 121 GLY B O 1
ATOM 3309 N N . PHE B 1 122 ? -16.938 19.609 7.859 1 97.25 122 PHE B N 1
ATOM 3310 C CA . PHE B 1 122 ? -15.594 20.031 8.188 1 97.25 122 PHE B CA 1
ATOM 3311 C C . PHE B 1 122 ? -15.227 19.641 9.617 1 97.25 122 PHE B C 1
ATOM 3313 O O . PHE B 1 122 ? -16.047 19.75 10.523 1 97.25 122 PHE B O 1
ATOM 3320 N N . VAL B 1 123 ? -14.062 19.062 9.773 1 98.12 123 VAL B N 1
ATOM 3321 C CA . VAL B 1 123 ? -13.508 18.719 11.078 1 98.12 123 VAL B CA 1
ATOM 3322 C C . VAL B 1 123 ? -12.234 19.5 11.328 1 98.12 123 VAL B C 1
ATOM 3324 O O . VAL B 1 123 ? -11.406 19.672 10.43 1 98.12 123 VAL B O 1
ATOM 3327 N N . GLN B 1 124 ? -12.078 19.984 12.5 1 98 124 GLN B N 1
ATOM 3328 C CA . GLN B 1 124 ? -10.883 20.734 12.883 1 98 124 GLN B CA 1
ATOM 3329 C C . GLN B 1 124 ? -10.406 20.312 14.273 1 98 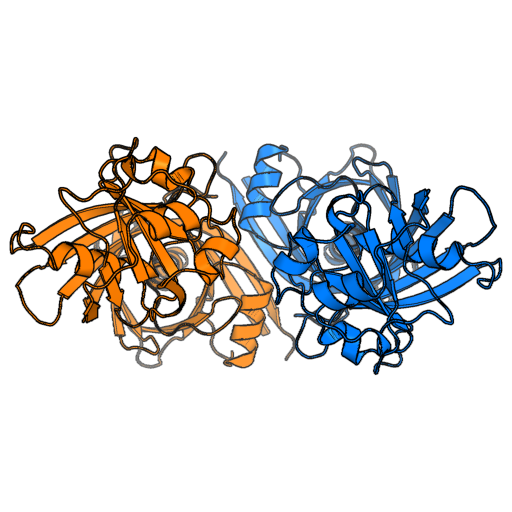124 GLN B C 1
ATOM 3331 O O . GLN B 1 124 ? -11.211 20.141 15.188 1 98 124 GLN B O 1
ATOM 3336 N N . PHE B 1 125 ? -9.117 20.188 14.383 1 97.12 125 PHE B N 1
ATOM 3337 C CA . PHE B 1 125 ? -8.578 19.875 15.703 1 97.12 125 PHE B CA 1
ATOM 3338 C C . PHE B 1 125 ? -7.484 20.859 16.078 1 97.12 125 PHE B C 1
ATOM 3340 O O . PHE B 1 125 ? -6.945 21.562 15.227 1 97.12 125 PHE B O 1
ATOM 3347 N N . THR B 1 126 ? -7.211 20.953 17.375 1 95 126 THR B N 1
ATOM 3348 C CA . THR B 1 126 ? -6.254 21.891 17.922 1 95 126 THR B CA 1
ATOM 3349 C C . THR B 1 126 ? -5.07 21.172 18.547 1 95 126 THR B C 1
ATOM 3351 O O . THR B 1 126 ? -5.242 20.109 19.172 1 95 126 THR B O 1
ATOM 3354 N N . ARG B 1 127 ? -3.979 21.766 18.312 1 91.25 127 ARG B N 1
ATOM 3355 C CA . ARG B 1 127 ? -2.754 21.281 18.953 1 91.25 127 ARG B CA 1
ATOM 3356 C C . ARG B 1 127 ? -1.818 22.453 19.281 1 91.25 127 ARG B C 1
ATOM 3358 O O . ARG B 1 127 ? -1.906 23.516 18.672 1 91.25 127 ARG B O 1
ATOM 3365 N N . LYS B 1 128 ? -1.019 22.188 20.312 1 92.44 128 LYS B N 1
ATOM 3366 C CA . LYS B 1 128 ? 0.111 23.078 20.609 1 92.44 128 LYS B CA 1
ATOM 3367 C C . LYS B 1 128 ? 1.438 22.375 20.328 1 92.44 128 LYS B C 1
ATOM 3369 O O . LYS B 1 128 ? 1.672 21.266 20.797 1 92.44 128 LYS B O 1
ATOM 3374 N N . VAL B 1 129 ? 2.213 23.047 19.531 1 92.06 129 VAL B N 1
ATOM 3375 C CA . VAL B 1 129 ? 3.428 22.359 19.109 1 92.06 129 VAL B CA 1
ATOM 3376 C C . VAL B 1 129 ? 4.652 23.172 19.516 1 92.06 129 VAL B C 1
ATOM 3378 O O . VAL B 1 129 ? 4.598 24.406 19.578 1 92.06 129 VAL B O 1
ATOM 3381 N N . SER B 1 130 ? 5.66 22.453 19.906 1 92.75 130 SER B N 1
ATOM 3382 C CA . SER B 1 130 ? 6.996 23.016 20.094 1 92.75 130 SER B CA 1
ATOM 3383 C C . SER B 1 130 ? 7.957 22.516 19.016 1 92.75 130 SER B C 1
ATOM 3385 O O . SER B 1 130 ? 7.922 21.344 18.641 1 92.75 130 SER B O 1
ATOM 3387 N N . ALA B 1 131 ? 8.688 23.438 18.5 1 93.88 131 ALA B N 1
ATOM 3388 C CA . ALA B 1 131 ? 9.547 23.062 17.391 1 93.88 131 ALA B CA 1
ATOM 3389 C C . ALA B 1 131 ? 11.008 23.406 17.672 1 93.88 131 ALA B C 1
ATOM 3391 O O . ALA B 1 131 ? 11.289 24.375 18.406 1 93.88 131 ALA B O 1
ATOM 3392 N N . ILE B 1 132 ? 11.883 22.578 17.203 1 93.81 132 ILE B N 1
ATOM 3393 C CA . ILE B 1 132 ? 13.297 22.906 17.062 1 93.81 132 ILE B CA 1
ATOM 3394 C C . ILE B 1 132 ? 13.594 23.297 15.625 1 93.81 132 ILE B C 1
ATOM 3396 O O . ILE B 1 132 ? 13.297 22.547 14.695 1 93.81 132 ILE B O 1
ATOM 3400 N N . VAL B 1 133 ? 14.078 24.484 15.5 1 94.06 133 VAL B N 1
ATOM 3401 C CA . VAL B 1 133 ? 14.398 24.984 14.172 1 94.06 133 VAL B CA 1
ATOM 3402 C C . VAL B 1 133 ? 15.914 25.172 14.039 1 94.06 133 VAL B C 1
ATOM 3404 O O . VAL B 1 133 ? 16.516 25.906 14.82 1 94.06 133 VAL B O 1
ATOM 3407 N N . ASP B 1 134 ? 16.484 24.469 13.109 1 93.06 134 ASP B N 1
ATOM 3408 C CA . ASP B 1 134 ? 17.906 24.594 12.766 1 93.06 134 ASP B CA 1
ATOM 3409 C C . ASP B 1 134 ? 18.078 25.266 11.406 1 93.06 134 ASP B C 1
ATOM 3411 O O . ASP B 1 134 ? 17.547 24.797 10.398 1 93.06 134 ASP B O 1
ATOM 3415 N N . ARG B 1 135 ? 18.969 26.281 11.383 1 90.31 135 ARG B N 1
ATOM 3416 C CA . ARG B 1 135 ? 19.125 27.078 10.172 1 90.31 135 ARG B CA 1
ATOM 3417 C C . ARG B 1 135 ? 20.219 26.5 9.273 1 90.31 135 ARG B C 1
ATOM 3419 O O . ARG B 1 135 ? 20.375 26.938 8.133 1 90.31 135 ARG B O 1
ATOM 3426 N N . PHE B 1 136 ? 20.797 25.469 9.742 1 86.56 136 PHE B N 1
ATOM 3427 C CA . PHE B 1 136 ? 21.781 24.797 8.906 1 86.56 136 PHE B CA 1
ATOM 3428 C C . PHE B 1 136 ? 21.109 23.875 7.895 1 86.56 136 PHE B C 1
ATOM 3430 O O . PHE B 1 136 ? 20.266 23.062 8.266 1 86.56 136 PHE B O 1
ATOM 3437 N N . ALA B 1 137 ? 21.422 24.094 6.719 1 90 137 ALA B N 1
ATOM 3438 C CA . ALA B 1 137 ? 20.922 23.281 5.621 1 90 137 ALA B CA 1
ATOM 3439 C C . ALA B 1 137 ? 22 23.031 4.57 1 90 137 ALA B C 1
ATOM 3441 O O . ALA B 1 137 ? 22.969 23.797 4.477 1 90 137 ALA B O 1
ATOM 3442 N N . PRO B 1 138 ? 21.891 21.938 3.871 1 92.88 138 PRO B N 1
ATOM 3443 C CA . PRO B 1 138 ? 22.812 21.734 2.75 1 92.88 138 PRO B CA 1
ATOM 3444 C C . PRO B 1 138 ? 22.828 22.922 1.789 1 92.88 138 PRO B C 1
ATOM 3446 O O . PRO B 1 138 ? 21.875 23.688 1.736 1 92.88 138 PRO B O 1
ATOM 3449 N N . GLY B 1 139 ? 23.953 23.047 1.034 1 93.56 139 GLY B N 1
ATOM 3450 C CA . GLY B 1 139 ? 24.062 24.125 0.067 1 93.56 139 GLY B CA 1
ATOM 3451 C C . GLY B 1 139 ? 23.141 23.938 -1.133 1 93.56 139 GLY B C 1
ATOM 3452 O O . GLY B 1 139 ? 22.562 22.875 -1.323 1 93.56 139 GLY B O 1
ATOM 3453 N N . ASP B 1 140 ? 23.047 25 -1.855 1 95.5 140 ASP B N 1
ATOM 3454 C CA . ASP B 1 140 ? 22.125 25.031 -2.996 1 95.5 140 ASP B CA 1
ATOM 3455 C C . ASP B 1 140 ? 22.5 23.938 -4.008 1 95.5 140 ASP B C 1
ATOM 3457 O O . ASP B 1 140 ? 21.609 23.312 -4.602 1 95.5 140 ASP B O 1
ATOM 3461 N N . GLU B 1 141 ? 23.719 23.781 -4.184 1 96.12 141 GLU B N 1
ATOM 3462 C CA . GLU B 1 141 ? 24.172 22.766 -5.133 1 96.12 141 GLU B CA 1
ATOM 3463 C C . GLU B 1 141 ? 23.75 21.375 -4.691 1 96.12 141 GLU B C 1
ATOM 3465 O O . GLU B 1 141 ? 23.281 20.578 -5.508 1 96.12 141 GLU B O 1
ATOM 3470 N N . GLU B 1 142 ? 23.891 21.125 -3.486 1 95.38 142 GLU B N 1
ATOM 3471 C CA . GLU B 1 142 ? 23.5 19.844 -2.934 1 95.38 142 GLU B CA 1
ATOM 3472 C C . GLU B 1 142 ? 21.984 19.641 -3.008 1 95.38 142 GLU B C 1
ATOM 3474 O O . GLU B 1 142 ? 21.516 18.594 -3.449 1 95.38 142 GLU B O 1
ATOM 3479 N N . LEU B 1 143 ? 21.281 20.672 -2.617 1 96.25 143 LEU B N 1
ATOM 3480 C CA . LEU B 1 143 ? 19.812 20.609 -2.635 1 96.25 143 LEU B CA 1
ATOM 3481 C C . LEU B 1 143 ? 19.297 20.359 -4.047 1 96.25 143 LEU B C 1
ATOM 3483 O O . LEU B 1 143 ? 18.469 19.469 -4.254 1 96.25 143 LEU B O 1
ATOM 3487 N N . ALA B 1 144 ? 19.828 21.109 -4.895 1 97.19 144 ALA B N 1
ATOM 3488 C CA . ALA B 1 144 ? 19.422 20.969 -6.285 1 97.19 144 ALA B CA 1
ATOM 3489 C C . ALA B 1 144 ? 19.734 19.578 -6.812 1 97.19 144 ALA B C 1
ATOM 3491 O O . ALA B 1 144 ? 18.906 18.969 -7.504 1 97.19 144 ALA B O 1
ATOM 3492 N N . ALA B 1 145 ? 20.859 19.094 -6.418 1 95.19 145 ALA B N 1
ATOM 3493 C CA . ALA B 1 145 ? 21.328 17.812 -6.922 1 95.19 145 ALA B CA 1
ATOM 3494 C C . ALA B 1 145 ? 20.438 16.672 -6.434 1 95.19 145 ALA B C 1
ATOM 3496 O O . ALA B 1 145 ? 20 15.836 -7.227 1 95.19 145 ALA B O 1
ATOM 3497 N N . PHE B 1 146 ? 20.078 16.656 -5.191 1 93.06 146 PHE B N 1
ATOM 3498 C CA . PHE B 1 146 ? 19.359 15.469 -4.711 1 93.06 146 PHE B CA 1
ATOM 3499 C C . PHE B 1 146 ? 17.844 15.656 -4.867 1 93.06 146 PHE B C 1
ATOM 3501 O O . PHE B 1 146 ? 17.078 14.727 -4.609 1 93.06 146 PHE B O 1
ATOM 3508 N N . LEU B 1 147 ? 17.453 16.797 -5.336 1 96.06 147 LEU B N 1
ATOM 3509 C CA . LEU B 1 147 ? 16.031 17.016 -5.613 1 96.06 147 LEU B CA 1
ATOM 3510 C C . LEU B 1 147 ? 15.766 17 -7.117 1 96.06 147 LEU B C 1
ATOM 3512 O O . LEU B 1 147 ? 14.609 17.094 -7.547 1 96.06 147 LEU B O 1
ATOM 3516 N N . GLY B 1 148 ? 16.797 16.875 -7.844 1 95.31 148 GLY B N 1
ATOM 3517 C CA . GLY B 1 148 ? 16.656 16.875 -9.289 1 95.31 148 GLY B CA 1
ATOM 3518 C C . GLY B 1 148 ? 16.172 18.203 -9.836 1 95.31 148 GLY B C 1
ATOM 3519 O O . GLY B 1 148 ? 15.336 18.25 -10.742 1 95.31 148 GLY B O 1
ATOM 3520 N N . LEU B 1 149 ? 16.578 19.219 -9.258 1 97.69 149 LEU B N 1
ATOM 3521 C CA . LEU B 1 149 ? 16.156 20.562 -9.641 1 97.69 149 LEU B CA 1
ATOM 3522 C C . LEU B 1 149 ? 17.359 21.422 -10.039 1 97.69 149 LEU B C 1
ATOM 3524 O O . LEU B 1 149 ? 18.5 21 -9.859 1 97.69 149 LEU B O 1
ATOM 3528 N N . GLU B 1 150 ? 17.094 22.578 -10.625 1 97.62 150 GLU B N 1
ATOM 3529 C CA . GLU B 1 150 ? 18.109 23.594 -10.836 1 97.62 150 GLU B CA 1
ATOM 3530 C C . GLU B 1 150 ? 18.219 24.531 -9.625 1 97.62 150 GLU B C 1
ATOM 3532 O O . GLU B 1 150 ? 17.219 24.797 -8.953 1 97.62 150 GLU B O 1
ATOM 3537 N N . GLN B 1 151 ? 19.453 25 -9.438 1 97.12 151 GLN B N 1
ATOM 3538 C CA . GLN B 1 151 ? 19.656 25.906 -8.312 1 97.12 151 GLN B CA 1
ATOM 3539 C C . GLN B 1 151 ? 18.734 27.125 -8.422 1 97.12 151 GLN B C 1
ATOM 3541 O O . GLN B 1 151 ? 18.281 27.656 -7.41 1 97.12 151 GLN B O 1
ATOM 3546 N N . SER B 1 152 ? 18.453 27.547 -9.633 1 97.12 152 SER B N 1
ATOM 3547 C CA . SER B 1 152 ? 17.641 28.734 -9.883 1 97.12 152 SER B CA 1
ATOM 3548 C C . SER B 1 152 ? 16.203 28.516 -9.453 1 97.12 152 SER B C 1
ATOM 3550 O O . SER B 1 152 ? 15.422 29.469 -9.352 1 97.12 152 SER B O 1
ATOM 3552 N N . GLU B 1 153 ? 15.844 27.281 -9.211 1 97.62 153 GLU B N 1
ATOM 3553 C CA . GLU B 1 153 ? 14.469 26.969 -8.82 1 97.62 153 GLU B CA 1
ATOM 3554 C C . GLU B 1 153 ? 14.281 27.109 -7.312 1 97.62 153 GLU B C 1
ATOM 3556 O O . GLU B 1 153 ? 13.148 27.141 -6.828 1 97.62 153 GLU B O 1
ATOM 3561 N N . LEU B 1 154 ? 15.32 27.156 -6.652 1 97.62 154 LEU B N 1
ATOM 3562 C CA . LEU B 1 154 ? 15.266 27.297 -5.199 1 97.62 154 LEU B CA 1
ATOM 3563 C C . LEU B 1 154 ? 14.93 28.734 -4.805 1 97.62 154 LEU B C 1
ATOM 3565 O O . LEU B 1 154 ? 15.422 29.688 -5.414 1 97.62 154 LEU B O 1
ATOM 3569 N N . ASP B 1 155 ? 14.047 28.891 -3.865 1 94.31 155 ASP B N 1
ATOM 3570 C CA . ASP B 1 155 ? 13.695 30.203 -3.361 1 94.31 155 ASP B CA 1
ATOM 3571 C C . ASP B 1 155 ? 14.602 30.609 -2.197 1 94.31 155 ASP B C 1
ATOM 3573 O O . ASP B 1 155 ? 14.609 29.953 -1.154 1 94.31 155 ASP B O 1
ATOM 3577 N N . HIS B 1 156 ? 15.242 31.781 -2.301 1 91.25 156 HIS B N 1
ATOM 3578 C CA . HIS B 1 156 ? 16.062 32.344 -1.221 1 91.25 156 HIS B CA 1
ATOM 3579 C C . HIS B 1 156 ? 15.641 33.75 -0.886 1 91.25 156 HIS B C 1
ATOM 3581 O O . HIS B 1 156 ? 16.359 34.469 -0.168 1 91.25 156 HIS B O 1
ATOM 3587 N N . LYS B 1 157 ? 14.617 34.125 -1.476 1 90.81 157 LYS B N 1
ATOM 3588 C CA . LYS B 1 157 ? 14.219 35.5 -1.258 1 90.81 157 LYS B CA 1
ATOM 3589 C C . LYS B 1 157 ? 13.312 35.656 -0.035 1 90.81 157 LYS B C 1
ATOM 3591 O O . LYS B 1 157 ? 13.625 36.375 0.9 1 90.81 157 LYS B O 1
ATOM 3596 N N . LYS B 1 158 ? 12.266 34.938 -0.137 1 90.44 158 LYS B N 1
ATOM 3597 C CA . LYS B 1 158 ? 11.289 35.031 0.945 1 90.44 158 LYS B CA 1
ATOM 3598 C C . LYS B 1 158 ? 11.531 33.969 2.006 1 90.44 158 LYS B C 1
ATOM 3600 O O . LYS B 1 158 ? 11.281 34.188 3.191 1 90.44 158 LYS B O 1
ATOM 3605 N N . TYR B 1 159 ? 12.047 32.875 1.57 1 94.44 159 TYR B N 1
ATOM 3606 C CA . TYR B 1 159 ? 12.258 31.734 2.455 1 94.44 159 TYR B CA 1
ATOM 3607 C C . TYR B 1 159 ? 13.664 31.172 2.293 1 94.44 159 TYR B C 1
ATOM 3609 O O . TYR B 1 159 ? 14.43 31.625 1.444 1 94.44 159 TYR B O 1
ATOM 3617 N N . SER B 1 160 ? 14.078 30.359 3.176 1 95.44 160 SER B N 1
ATOM 3618 C CA . SER B 1 160 ? 15.344 29.625 3.105 1 95.44 160 SER B CA 1
ATOM 3619 C C . SER B 1 160 ? 15.211 28.234 3.703 1 95.44 160 SER B C 1
ATOM 3621 O O . SER B 1 160 ? 14.359 28 4.57 1 95.44 160 SER B O 1
ATOM 3623 N N . PRO B 1 161 ? 15.992 27.328 3.188 1 96.06 161 PRO B N 1
ATOM 3624 C CA . PRO B 1 161 ? 15.914 25.984 3.754 1 96.06 161 PRO B CA 1
ATOM 3625 C C . PRO B 1 161 ? 16.234 25.938 5.246 1 96.06 161 PRO B C 1
ATOM 3627 O O . PRO B 1 161 ? 17.125 26.672 5.703 1 96.06 161 PRO B O 1
ATOM 3630 N N . ARG B 1 162 ? 15.484 25.172 5.977 1 95.81 162 ARG B N 1
ATOM 3631 C CA . ARG B 1 162 ? 15.711 24.984 7.406 1 95.81 162 ARG B CA 1
ATOM 3632 C C . ARG B 1 162 ? 15.359 23.547 7.82 1 95.81 162 ARG B C 1
ATOM 3634 O O . ARG B 1 162 ? 14.539 22.891 7.176 1 95.81 162 ARG B O 1
ATOM 3641 N N . LEU B 1 163 ? 16.031 23.078 8.82 1 95.44 163 LEU B N 1
ATOM 3642 C CA . LEU B 1 163 ? 15.648 21.828 9.492 1 95.44 163 LEU B CA 1
ATOM 3643 C C . LEU B 1 163 ? 14.703 22.109 10.648 1 95.44 163 LEU B C 1
ATOM 3645 O O . LEU B 1 163 ? 15.031 22.891 11.555 1 95.44 163 LEU B O 1
ATOM 3649 N N . VAL B 1 164 ? 13.508 21.562 10.586 1 96.12 164 VAL B N 1
ATOM 3650 C CA . VAL B 1 164 ? 12.5 21.812 11.609 1 96.12 164 VAL B CA 1
ATOM 3651 C C . VAL B 1 164 ? 11.969 20.484 12.148 1 96.12 164 VAL B C 1
ATOM 3653 O O . VAL B 1 164 ? 11.656 19.578 11.375 1 96.12 164 VAL B O 1
ATOM 3656 N N . SER B 1 165 ? 11.891 20.406 13.469 1 93.94 165 SER B N 1
ATOM 3657 C CA . SER B 1 165 ? 11.383 19.188 14.086 1 93.94 165 SER B CA 1
ATOM 3658 C C . SER B 1 165 ? 10.32 19.484 15.125 1 93.94 165 SER B C 1
ATOM 3660 O O . SER B 1 165 ? 10.539 20.312 16.031 1 93.94 165 SER B O 1
ATOM 3662 N N . CYS B 1 166 ? 9.188 19 14.977 1 91.25 166 CYS B N 1
ATOM 3663 C CA . CYS B 1 166 ? 8.156 18.906 16 1 91.25 166 CYS B CA 1
ATOM 3664 C C . CYS B 1 166 ? 7.961 17.453 16.453 1 91.25 166 CYS B C 1
ATOM 3666 O O . CYS B 1 166 ? 6.836 16.969 16.5 1 91.25 166 CYS B O 1
ATOM 3668 N N . GLY B 1 167 ? 9.031 16.719 16.75 1 84.38 167 GLY B N 1
ATOM 3669 C CA . GLY B 1 167 ? 9.039 15.305 17.047 1 84.38 167 GLY B CA 1
ATOM 3670 C C . GLY B 1 167 ? 9.641 14.461 15.938 1 84.38 167 GLY B C 1
ATOM 3671 O O . GLY B 1 167 ? 10.227 13.406 16.188 1 84.38 167 GLY B O 1
ATOM 3672 N N . TYR B 1 168 ? 9.445 14.867 14.734 1 87.75 168 TYR B N 1
ATOM 3673 C CA . TYR B 1 168 ? 10 14.258 13.531 1 87.75 168 TYR B CA 1
ATOM 3674 C C . TYR B 1 168 ? 10.664 15.305 12.641 1 87.75 168 TYR B C 1
ATOM 3676 O O . TYR B 1 168 ? 10 16.234 12.18 1 87.75 168 TYR B O 1
ATOM 3684 N N . PRO B 1 169 ? 11.898 15.18 12.336 1 92.69 169 PRO B N 1
ATOM 3685 C CA . PRO B 1 169 ? 12.617 16.25 11.648 1 92.69 169 PRO B CA 1
ATOM 3686 C C . PRO B 1 169 ? 12.375 16.25 10.141 1 92.69 169 PRO B C 1
ATOM 3688 O O . PRO B 1 169 ? 12.438 15.195 9.5 1 92.69 169 PRO B O 1
ATOM 3691 N N . TYR B 1 170 ? 12.164 17.422 9.602 1 95.12 170 TYR B N 1
ATOM 3692 C CA . TYR B 1 170 ? 12.016 17.672 8.172 1 95.12 170 TYR B CA 1
ATOM 3693 C C . TYR B 1 170 ? 13.016 18.719 7.691 1 95.12 170 TYR B C 1
ATOM 3695 O O . TYR B 1 170 ? 13.172 19.766 8.32 1 95.12 170 TYR B O 1
ATOM 3703 N N . LEU B 1 171 ? 13.734 18.391 6.66 1 96.44 171 LEU B N 1
ATOM 3704 C CA . LEU B 1 171 ? 14.391 19.453 5.906 1 96.44 171 LEU B CA 1
ATOM 3705 C C . LEU B 1 171 ? 13.391 20.172 4.996 1 96.44 171 LEU B C 1
ATOM 3707 O O . LEU B 1 171 ? 12.953 19.609 3.992 1 96.44 171 LEU B O 1
ATOM 3711 N N . ILE B 1 172 ? 13.062 21.375 5.348 1 97.38 172 ILE B N 1
ATOM 3712 C CA . ILE B 1 172 ? 12.07 22.125 4.59 1 97.38 172 ILE B CA 1
ATOM 3713 C C . ILE B 1 172 ? 12.766 23 3.547 1 97.38 172 ILE B C 1
ATOM 3715 O O . ILE B 1 172 ? 13.617 23.828 3.885 1 97.38 172 ILE B O 1
ATOM 3719 N N . VAL B 1 173 ? 12.422 22.828 2.301 1 97.88 173 VAL B N 1
ATOM 3720 C CA . VAL B 1 173 ? 13.102 23.484 1.187 1 97.88 173 VAL B CA 1
ATOM 3721 C C . VAL B 1 173 ? 12.094 24.25 0.346 1 97.88 173 VAL B C 1
ATOM 3723 O O . VAL B 1 173 ? 11.156 23.672 -0.208 1 97.88 173 VAL B O 1
ATOM 3726 N N . PRO B 1 174 ? 12.25 25.547 0.211 1 98.31 174 PRO B N 1
ATOM 3727 C CA . PRO B 1 174 ? 11.359 26.375 -0.613 1 98.31 174 PRO B CA 1
ATOM 3728 C C . PRO B 1 174 ? 11.805 26.438 -2.074 1 98.31 174 PRO B C 1
ATOM 3730 O O . PRO B 1 174 ? 13 26.531 -2.357 1 98.31 174 PRO B O 1
ATOM 3733 N N . VAL B 1 175 ? 10.859 26.328 -2.959 1 98.31 175 VAL B N 1
ATOM 3734 C CA . VAL B 1 175 ? 11.086 26.578 -4.379 1 98.31 175 VAL B CA 1
ATOM 3735 C C . VAL B 1 175 ? 10.102 27.641 -4.883 1 98.31 175 VAL B C 1
ATOM 3737 O O . VAL B 1 175 ? 9.094 27.922 -4.227 1 98.31 175 VAL B O 1
ATOM 3740 N N . TRP B 1 176 ? 10.367 28.172 -6.066 1 96.38 176 TRP B N 1
ATOM 3741 C CA . TRP B 1 176 ? 9.594 29.297 -6.574 1 96.38 176 TRP B CA 1
ATOM 3742 C C . TRP B 1 176 ? 8.242 28.828 -7.113 1 96.38 176 TRP B C 1
ATOM 3744 O O . TRP B 1 176 ? 7.227 29.5 -6.938 1 96.38 176 TRP B O 1
ATOM 3754 N N . LYS B 1 177 ? 8.336 27.703 -7.773 1 95.81 177 LYS B N 1
ATOM 3755 C CA . LYS B 1 177 ? 7.195 27.375 -8.633 1 95.81 177 LYS B CA 1
ATOM 3756 C C . LYS B 1 177 ? 6.547 26.062 -8.211 1 95.81 177 LYS B C 1
ATOM 3758 O O . LYS B 1 177 ? 7.238 25.125 -7.805 1 95.81 177 LYS B O 1
ATOM 3763 N N . TYR B 1 178 ? 5.207 26.031 -8.414 1 96.12 178 TYR B N 1
ATOM 3764 C CA . TYR B 1 178 ? 4.402 24.828 -8.234 1 96.12 178 TYR B CA 1
ATOM 3765 C C . TYR B 1 178 ? 4.965 23.672 -9.055 1 96.12 178 TYR B C 1
ATOM 3767 O O . TYR B 1 178 ? 5.07 22.547 -8.562 1 96.12 178 TYR B O 1
ATOM 3775 N N . GLU B 1 179 ? 5.402 23.922 -10.234 1 95.56 179 GLU B N 1
ATOM 3776 C CA . GLU B 1 179 ? 5.891 22.906 -11.156 1 95.56 179 GLU B CA 1
ATOM 3777 C C . GLU B 1 179 ? 7.172 22.25 -10.641 1 95.56 179 GLU B C 1
ATOM 3779 O O . GLU B 1 179 ? 7.41 21.062 -10.867 1 95.56 179 GLU B O 1
ATOM 3784 N N . SER B 1 180 ? 7.961 23.031 -9.961 1 97.06 180 SER B N 1
ATOM 3785 C CA . SER B 1 180 ? 9.195 22.5 -9.391 1 97.06 180 SER B CA 1
ATOM 3786 C C . SER B 1 180 ? 8.906 21.484 -8.305 1 97.06 180 SER B C 1
ATOM 3788 O O . SER B 1 180 ? 9.594 20.453 -8.211 1 97.06 180 SER B O 1
ATOM 3790 N N . VAL B 1 181 ? 7.879 21.75 -7.516 1 96.75 181 VAL B N 1
ATOM 3791 C CA . VAL B 1 181 ? 7.48 20.812 -6.465 1 96.75 181 VAL B CA 1
ATOM 3792 C C . VAL B 1 181 ? 7.027 19.5 -7.09 1 96.75 181 VAL B C 1
ATOM 3794 O O . VAL B 1 181 ? 7.414 18.422 -6.633 1 96.75 181 VAL B O 1
ATOM 3797 N N . ARG B 1 182 ? 6.316 19.547 -8.18 1 94.38 182 ARG B N 1
ATOM 3798 C CA . ARG B 1 182 ? 5.672 18.391 -8.789 1 94.38 182 ARG B CA 1
ATOM 3799 C C . ARG B 1 182 ? 6.68 17.547 -9.555 1 94.38 182 ARG B C 1
ATOM 3801 O O . ARG B 1 182 ? 6.562 16.312 -9.602 1 94.38 182 ARG B O 1
ATOM 3808 N N . LYS B 1 183 ? 7.707 18.203 -10.094 1 93.75 183 LYS B N 1
ATOM 3809 C CA . LYS B 1 183 ? 8.617 17.469 -10.969 1 93.75 183 LYS B CA 1
ATOM 3810 C C . LYS B 1 183 ? 9.828 16.953 -10.195 1 93.75 183 LYS B C 1
ATOM 3812 O O . LYS B 1 183 ? 10.602 16.141 -10.703 1 93.75 183 LYS B O 1
ATOM 3817 N N . ALA B 1 184 ? 10.047 17.438 -9.016 1 95.56 184 ALA B N 1
ATOM 3818 C CA . ALA B 1 184 ? 11.227 17.062 -8.227 1 95.56 184 ALA B CA 1
ATOM 3819 C C . ALA B 1 184 ? 11.336 15.547 -8.086 1 95.56 184 ALA B C 1
ATOM 3821 O O . ALA B 1 184 ? 10.328 14.859 -7.938 1 95.56 184 ALA B O 1
ATOM 3822 N N . LEU B 1 185 ? 12.531 15.125 -8.125 1 92.25 185 LEU B N 1
ATOM 3823 C CA . LEU B 1 185 ? 12.836 13.703 -7.992 1 92.25 185 LEU B CA 1
ATOM 3824 C C . LEU B 1 185 ? 14 13.484 -7.035 1 92.25 185 LEU B C 1
ATOM 3826 O O . LEU B 1 185 ? 15.07 14.086 -7.203 1 92.25 185 LEU B O 1
ATOM 3830 N N . PHE B 1 186 ? 13.727 12.625 -6.109 1 90.06 186 PHE B N 1
ATOM 3831 C CA . PHE B 1 186 ? 14.773 12.359 -5.121 1 90.06 186 PHE B CA 1
ATOM 3832 C C . PHE B 1 186 ? 15.906 11.547 -5.734 1 90.06 186 PHE B C 1
ATOM 3834 O O . PHE B 1 186 ? 15.672 10.5 -6.336 1 90.06 186 PHE B O 1
ATOM 3841 N N . ASN B 1 187 ? 17.062 12.094 -5.645 1 88.5 187 ASN B N 1
ATOM 3842 C CA . ASN B 1 187 ? 18.281 11.445 -6.117 1 88.5 187 ASN B CA 1
ATOM 3843 C C . ASN B 1 187 ? 19.094 10.875 -4.965 1 88.5 187 ASN B C 1
ATOM 3845 O O . ASN B 1 187 ? 19.875 11.594 -4.332 1 88.5 187 ASN B O 1
ATOM 3849 N N . TYR B 1 188 ? 19.047 9.57 -4.844 1 82.06 188 TYR B N 1
ATOM 3850 C CA . TYR B 1 188 ? 19.656 8.914 -3.691 1 82.06 188 TYR B CA 1
ATOM 3851 C C . TYR B 1 188 ? 21.172 9.078 -3.705 1 82.06 188 TYR B C 1
ATOM 3853 O O . TYR B 1 188 ? 21.781 9.43 -2.691 1 82.06 188 TYR B O 1
ATOM 3861 N N . PRO B 1 189 ? 21.859 8.781 -4.766 1 81.12 189 PRO B N 1
ATOM 3862 C CA . PRO B 1 189 ? 23.312 8.953 -4.793 1 81.12 189 PRO B CA 1
ATOM 3863 C C . PRO B 1 189 ? 23.75 10.359 -4.395 1 81.12 189 PRO B C 1
ATOM 3865 O O . PRO B 1 189 ? 24.672 10.523 -3.609 1 81.12 189 PRO B O 1
ATOM 3868 N N . ALA B 1 190 ? 23.078 11.289 -5.016 1 87.19 190 ALA B N 1
ATOM 3869 C CA . ALA B 1 190 ? 23.422 12.672 -4.695 1 87.19 190 ALA B CA 1
ATOM 3870 C C . ALA B 1 190 ? 23.188 12.969 -3.215 1 87.19 190 ALA B C 1
ATOM 3872 O O . ALA B 1 190 ? 24 13.648 -2.576 1 87.19 190 ALA B O 1
ATOM 3873 N N . TRP B 1 191 ? 22.094 12.484 -2.713 1 87.06 191 TRP B N 1
ATOM 3874 C CA . TRP B 1 191 ? 21.75 12.648 -1.303 1 87.06 191 TRP B CA 1
ATOM 3875 C C . TRP B 1 191 ? 22.828 12.039 -0.412 1 87.06 191 TRP B C 1
ATOM 3877 O O . TRP B 1 191 ? 23.281 12.656 0.555 1 87.06 191 TRP B O 1
ATOM 3887 N N . SER B 1 192 ? 23.234 10.82 -0.751 1 82.38 192 SER B N 1
ATOM 3888 C CA . SER B 1 192 ? 24.188 10.086 0.071 1 82.38 192 SER B CA 1
ATOM 3889 C C . SER B 1 192 ? 25.531 10.781 0.113 1 82.38 192 SER B C 1
ATOM 3891 O O . SER B 1 192 ? 26.297 10.617 1.069 1 82.38 192 SER B O 1
ATOM 3893 N N . GLN B 1 193 ? 25.828 11.539 -0.841 1 83.94 193 GLN B N 1
ATOM 3894 C CA . GLN B 1 193 ? 27.109 12.227 -0.948 1 83.94 193 GLN B CA 1
ATOM 3895 C C . GLN B 1 193 ? 27.016 13.641 -0.384 1 83.94 193 GLN B C 1
ATOM 3897 O O . GLN B 1 193 ? 28.031 14.352 -0.321 1 83.94 193 GLN B O 1
ATOM 3902 N N . SER B 1 194 ? 25.875 14 -0.024 1 84.19 194 SER B N 1
ATOM 3903 C CA . SER B 1 194 ? 25.656 15.359 0.462 1 84.19 194 SER B CA 1
ATOM 3904 C C . SER B 1 194 ? 25.797 15.43 1.979 1 84.19 194 SER B C 1
ATOM 3906 O O . SER B 1 194 ? 26.016 14.414 2.637 1 84.19 194 SER B O 1
ATOM 3908 N N . ALA B 1 195 ? 25.672 16.672 2.523 1 80.25 195 ALA B N 1
ATOM 3909 C CA . ALA B 1 195 ? 25.672 16.875 3.969 1 80.25 195 ALA B CA 1
ATOM 3910 C C . ALA B 1 195 ? 24.344 16.484 4.586 1 80.25 195 ALA B C 1
ATOM 3912 O O . ALA B 1 195 ? 24.203 16.438 5.809 1 80.25 195 ALA B O 1
ATOM 3913 N N . ALA B 1 196 ? 23.453 16.172 3.773 1 78.25 196 ALA B N 1
ATOM 3914 C CA . ALA B 1 196 ? 22.078 15.977 4.219 1 78.25 196 ALA B CA 1
ATOM 3915 C C . ALA B 1 196 ? 21.969 14.781 5.16 1 78.25 196 ALA B C 1
ATOM 3917 O O . ALA B 1 196 ? 21.297 14.859 6.191 1 78.25 196 ALA B O 1
ATOM 3918 N N . PRO B 1 197 ? 22.734 13.711 4.777 1 74.06 197 PRO B N 1
ATOM 3919 C CA . PRO B 1 197 ? 22.625 12.562 5.68 1 74.06 197 PRO B CA 1
ATOM 3920 C C . PRO B 1 197 ? 23.172 12.852 7.074 1 74.06 197 PRO B C 1
ATOM 3922 O O . PRO B 1 197 ? 22.844 12.141 8.031 1 74.06 197 PRO B O 1
ATOM 3925 N N . GLN B 1 198 ? 23.922 13.852 7.051 1 71.62 198 GLN B N 1
ATOM 3926 C CA . GLN B 1 198 ? 24.516 14.211 8.336 1 71.62 198 GLN B CA 1
ATOM 3927 C C . GLN B 1 198 ? 23.547 15.047 9.172 1 71.62 198 GLN B C 1
ATOM 3929 O O . GLN B 1 198 ? 23.75 15.211 10.375 1 71.62 198 GLN B O 1
ATOM 3934 N N . THR B 1 199 ? 22.531 15.422 8.422 1 73.25 199 THR B N 1
ATOM 3935 C CA . THR B 1 199 ? 21.5 16.125 9.164 1 73.25 199 THR B CA 1
ATOM 3936 C C . THR B 1 199 ? 20.531 15.148 9.828 1 73.25 199 THR B C 1
ATOM 3938 O O . THR B 1 199 ? 20.547 13.953 9.508 1 73.25 199 THR B O 1
ATOM 3941 N N . ALA B 1 200 ? 19.891 15.508 10.766 1 71.94 200 ALA B N 1
ATOM 3942 C CA . ALA B 1 200 ? 18.906 14.672 11.445 1 71.94 200 ALA B CA 1
ATOM 3943 C C . ALA B 1 200 ? 17.641 14.539 10.625 1 71.94 200 ALA B C 1
ATOM 3945 O O . ALA B 1 200 ? 16.656 13.953 11.086 1 71.94 200 ALA B O 1
ATOM 3946 N N . ALA B 1 201 ? 17.75 15.078 9.422 1 79.94 201 ALA B N 1
ATOM 3947 C CA . ALA B 1 201 ? 16.547 15.078 8.609 1 79.94 201 ALA B CA 1
ATOM 3948 C C . ALA B 1 201 ? 16.141 13.664 8.227 1 79.94 201 ALA B C 1
ATOM 3950 O O . ALA B 1 201 ? 16.969 12.867 7.789 1 79.94 201 ALA B O 1
ATOM 3951 N N . GLN B 1 202 ? 14.844 13.422 8.406 1 80.31 202 GLN B N 1
ATOM 3952 C CA . GLN B 1 202 ? 14.305 12.117 8.047 1 80.31 202 GLN B CA 1
ATOM 3953 C C . GLN B 1 202 ? 13.547 12.188 6.723 1 80.31 202 GLN B C 1
ATOM 3955 O O . GLN B 1 202 ? 13.438 11.188 6.012 1 80.31 202 GLN B O 1
ATOM 3960 N N . GLU B 1 203 ? 13.062 13.312 6.414 1 91.69 203 GLU B N 1
ATOM 3961 C CA . GLU B 1 203 ? 12.352 13.57 5.164 1 91.69 203 GLU B CA 1
ATOM 3962 C C . GLU B 1 203 ? 12.555 15.008 4.703 1 91.69 203 GLU B C 1
ATOM 3964 O O . GLU B 1 203 ? 12.969 15.867 5.488 1 91.69 203 GLU B O 1
ATOM 3969 N N . ILE B 1 204 ? 12.352 15.227 3.465 1 95.5 204 ILE B N 1
ATOM 3970 C CA . ILE B 1 204 ? 12.383 16.562 2.879 1 95.5 204 ILE B CA 1
ATOM 3971 C C . ILE B 1 204 ? 10.961 17.031 2.594 1 95.5 204 ILE B C 1
ATOM 3973 O O . ILE B 1 204 ? 10.18 16.328 1.97 1 95.5 204 ILE B O 1
ATOM 3977 N N . LEU B 1 205 ? 10.648 18.109 3.109 1 97.38 205 LEU B N 1
ATOM 3978 C CA . LEU B 1 205 ? 9.406 18.781 2.752 1 97.38 205 LEU B CA 1
ATOM 3979 C C . LEU B 1 205 ? 9.656 19.906 1.755 1 97.38 205 LEU B C 1
ATOM 3981 O O . LEU B 1 205 ? 10.141 20.969 2.129 1 97.38 205 LEU B O 1
ATOM 3985 N N . LEU B 1 206 ? 9.32 19.641 0.531 1 97.94 206 LEU B N 1
ATOM 3986 C CA . LEU B 1 206 ? 9.438 20.625 -0.546 1 97.94 206 LEU B CA 1
ATOM 3987 C C . LEU B 1 206 ? 8.141 21.422 -0.695 1 97.94 206 LEU B C 1
ATOM 3989 O O . LEU B 1 206 ? 7.051 20.859 -0.636 1 97.94 206 LEU B O 1
ATOM 3993 N N . PHE B 1 207 ? 8.328 22.781 -0.825 1 98.19 207 PHE B N 1
ATOM 3994 C CA . PHE B 1 207 ? 7.082 23.516 -0.973 1 98.19 207 PHE B CA 1
ATOM 3995 C C . PHE B 1 207 ? 7.273 24.734 -1.885 1 98.19 207 PHE B C 1
ATOM 3997 O O . PHE B 1 207 ? 8.398 25.172 -2.098 1 98.19 207 PHE B O 1
ATOM 4004 N N . ALA B 1 208 ? 6.246 25.188 -2.465 1 97.44 208 ALA B N 1
ATOM 4005 C CA . ALA B 1 208 ? 6.152 26.438 -3.217 1 97.44 208 ALA B CA 1
ATOM 4006 C C . ALA B 1 208 ? 4.934 27.25 -2.785 1 97.44 208 ALA B C 1
ATOM 4008 O O . ALA B 1 208 ? 3.906 26.672 -2.406 1 97.44 208 ALA B O 1
ATOM 4009 N N . PRO B 1 209 ? 5.164 28.516 -2.832 1 93.88 209 PRO B N 1
ATOM 4010 C CA . PRO B 1 209 ? 3.973 29.359 -2.666 1 93.88 209 PRO B CA 1
ATOM 4011 C C . PRO B 1 209 ? 3.074 29.359 -3.9 1 93.88 209 PRO B C 1
ATOM 4013 O O . PRO B 1 209 ? 3.529 29.031 -5 1 93.88 209 PRO B O 1
ATOM 4016 N N . LYS B 1 210 ? 1.882 29.578 -3.84 1 85.44 210 LYS B N 1
ATOM 4017 C CA . LYS B 1 210 ? 0.871 29.688 -4.887 1 85.44 210 LYS B CA 1
ATOM 4018 C C . LYS B 1 210 ? 0.722 28.359 -5.641 1 85.44 210 LYS B C 1
ATOM 4020 O O . LYS B 1 210 ? 1.7 27.641 -5.836 1 85.44 210 LYS B O 1
ATOM 4025 N N . THR B 1 211 ? -0.394 28.016 -5.84 1 88.31 211 THR B N 1
ATOM 4026 C CA . THR B 1 211 ? -0.793 26.828 -6.586 1 88.31 211 THR B CA 1
ATOM 4027 C C . THR B 1 211 ? -1.769 27.188 -7.703 1 88.31 211 THR B C 1
ATOM 4029 O O . THR B 1 211 ? -2.324 28.281 -7.715 1 88.31 211 THR B O 1
ATOM 4032 N N . PRO B 1 212 ? -1.824 26.359 -8.703 1 89.69 212 PRO B N 1
ATOM 4033 C CA . PRO B 1 212 ? -2.828 26.625 -9.734 1 89.69 212 PRO B CA 1
ATOM 4034 C C . PRO B 1 212 ? -4.258 26.578 -9.195 1 89.69 212 PRO B C 1
ATOM 4036 O O . PRO B 1 212 ? -5.191 27 -9.875 1 89.69 212 PRO B O 1
ATOM 4039 N N . PHE B 1 213 ? -4.426 26.125 -8.062 1 89.38 213 PHE B N 1
ATOM 4040 C CA . PHE B 1 213 ? -5.746 25.984 -7.453 1 89.38 213 PHE B CA 1
ATOM 4041 C C . PHE B 1 213 ? -6.02 27.141 -6.484 1 89.38 213 PHE B C 1
ATOM 4043 O O . PHE B 1 213 ? -5.211 27.406 -5.594 1 89.38 213 PHE B O 1
ATOM 4050 N N . PRO B 1 214 ? -7.109 27.781 -6.617 1 91 214 PRO B N 1
ATOM 4051 C CA . PRO B 1 214 ? -7.391 28.984 -5.816 1 91 214 PRO B CA 1
ATOM 4052 C C . PRO B 1 214 ? -7.652 28.656 -4.348 1 91 214 PRO B C 1
ATOM 4054 O O . PRO B 1 214 ? -7.641 29.562 -3.502 1 91 214 PRO B O 1
ATOM 4057 N N . ASP B 1 215 ? -7.867 27.438 -4.059 1 92.88 215 ASP B N 1
ATOM 4058 C CA . ASP B 1 215 ? -8.258 27.094 -2.697 1 92.88 215 ASP B CA 1
ATOM 4059 C C . ASP B 1 215 ? -7.035 26.688 -1.867 1 92.88 215 ASP B C 1
ATOM 4061 O O . ASP B 1 215 ? -7.18 26.125 -0.778 1 92.88 215 ASP B O 1
ATOM 4065 N N . ALA B 1 216 ? -5.867 27 -2.332 1 95.5 216 ALA B N 1
ATOM 4066 C CA . ALA B 1 216 ? -4.66 26.672 -1.583 1 95.5 216 ALA B CA 1
ATOM 4067 C C . ALA B 1 216 ? -3.615 27.781 -1.697 1 95.5 216 ALA B C 1
ATOM 4069 O O . ALA B 1 216 ? -3.461 28.391 -2.758 1 95.5 216 ALA B O 1
ATOM 4070 N N . ASP B 1 217 ? -2.846 27.984 -0.624 1 96.56 217 ASP B N 1
ATOM 4071 C CA . ASP B 1 217 ? -1.822 29.031 -0.559 1 96.56 217 ASP B CA 1
ATOM 4072 C C . ASP B 1 217 ? -0.432 28.438 -0.805 1 96.56 217 ASP B C 1
ATOM 4074 O O . ASP B 1 217 ? 0.465 29.141 -1.279 1 96.56 217 ASP B O 1
ATOM 4078 N N . PHE B 1 218 ? -0.245 27.219 -0.415 1 97.12 218 PHE B N 1
ATOM 4079 C CA . PHE B 1 218 ? 1.029 26.516 -0.554 1 97.12 218 PHE B CA 1
ATOM 4080 C C . PHE B 1 218 ? 0.822 25.125 -1.113 1 97.12 218 PHE B C 1
ATOM 4082 O O . PHE B 1 218 ? -0.233 24.516 -0.912 1 97.12 218 PHE B O 1
ATOM 4089 N N . ASN B 1 219 ? 1.789 24.641 -1.825 1 97.06 219 ASN B N 1
ATOM 4090 C CA . ASN B 1 219 ? 1.838 23.25 -2.246 1 97.06 219 ASN B CA 1
ATOM 4091 C C . ASN B 1 219 ? 3.041 22.516 -1.647 1 97.06 219 ASN B C 1
ATOM 4093 O O . ASN B 1 219 ? 4.164 23.016 -1.709 1 97.06 219 ASN B O 1
ATOM 4097 N N . LEU B 1 220 ? 2.775 21.406 -1.069 1 97.25 220 LEU B N 1
ATOM 4098 C CA . LEU B 1 220 ? 3.793 20.656 -0.352 1 97.25 220 LEU B CA 1
ATOM 4099 C C . LEU B 1 220 ? 3.996 19.281 -0.99 1 97.25 220 LEU B C 1
ATOM 4101 O O . LEU B 1 220 ? 3.059 18.703 -1.549 1 97.25 220 LEU B O 1
ATOM 4105 N N . ARG B 1 221 ? 5.156 18.766 -0.855 1 96.69 221 ARG B N 1
ATOM 4106 C CA . ARG B 1 221 ? 5.465 17.391 -1.231 1 96.69 221 ARG B CA 1
ATOM 4107 C C . 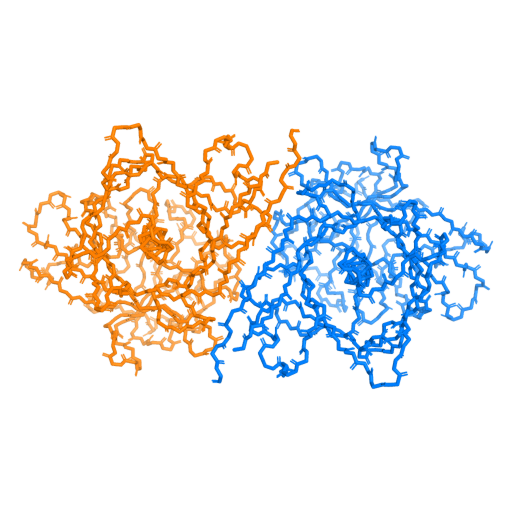ARG B 1 221 ? 6.59 16.828 -0.37 1 96.69 221 ARG B C 1
ATOM 4109 O O . ARG B 1 221 ? 7.582 17.516 -0.108 1 96.69 221 ARG B O 1
ATOM 4116 N N . LEU B 1 222 ? 6.406 15.688 0.07 1 95.62 222 LEU B N 1
ATOM 4117 C CA . LEU B 1 222 ? 7.453 14.992 0.81 1 95.62 222 LEU B CA 1
ATOM 4118 C C . LEU B 1 222 ? 8.328 14.164 -0.129 1 95.62 222 LEU B C 1
ATOM 4120 O O . LEU B 1 222 ? 7.824 13.516 -1.046 1 95.62 222 LEU B O 1
ATOM 4124 N N . LEU B 1 223 ? 9.594 14.266 0.045 1 93.5 223 LEU B N 1
ATOM 4125 C CA . LEU B 1 223 ? 10.602 13.461 -0.634 1 93.5 223 LEU B CA 1
ATOM 4126 C C . LEU B 1 223 ? 11.617 12.906 0.36 1 93.5 223 LEU B C 1
ATOM 4128 O O . LEU B 1 223 ? 11.719 13.398 1.483 1 93.5 223 LEU B O 1
ATOM 4132 N N . GLY B 1 224 ? 12.32 11.859 -0.061 1 89.5 224 GLY B N 1
ATOM 4133 C CA . GLY B 1 224 ? 13.359 11.359 0.83 1 89.5 224 GLY B CA 1
ATOM 4134 C C . GLY B 1 224 ? 13.766 9.93 0.53 1 89.5 224 GLY B C 1
ATOM 4135 O O . GLY B 1 224 ? 13.188 9.281 -0.346 1 89.5 224 GLY B O 1
ATOM 4136 N N . PRO B 1 225 ? 14.711 9.477 1.23 1 80.94 225 PRO B N 1
ATOM 4137 C CA . PRO B 1 225 ? 15.32 8.18 0.948 1 80.94 225 PRO B CA 1
ATOM 4138 C C . PRO B 1 225 ? 14.406 7.008 1.278 1 80.94 225 PRO B C 1
ATOM 4140 O O . PRO B 1 225 ? 14.594 5.906 0.758 1 80.94 225 PRO B O 1
ATOM 4143 N N . ARG B 1 226 ? 13.445 7.211 2.057 1 77.56 226 ARG B N 1
ATOM 4144 C CA . ARG B 1 226 ? 12.578 6.113 2.471 1 77.56 226 ARG B CA 1
ATOM 4145 C C . ARG B 1 226 ? 11.273 6.121 1.688 1 77.56 226 ARG B C 1
ATOM 4147 O O . ARG B 1 226 ? 10.352 5.359 1.996 1 77.56 226 ARG B O 1
ATOM 4154 N N . LEU B 1 227 ? 11.18 7.023 0.811 1 82.25 227 LEU B N 1
ATOM 4155 C CA . LEU B 1 227 ? 9.984 7.152 -0.011 1 82.25 227 LEU B CA 1
ATOM 4156 C C . LEU B 1 227 ? 10.266 6.73 -1.45 1 82.25 227 LEU B C 1
ATOM 4158 O O . LEU B 1 227 ? 11.344 6.996 -1.979 1 82.25 227 LEU B O 1
ATOM 4162 N N . ALA B 1 228 ? 9.281 6.082 -1.993 1 74.06 228 ALA B N 1
ATOM 4163 C CA . ALA B 1 228 ? 9.422 5.754 -3.408 1 74.06 228 ALA B CA 1
ATOM 4164 C C . ALA B 1 228 ? 9.445 7.016 -4.266 1 74.06 228 ALA B C 1
ATOM 4166 O O . ALA B 1 228 ? 8.805 8.016 -3.934 1 74.06 228 ALA B O 1
ATOM 4167 N N . LEU B 1 229 ? 10.133 6.953 -5.402 1 72.12 229 LEU B N 1
ATOM 4168 C CA . LEU B 1 229 ? 10.344 8.109 -6.273 1 72.12 229 LEU B CA 1
ATOM 4169 C C . LEU B 1 229 ? 9.016 8.641 -6.801 1 72.12 229 LEU B C 1
ATOM 4171 O O . LEU B 1 229 ? 8.875 9.844 -7.035 1 72.12 229 LEU B O 1
ATOM 4175 N N . THR B 1 230 ? 8.078 7.777 -6.973 1 72.06 230 THR B N 1
ATOM 4176 C CA . THR B 1 230 ? 6.824 8.195 -7.59 1 72.06 230 THR B CA 1
ATOM 4177 C C . THR B 1 230 ? 5.746 8.406 -6.531 1 72.06 230 THR B C 1
ATOM 4179 O O . THR B 1 230 ? 4.598 8.719 -6.859 1 72.06 230 THR B O 1
ATOM 4182 N N . GLU B 1 231 ? 6.141 8.297 -5.355 1 79.81 231 GLU B N 1
ATOM 4183 C CA . GLU B 1 231 ? 5.172 8.422 -4.27 1 79.81 231 GLU B CA 1
ATOM 4184 C C . GLU B 1 231 ? 4.898 9.883 -3.938 1 79.81 231 GLU B C 1
ATOM 4186 O O . GLU B 1 231 ? 5.801 10.719 -4.016 1 79.81 231 GLU B O 1
ATOM 4191 N N . ASP B 1 232 ? 3.756 10.195 -3.676 1 88.62 232 ASP B N 1
ATOM 4192 C CA . ASP B 1 232 ? 3.293 11.484 -3.164 1 88.62 232 ASP B CA 1
ATOM 4193 C C . ASP B 1 232 ? 2.443 11.305 -1.908 1 88.62 232 ASP B C 1
ATOM 4195 O O . ASP B 1 232 ? 1.229 11.516 -1.937 1 88.62 232 ASP B O 1
ATOM 4199 N N . PRO B 1 233 ? 3.113 10.969 -0.827 1 90.75 233 PRO B N 1
ATOM 4200 C CA . PRO B 1 233 ? 2.371 10.617 0.387 1 90.75 233 PRO B CA 1
ATOM 4201 C C . PRO B 1 233 ? 1.665 11.82 1.015 1 90.75 233 PRO B C 1
ATOM 4203 O O . PRO B 1 233 ? 1.966 12.969 0.672 1 90.75 233 PRO B O 1
ATOM 4206 N N . PRO B 1 234 ? 0.72 11.516 1.923 1 92 234 PRO B N 1
ATOM 4207 C CA . PRO B 1 234 ? 0.092 12.602 2.67 1 92 234 PRO B CA 1
ATOM 4208 C C . PRO B 1 234 ? 1.097 13.422 3.482 1 92 234 PRO B C 1
ATOM 4210 O O . PRO B 1 234 ? 2.123 12.883 3.914 1 92 234 PRO B O 1
ATOM 4213 N N . VAL B 1 235 ? 0.764 14.656 3.754 1 93.38 235 VAL B N 1
ATOM 4214 C CA . VAL B 1 235 ? 1.731 15.555 4.379 1 93.38 235 VAL B CA 1
ATOM 4215 C C . VAL B 1 235 ? 1.204 16.016 5.734 1 93.38 235 VAL B C 1
ATOM 4217 O O . VAL B 1 235 ? 1.798 16.891 6.375 1 93.38 235 VAL B O 1
ATOM 4220 N N . GLY B 1 236 ? 0.112 15.5 6.207 1 89.81 236 GLY B N 1
ATOM 4221 C CA . GLY B 1 236 ? -0.53 15.969 7.422 1 89.81 236 GLY B CA 1
ATOM 4222 C C . GLY B 1 236 ? 0.416 16.047 8.609 1 89.81 236 GLY B C 1
ATOM 4223 O O . GLY B 1 236 ? 0.383 17.016 9.375 1 89.81 236 GLY B O 1
ATOM 4224 N N . ASN B 1 237 ? 1.27 15.125 8.734 1 88.25 237 ASN B N 1
ATOM 4225 C CA . ASN B 1 237 ? 2.189 15.047 9.867 1 88.25 237 ASN B CA 1
ATOM 4226 C C . ASN B 1 237 ? 3.285 16.109 9.773 1 88.25 237 ASN B C 1
ATOM 4228 O O . ASN B 1 237 ? 3.949 16.406 10.766 1 88.25 237 ASN B O 1
ATOM 4232 N N . ALA B 1 238 ? 3.521 16.625 8.609 1 93.75 238 ALA B N 1
ATOM 4233 C CA . ALA B 1 238 ? 4.582 17.609 8.398 1 93.75 238 ALA B CA 1
ATOM 4234 C C . ALA B 1 238 ? 4.066 19.031 8.609 1 93.75 238 ALA B C 1
ATOM 4236 O O . ALA B 1 238 ? 4.855 19.969 8.703 1 93.75 238 ALA B O 1
ATOM 4237 N N . VAL B 1 239 ? 2.811 19.172 8.773 1 95.31 239 VAL B N 1
ATOM 4238 C CA . VAL B 1 239 ? 2.178 20.484 8.789 1 95.31 239 VAL B CA 1
ATOM 4239 C C . VAL B 1 239 ? 2.639 21.266 10.016 1 95.31 239 VAL B C 1
ATOM 4241 O O . VAL B 1 239 ? 2.98 22.438 9.914 1 95.31 239 VAL B O 1
ATOM 4244 N N . PRO B 1 240 ? 2.719 20.594 11.172 1 94.75 240 PRO B N 1
ATOM 4245 C CA . PRO B 1 240 ? 3.227 21.359 12.32 1 94.75 240 PRO B CA 1
ATOM 4246 C C . PRO B 1 240 ? 4.633 21.906 12.094 1 94.75 240 PRO B C 1
ATOM 4248 O O . PRO B 1 240 ? 4.914 23.047 12.438 1 94.75 240 PRO B O 1
ATOM 4251 N N . ALA B 1 241 ? 5.441 21.109 11.531 1 95.62 241 ALA B N 1
ATOM 4252 C CA . ALA B 1 241 ? 6.793 21.578 11.211 1 95.62 241 ALA B CA 1
ATOM 4253 C C . ALA B 1 241 ? 6.762 22.719 10.203 1 95.62 241 ALA B C 1
ATOM 4255 O O . ALA B 1 241 ? 7.508 23.688 10.328 1 95.62 241 ALA B O 1
ATOM 4256 N N . PHE B 1 242 ? 5.938 22.609 9.242 1 97.62 242 PHE B N 1
ATOM 4257 C CA . PHE B 1 242 ? 5.82 23.641 8.219 1 97.62 242 PHE B CA 1
ATOM 4258 C C . PHE B 1 242 ? 5.363 24.953 8.828 1 97.62 242 PHE B C 1
ATOM 4260 O O . PHE B 1 242 ? 5.902 26.016 8.508 1 97.62 242 PHE B O 1
ATOM 4267 N N . CYS B 1 243 ? 4.387 24.891 9.672 1 97.31 243 CYS B N 1
ATOM 4268 C CA . CYS B 1 243 ? 3.881 26.078 10.352 1 97.31 243 CYS B CA 1
ATOM 4269 C C . CYS B 1 243 ? 4.965 26.719 11.203 1 97.31 243 CYS B C 1
ATOM 4271 O O . CYS B 1 243 ? 5.141 27.938 11.18 1 97.31 243 CYS B O 1
ATOM 4273 N N . SER B 1 244 ? 5.641 25.891 11.922 1 96.75 244 SER B N 1
ATOM 4274 C CA . SER B 1 244 ? 6.742 26.391 12.742 1 96.75 244 SER B CA 1
ATOM 4275 C C . SER B 1 244 ? 7.832 27.016 11.875 1 96.75 244 SER B C 1
ATOM 4277 O O . SER B 1 244 ? 8.445 28.016 12.266 1 96.75 244 SER B O 1
ATOM 4279 N N . TYR B 1 245 ? 8.062 26.422 10.781 1 97.12 245 TYR B N 1
ATOM 4280 C CA . TYR B 1 245 ? 8.984 26.953 9.789 1 97.12 245 TYR B CA 1
ATOM 4281 C C . TYR B 1 245 ? 8.586 28.375 9.375 1 97.12 245 TYR B C 1
ATOM 4283 O O . TYR B 1 245 ? 9.406 29.281 9.391 1 97.12 245 TYR B O 1
ATOM 4291 N N . LEU B 1 246 ? 7.332 28.578 9.016 1 96.62 246 LEU B N 1
ATOM 4292 C CA . LEU B 1 246 ? 6.852 29.891 8.602 1 96.62 246 LEU B CA 1
ATOM 4293 C C . LEU B 1 246 ? 7.02 30.922 9.719 1 96.62 246 LEU B C 1
ATOM 4295 O O . LEU B 1 246 ? 7.422 32.062 9.469 1 96.62 246 LEU B O 1
ATOM 4299 N N . CYS B 1 247 ? 6.797 30.484 10.914 1 95.25 247 CYS B N 1
ATOM 4300 C CA . CYS B 1 247 ? 6.855 31.375 12.062 1 95.25 247 CYS B CA 1
ATOM 4301 C C . CYS B 1 247 ? 8.297 31.719 12.414 1 95.25 247 CYS B C 1
ATOM 4303 O O . CYS B 1 247 ? 8.547 32.656 13.18 1 95.25 247 CYS B O 1
ATOM 4305 N N . SER B 1 248 ? 9.234 31.016 11.906 1 94.5 248 SER B N 1
ATOM 4306 C CA . SER B 1 248 ? 10.633 31.219 12.25 1 94.5 248 SER B CA 1
ATOM 4307 C C . SER B 1 248 ? 11.219 32.406 11.508 1 94.5 248 SER B C 1
ATOM 4309 O O . SER B 1 248 ? 12.336 32.844 11.797 1 94.5 248 SER B O 1
ATOM 4311 N N . PHE B 1 249 ? 10.5 32.906 10.609 1 93.88 249 PHE B N 1
ATOM 4312 C CA . PHE B 1 249 ? 10.961 34.062 9.859 1 93.88 249 PHE B CA 1
ATOM 4313 C C . PHE B 1 249 ? 10.461 35.344 10.5 1 93.88 249 PHE B C 1
ATOM 4315 O O . PHE B 1 249 ? 9.32 35.406 10.953 1 93.88 249 PHE B O 1
ATOM 4322 N N . GLU B 1 250 ? 11.227 36.344 10.352 1 90.5 250 GLU B N 1
ATOM 4323 C CA . GLU B 1 250 ? 10.898 37.625 10.961 1 90.5 250 GLU B CA 1
ATOM 4324 C C . GLU B 1 250 ? 9.734 38.312 10.227 1 90.5 250 GLU B C 1
ATOM 4326 O O . GLU B 1 250 ? 8.961 39.031 10.836 1 90.5 250 GLU B O 1
ATOM 4331 N N . HIS B 1 251 ? 9.633 38 8.984 1 89.88 251 HIS B N 1
ATOM 4332 C CA . HIS B 1 251 ? 8.602 38.688 8.203 1 89.88 251 HIS B CA 1
ATOM 4333 C C . HIS B 1 251 ? 7.23 38.062 8.453 1 89.88 251 HIS B C 1
ATOM 4335 O O . HIS B 1 251 ? 6.211 38.625 8.023 1 89.88 251 HIS B O 1
ATOM 4341 N N . THR B 1 252 ? 7.188 36.938 9.094 1 91.25 252 THR B N 1
ATOM 4342 C CA . THR B 1 252 ? 5.891 36.438 9.5 1 91.25 252 THR B CA 1
ATOM 4343 C C . THR B 1 252 ? 5.34 37.219 10.688 1 91.25 252 THR B C 1
ATOM 4345 O O . THR B 1 252 ? 5.855 37.094 11.805 1 91.25 252 THR B O 1
ATOM 4348 N N . ARG B 1 253 ? 4.352 37.938 10.477 1 92.38 253 ARG B N 1
ATOM 4349 C CA . ARG B 1 253 ? 3.795 38.844 11.477 1 92.38 253 ARG B CA 1
ATOM 4350 C C . ARG B 1 253 ? 3.215 38.094 12.656 1 92.38 253 ARG B C 1
ATOM 4352 O O . ARG B 1 253 ? 2.721 36.969 12.492 1 92.38 253 ARG B O 1
ATOM 4359 N N . LYS B 1 254 ? 3.355 38.688 13.734 1 94.12 254 LYS B N 1
ATOM 4360 C CA . LYS B 1 254 ? 2.67 38.094 14.891 1 94.12 254 LYS B CA 1
ATOM 4361 C C . LYS B 1 254 ? 1.155 38.188 14.727 1 94.12 254 LYS B C 1
ATOM 4363 O O . LYS B 1 254 ? 0.646 39.062 14.031 1 94.12 254 LYS B O 1
ATOM 4368 N N . GLY B 1 255 ? 0.529 37.219 15.297 1 95.56 255 GLY B N 1
ATOM 4369 C CA . GLY B 1 255 ? -0.92 37.125 15.195 1 95.56 255 GLY B CA 1
ATOM 4370 C C . GLY B 1 255 ? -1.421 35.781 14.719 1 95.56 255 GLY B C 1
ATOM 4371 O O . GLY B 1 255 ? -0.678 34.812 14.727 1 95.56 255 GLY B O 1
ATOM 4372 N N . THR B 1 256 ? -2.656 35.844 14.422 1 96.56 256 THR B N 1
ATOM 4373 C CA . THR B 1 256 ? -3.295 34.625 13.898 1 96.56 256 THR B CA 1
ATOM 4374 C C . THR B 1 256 ? -3.26 34.625 12.375 1 96.56 256 THR B C 1
ATOM 4376 O O . THR B 1 256 ? -3.578 35.625 11.734 1 96.56 256 THR B O 1
ATOM 4379 N N . HIS B 1 257 ? -2.754 33.562 11.859 1 96.88 257 HIS B N 1
ATOM 4380 C CA . HIS B 1 257 ? -2.697 33.375 10.414 1 96.88 257 HIS B CA 1
ATOM 4381 C C . HIS B 1 257 ? -3.529 32.156 9.977 1 96.88 257 HIS B C 1
ATOM 4383 O O . HIS B 1 257 ? -3.582 31.141 10.68 1 96.88 257 HIS B O 1
ATOM 4389 N N . SER B 1 258 ? -4.219 32.312 8.883 1 96.94 258 SER B N 1
ATOM 4390 C CA . SER B 1 258 ? -4.961 31.219 8.266 1 96.94 258 SER B CA 1
ATOM 4391 C C . SER B 1 258 ? -4.512 30.984 6.828 1 96.94 258 SER B C 1
ATOM 4393 O O . SER B 1 258 ? -4.324 31.938 6.07 1 96.94 258 SER B O 1
ATOM 4395 N N . PHE B 1 259 ? -4.301 29.766 6.484 1 96.44 259 PHE B N 1
ATOM 4396 C CA . PHE B 1 259 ? -3.934 29.422 5.117 1 96.44 259 PHE B CA 1
ATOM 4397 C C . PHE B 1 259 ? -4.297 27.969 4.812 1 96.44 259 PHE B C 1
ATOM 4399 O O . PHE B 1 259 ? -4.734 27.234 5.699 1 96.44 259 PHE B O 1
ATOM 4406 N N . ALA B 1 260 ? -4.23 27.672 3.561 1 97.38 260 ALA B N 1
ATOM 4407 C CA . ALA B 1 260 ? -4.473 26.312 3.09 1 97.38 260 ALA B CA 1
ATOM 4408 C C . ALA B 1 260 ? -3.25 25.75 2.371 1 97.38 260 ALA B C 1
ATOM 4410 O O . ALA B 1 260 ? -2.6 26.453 1.597 1 97.38 260 ALA B O 1
ATOM 4411 N N . VAL B 1 261 ? -2.951 24.547 2.729 1 96.69 261 VAL B N 1
ATOM 4412 C CA . VAL B 1 261 ? -1.872 23.875 2.02 1 96.69 261 VAL B CA 1
ATOM 4413 C C . VAL B 1 261 ? -2.434 22.688 1.227 1 96.69 261 VAL B C 1
ATOM 4415 O O . VAL B 1 261 ? -3.391 22.047 1.658 1 96.69 261 VAL B O 1
ATOM 4418 N N . GLU B 1 262 ? -1.838 22.453 0.099 1 96.06 262 GLU B N 1
ATOM 4419 C CA . GLU B 1 262 ? -2.283 21.344 -0.732 1 96.06 262 GLU B CA 1
ATOM 4420 C C . GLU B 1 262 ? -1.142 20.375 -1.011 1 96.06 262 GLU B C 1
ATOM 4422 O O . GLU B 1 262 ? 0.03 20.75 -0.967 1 96.06 262 GLU B O 1
ATOM 4427 N N . ARG B 1 263 ? -1.449 19.156 -1.135 1 94.81 263 ARG B N 1
ATOM 4428 C CA . ARG B 1 263 ? -0.58 18.094 -1.62 1 94.81 263 ARG B CA 1
ATOM 4429 C C . ARG B 1 263 ? -1.221 17.359 -2.789 1 94.81 263 ARG B C 1
ATOM 4431 O O . ARG B 1 263 ? -2.424 17.094 -2.777 1 94.81 263 ARG B O 1
ATOM 4438 N N . GLY B 1 264 ? -0.375 16.984 -3.729 1 92.19 264 GLY B N 1
ATOM 4439 C CA . GLY B 1 264 ? -0.861 16.234 -4.875 1 92.19 264 GLY B CA 1
ATOM 4440 C C . GLY B 1 264 ? -1.433 17.125 -5.969 1 92.19 264 GLY B C 1
ATOM 4441 O O . GLY B 1 264 ? -1.271 18.344 -5.93 1 92.19 264 GLY B O 1
ATOM 4442 N N . ASP B 1 265 ? -1.874 16.469 -7.035 1 87.56 265 ASP B N 1
ATOM 4443 C CA . ASP B 1 265 ? -2.463 17.156 -8.18 1 87.56 265 ASP B CA 1
ATOM 4444 C C . ASP B 1 265 ? -3.539 16.297 -8.844 1 87.56 265 ASP B C 1
ATOM 4446 O O . ASP B 1 265 ? -4.102 15.398 -8.211 1 87.56 265 ASP B O 1
ATOM 4450 N N . GLU B 1 266 ? -3.883 16.688 -10.023 1 78.69 266 GLU B N 1
ATOM 4451 C CA . GLU B 1 266 ? -4.957 16 -10.742 1 78.69 266 GLU B CA 1
ATOM 4452 C C . GLU B 1 266 ? -4.586 14.555 -11.055 1 78.69 266 GLU B C 1
ATOM 4454 O O . GLU B 1 266 ? -5.461 13.703 -11.203 1 78.69 266 GLU B O 1
ATOM 4459 N N . ARG B 1 267 ? -3.326 14.281 -11.125 1 80.12 267 ARG B N 1
ATOM 4460 C CA . ARG B 1 267 ? -2.863 12.945 -11.492 1 80.12 267 ARG B CA 1
ATOM 4461 C C . ARG B 1 267 ? -2.588 12.102 -10.25 1 80.12 267 ARG B C 1
ATOM 4463 O O . ARG B 1 267 ? -2.354 10.898 -10.352 1 80.12 267 ARG B O 1
ATOM 4470 N N . SER B 1 268 ? -2.557 12.789 -9.203 1 88.19 268 SER B N 1
ATOM 4471 C CA . SER B 1 268 ? -2.32 12.133 -7.922 1 88.19 268 SER B CA 1
ATOM 4472 C C . SER B 1 268 ? -3.451 12.406 -6.938 1 88.19 268 SER B C 1
ATOM 4474 O O . SER B 1 268 ? -4.477 12.984 -7.309 1 88.19 268 SER B O 1
ATOM 4476 N N . ARG B 1 269 ? -3.385 11.961 -5.766 1 93.5 269 ARG B N 1
ATOM 4477 C CA . ARG B 1 269 ? -4.418 12.156 -4.75 1 93.5 269 ARG B CA 1
ATOM 4478 C C . ARG B 1 269 ? -4.301 13.531 -4.102 1 93.5 269 ARG B C 1
ATOM 4480 O O . ARG B 1 269 ? -3.484 13.727 -3.199 1 93.5 269 ARG B O 1
ATOM 4487 N N . ARG B 1 270 ? -5.098 14.453 -4.574 1 95.19 270 ARG B N 1
ATOM 4488 C CA . ARG B 1 270 ? -5.031 15.82 -4.074 1 95.19 270 ARG B CA 1
ATOM 4489 C C . ARG B 1 270 ? -5.664 15.93 -2.691 1 95.19 270 ARG B C 1
ATOM 4491 O O . ARG B 1 270 ? -6.73 15.359 -2.443 1 95.19 270 ARG B O 1
ATOM 4498 N N . SER B 1 271 ? -4.992 16.672 -1.804 1 96.31 271 SER B N 1
ATOM 4499 C CA . SER B 1 271 ? -5.465 17.016 -0.467 1 96.31 271 SER B CA 1
ATOM 4500 C C . SER B 1 271 ? -5.418 18.516 -0.235 1 96.31 271 SER B C 1
ATOM 4502 O O . SER B 1 271 ? -4.527 19.203 -0.745 1 96.31 271 SER B O 1
ATOM 4504 N N . VAL B 1 272 ? -6.363 19.016 0.544 1 96.69 272 VAL B N 1
ATOM 4505 C CA . VAL B 1 272 ? -6.336 20.406 0.989 1 96.69 272 VAL B CA 1
ATOM 4506 C C . VAL B 1 272 ? -6.5 20.469 2.506 1 96.69 272 VAL B C 1
ATOM 4508 O O . VAL B 1 272 ? -7.539 20.062 3.039 1 96.69 272 VAL B O 1
ATOM 4511 N N . ILE B 1 273 ? -5.508 20.984 3.16 1 97.31 273 ILE B N 1
ATOM 4512 C CA . ILE B 1 273 ? -5.48 21.094 4.613 1 97.31 273 ILE B CA 1
ATOM 4513 C C . ILE B 1 273 ? -5.633 22.562 5.027 1 97.31 273 ILE B C 1
ATOM 4515 O O . ILE B 1 273 ? -4.859 23.422 4.594 1 97.31 273 ILE B O 1
ATOM 4519 N N . ARG B 1 274 ? -6.594 22.828 5.832 1 97.88 274 ARG B N 1
ATOM 4520 C CA . ARG B 1 274 ? -6.801 24.156 6.367 1 97.88 274 ARG B CA 1
ATOM 4521 C C . ARG B 1 274 ? -6.07 24.344 7.691 1 97.88 274 ARG B C 1
ATOM 4523 O O . ARG B 1 274 ? -6.16 23.484 8.578 1 97.88 274 ARG B O 1
ATOM 4530 N N . ILE B 1 275 ? -5.375 25.469 7.758 1 97.44 275 ILE B N 1
ATOM 4531 C CA . ILE B 1 275 ? -4.527 25.688 8.922 1 97.44 275 ILE B CA 1
ATOM 4532 C C . ILE B 1 275 ? -4.809 27.062 9.523 1 97.44 275 ILE B C 1
ATOM 4534 O O . ILE B 1 275 ? -4.977 28.047 8.789 1 97.44 275 ILE B O 1
ATOM 4538 N N . GLU B 1 276 ? -4.91 27.094 10.773 1 97.56 276 GLU B N 1
ATOM 4539 C CA . GLU B 1 276 ? -4.84 28.328 11.547 1 97.56 276 GLU B CA 1
ATOM 4540 C C . GLU B 1 276 ? -3.75 28.25 12.617 1 97.56 276 GLU B C 1
ATOM 4542 O O . GLU B 1 276 ? -3.664 27.266 13.352 1 97.56 276 GLU B O 1
ATOM 4547 N N . MET B 1 277 ? -2.932 29.234 12.656 1 96.69 277 MET B N 1
ATOM 4548 C CA . MET B 1 277 ? -1.861 29.234 13.656 1 96.69 277 MET B CA 1
ATOM 4549 C C . MET B 1 277 ? -1.782 30.578 14.367 1 96.69 277 MET B C 1
ATOM 4551 O O . MET B 1 277 ? -2.049 31.625 13.766 1 96.69 277 MET B O 1
ATOM 4555 N N . ASP B 1 278 ? -1.418 30.516 15.617 1 96.81 278 ASP B N 1
ATOM 4556 C CA . ASP B 1 278 ? -1.216 31.719 16.422 1 96.81 278 ASP B CA 1
ATOM 4557 C C . ASP B 1 278 ? 0.27 31.984 16.656 1 96.81 278 ASP B C 1
ATOM 4559 O O . ASP B 1 278 ? 0.868 31.438 17.578 1 96.81 278 ASP B O 1
ATOM 4563 N N . ASN B 1 279 ? 0.744 32.875 15.828 1 95.5 279 ASN B N 1
ATOM 4564 C CA . ASN B 1 279 ? 2.133 33.281 16 1 95.5 279 ASN B CA 1
ATOM 4565 C C . ASN B 1 279 ? 2.275 34.344 17.078 1 95.5 279 ASN B C 1
ATOM 4567 O O . ASN B 1 279 ? 2.312 35.531 16.797 1 95.5 279 ASN B O 1
ATOM 4571 N N . LYS B 1 280 ? 2.488 33.938 18.281 1 91.19 280 LYS B N 1
ATOM 4572 C CA . LYS B 1 280 ? 2.557 34.875 19.406 1 91.19 280 LYS B CA 1
ATOM 4573 C C . LYS B 1 280 ? 3.992 35.031 19.906 1 91.19 280 LYS B C 1
ATOM 4575 O O . LYS B 1 280 ? 4.242 35.75 20.875 1 91.19 280 LYS B O 1
ATOM 4580 N N . GLY B 1 281 ? 4.891 34.344 19.297 1 84 281 GLY B N 1
ATOM 4581 C CA . GLY B 1 281 ? 6.277 34.406 19.719 1 84 281 GLY B CA 1
ATOM 4582 C C . GLY B 1 281 ? 6.562 33.594 20.953 1 84 281 GLY B C 1
ATOM 4583 O O . GLY B 1 281 ? 7.543 33.812 21.656 1 84 281 GLY B O 1
ATOM 4584 N N . GLU B 1 282 ? 5.676 32.719 21.188 1 85.94 282 GLU B N 1
ATOM 4585 C CA . GLU B 1 282 ? 5.832 31.844 22.344 1 85.94 282 GLU B CA 1
ATOM 4586 C C . GLU B 1 282 ? 6.488 30.531 21.938 1 85.94 282 GLU B C 1
ATOM 4588 O O . GLU B 1 282 ? 6.652 30.25 20.75 1 85.94 282 GLU B O 1
ATOM 4593 N N . GLU B 1 283 ? 6.875 29.844 22.938 1 87.69 283 GLU B N 1
ATOM 4594 C CA . GLU B 1 283 ? 7.527 28.547 22.719 1 87.69 283 GLU B CA 1
ATOM 4595 C C . GLU B 1 283 ? 6.582 27.562 22.047 1 87.69 283 GLU B C 1
ATOM 4597 O O . GLU B 1 283 ? 6.98 26.812 21.156 1 87.69 283 GLU B O 1
ATOM 4602 N N . LEU B 1 284 ? 5.398 27.656 22.516 1 93.31 284 LEU B N 1
ATOM 4603 C CA . LEU B 1 284 ? 4.391 26.781 21.938 1 93.31 284 LEU B CA 1
ATOM 4604 C C . LEU B 1 284 ? 3.605 27.5 20.844 1 93.31 284 LEU B C 1
ATOM 4606 O O . LEU B 1 284 ? 3.234 28.656 21 1 93.31 284 LEU B O 1
ATOM 4610 N N . LEU B 1 285 ? 3.398 26.844 19.781 1 95.06 285 LEU B N 1
ATOM 4611 C CA . LEU B 1 285 ? 2.596 27.344 18.672 1 95.06 285 LEU B CA 1
ATOM 4612 C C . LEU B 1 285 ? 1.215 26.703 18.656 1 95.06 285 LEU B C 1
ATOM 4614 O O . LEU B 1 285 ? 1.081 25.516 18.328 1 95.06 285 LEU B O 1
ATOM 4618 N N . PRO B 1 286 ? 0.195 27.453 19.031 1 95.94 286 PRO B N 1
ATOM 4619 C CA . PRO B 1 286 ? -1.156 26.906 18.859 1 95.94 286 PRO B CA 1
ATOM 4620 C C . PRO B 1 286 ? -1.532 26.75 17.375 1 95.94 286 PRO B C 1
ATOM 4622 O O . PRO B 1 286 ? -1.383 27.688 16.594 1 95.94 286 PRO B O 1
ATOM 4625 N N . LEU B 1 287 ? -1.973 25.609 17.062 1 96.06 287 LEU B N 1
ATOM 4626 C CA . LEU B 1 287 ? -2.311 25.25 15.688 1 96.06 287 LEU B CA 1
ATOM 4627 C C . LEU B 1 287 ? -3.697 24.625 15.609 1 96.06 287 LEU B C 1
ATOM 4629 O O . LEU B 1 287 ? -4.062 23.812 16.469 1 96.06 287 LEU B O 1
ATOM 4633 N N . ARG B 1 288 ? -4.496 25.062 14.703 1 97.12 288 ARG B N 1
ATOM 4634 C CA . ARG B 1 288 ? -5.738 24.406 14.312 1 97.12 288 ARG B CA 1
ATOM 4635 C C . ARG B 1 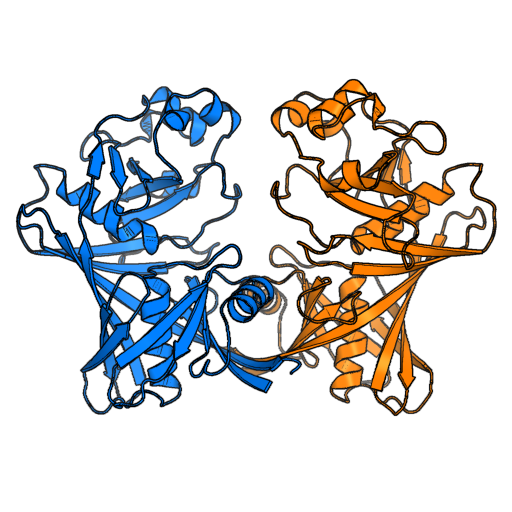288 ? -5.645 23.859 12.898 1 97.12 288 ARG B C 1
ATOM 4637 O O . ARG B 1 288 ? -5.363 24.594 11.953 1 97.12 288 ARG B O 1
ATOM 4644 N N . VAL B 1 289 ? -5.844 22.609 12.812 1 97.19 289 VAL B N 1
ATOM 4645 C CA . VAL B 1 289 ? -5.75 21.906 11.531 1 97.19 289 VAL B CA 1
ATOM 4646 C C . VAL B 1 289 ? -7.105 21.312 11.172 1 97.19 289 VAL B C 1
ATOM 4648 O O . VAL B 1 289 ? -7.746 20.656 12 1 97.19 289 VAL B O 1
ATOM 4651 N N . GLY B 1 290 ? -7.547 21.562 9.984 1 97.56 290 GLY B N 1
ATOM 4652 C CA . GLY B 1 290 ? -8.867 21.078 9.609 1 97.56 290 GLY B CA 1
ATOM 4653 C C . GLY B 1 290 ? -8.945 20.641 8.156 1 97.56 290 GLY B C 1
ATOM 4654 O O . GLY B 1 290 ? -8.062 20.953 7.355 1 97.56 290 GLY B O 1
ATOM 4655 N N . GLY B 1 291 ? -9.977 19.906 7.867 1 97.25 291 GLY B N 1
ATOM 4656 C CA . GLY B 1 291 ? -10.258 19.438 6.527 1 97.25 291 GLY B CA 1
ATOM 4657 C C . GLY B 1 291 ? -11.555 18.656 6.434 1 97.25 291 GLY B C 1
ATOM 4658 O O . GLY B 1 291 ? -12.234 18.438 7.441 1 97.25 291 GLY B O 1
ATOM 4659 N N . GLU B 1 292 ? -11.93 18.375 5.242 1 97.38 292 GLU B N 1
ATOM 4660 C CA . GLU B 1 292 ? -13.102 17.547 4.949 1 97.38 292 GLU B CA 1
ATOM 4661 C C . GLU B 1 292 ? -12.711 16.078 4.777 1 97.38 292 GLU B C 1
ATOM 4663 O O . GLU B 1 292 ? -11.523 15.758 4.641 1 97.38 292 GLU B O 1
ATOM 4668 N N . ALA B 1 293 ? -13.703 15.242 4.871 1 97.69 293 ALA B N 1
ATOM 4669 C CA . ALA B 1 293 ? -13.531 13.812 4.598 1 97.69 293 ALA B CA 1
ATOM 4670 C C . ALA B 1 293 ? -14.734 13.258 3.84 1 97.69 293 ALA B C 1
ATOM 4672 O O . ALA B 1 293 ? -15.828 13.82 3.891 1 97.69 293 ALA B O 1
ATOM 4673 N N . VAL B 1 294 ? -14.547 12.211 3.139 1 97.44 294 VAL B N 1
ATOM 4674 C CA . VAL B 1 294 ? -15.609 11.555 2.387 1 97.44 294 VAL B CA 1
ATOM 4675 C C . VAL B 1 294 ? -15.484 10.039 2.535 1 97.44 294 VAL B C 1
ATOM 4677 O O . VAL B 1 294 ? -14.383 9.492 2.533 1 97.44 294 VAL B O 1
ATOM 4680 N N . MET B 1 295 ? -16.625 9.383 2.672 1 97.38 295 MET B N 1
ATOM 4681 C CA . MET B 1 295 ? -16.672 7.938 2.885 1 97.38 295 MET B CA 1
ATOM 4682 C C . MET B 1 295 ? -16.406 7.188 1.582 1 97.38 295 MET B C 1
ATOM 4684 O O . MET B 1 295 ? -17.047 7.457 0.566 1 97.38 295 MET B O 1
ATOM 4688 N N . PHE B 1 296 ? -15.516 6.27 1.618 1 97.44 296 PHE B N 1
ATOM 4689 C CA . PHE B 1 296 ? -15.25 5.445 0.445 1 97.44 296 PHE B CA 1
ATOM 4690 C C . PHE B 1 296 ? -15.875 4.062 0.601 1 97.44 296 PHE B C 1
ATOM 4692 O O . PHE B 1 296 ? -16.562 3.58 -0.302 1 97.44 296 PHE B O 1
ATOM 4699 N N . ALA B 1 297 ? -15.633 3.5 1.774 1 97.94 297 ALA B N 1
ATOM 4700 C CA . ALA B 1 297 ? -16.062 2.113 1.923 1 97.94 297 ALA B CA 1
ATOM 4701 C C . ALA B 1 297 ? -16.469 1.812 3.365 1 97.94 297 ALA B C 1
ATOM 4703 O O . ALA B 1 297 ? -16.062 2.529 4.285 1 97.94 297 ALA B O 1
ATOM 4704 N N . GLU B 1 298 ? -17.312 0.795 3.547 1 98 298 GLU B N 1
ATOM 4705 C CA . GLU B 1 298 ? -17.547 0.116 4.816 1 98 298 GLU B CA 1
ATOM 4706 C C . GLU B 1 298 ? -17.203 -1.367 4.723 1 98 298 GLU B C 1
ATOM 4708 O O . GLU B 1 298 ? -17.328 -1.975 3.658 1 98 298 GLU B O 1
ATOM 4713 N N . GLY B 1 299 ? -16.703 -1.924 5.855 1 97.69 299 GLY B N 1
ATOM 4714 C CA . GLY B 1 299 ? -16.297 -3.318 5.801 1 97.69 299 GLY B CA 1
ATOM 4715 C C . GLY B 1 299 ? -16.438 -4.031 7.133 1 97.69 299 GLY B C 1
ATOM 4716 O O . GLY B 1 299 ? -16.719 -3.404 8.148 1 97.69 299 GLY B O 1
ATOM 4717 N N . LEU B 1 300 ? -16.312 -5.328 7.027 1 98 300 LEU B N 1
ATOM 4718 C CA . LEU B 1 300 ? -16.359 -6.246 8.156 1 98 300 LEU B CA 1
ATOM 4719 C C . LEU B 1 300 ? -15.227 -7.262 8.094 1 98 300 LEU B C 1
ATOM 4721 O O . LEU B 1 300 ? -14.969 -7.836 7.035 1 98 300 LEU B O 1
ATOM 4725 N N . ILE B 1 301 ? -14.516 -7.32 9.172 1 96.94 301 ILE B N 1
ATOM 4726 C CA . ILE B 1 301 ? -13.508 -8.375 9.25 1 96.94 301 ILE B CA 1
ATOM 4727 C C . ILE B 1 301 ? -13.922 -9.398 10.305 1 96.94 301 ILE B C 1
ATOM 4729 O O . ILE B 1 301 ? -14.609 -9.055 11.273 1 96.94 301 ILE B O 1
ATOM 4733 N N . ASP B 1 302 ? -13.578 -10.656 10.039 1 91.12 302 ASP B N 1
ATOM 4734 C CA . ASP B 1 302 ? -13.812 -11.742 10.984 1 91.12 302 ASP B CA 1
ATOM 4735 C C . ASP B 1 302 ? -12.492 -12.398 11.391 1 91.12 302 ASP B C 1
ATOM 4737 O O . ASP B 1 302 ? -11.977 -13.258 10.68 1 91.12 302 ASP B O 1
ATOM 4741 N N . LEU B 1 303 ? -11.984 -12.008 12.578 1 91.31 303 LEU B N 1
ATOM 4742 C CA . LEU B 1 303 ? -10.688 -12.5 13.039 1 91.31 303 LEU B CA 1
ATOM 4743 C C . LEU B 1 303 ? -10.844 -13.812 13.789 1 91.31 303 LEU B C 1
ATOM 4745 O O . LEU B 1 303 ? -11.805 -13.992 14.539 1 91.31 303 LEU B O 1
ATOM 4749 N N . PRO B 1 304 ? -9.969 -14.68 13.469 1 81.94 304 PRO B N 1
ATOM 4750 C CA . PRO B 1 304 ? -9.992 -15.906 14.273 1 81.94 304 PRO B CA 1
ATOM 4751 C C . PRO B 1 304 ? -9.773 -15.641 15.758 1 81.94 304 PRO B C 1
ATOM 4753 O O . PRO B 1 304 ? -9.117 -14.656 16.125 1 81.94 304 PRO B O 1
ATOM 4756 N N . LYS B 1 305 ? -10.484 -16.359 16.766 1 68.25 305 LYS B N 1
ATOM 4757 C CA . LYS B 1 305 ? -10.336 -16.219 18.203 1 68.25 305 LYS B CA 1
ATOM 4758 C C . LYS B 1 305 ? -8.906 -16.531 18.641 1 68.25 305 LYS B C 1
ATOM 4760 O O . LYS B 1 305 ? -8.242 -17.391 18.062 1 68.25 305 LYS B O 1
#

Nearest PDB structures (foldseek):
  4k7g-assembly1_B  TM=6.262E-01  e=3.460E-14  Allorhizobium ampelinum S4
  6r77-assembly1_B  TM=6.388E-01  e=9.050E-14  Thermococcus litoralis
  6r76-assembly2_C  TM=6.403E-01  e=2.114E-13  Thermococcus litoralis DSM 5473
  4q2h-assembly1_B  TM=6.468E-01  e=3.193E-12  Rhizobium rhizogenes K84
  4lb0-assembly1_A  TM=6.331E-01  e=2.407E-12  Allorhizobium ampelinum S4

Organism: Methylotuvimicrobium buryatense (NCBI:txid95641)

Secondary structure (DSSP, 8-state):
-EEEEEEEEES-SSTTSSEEEEEES--TT--HHHHHHHHHHHTSSEEEEEEE-TT-SSEEEEEEE-SSSEES--HHHHHHHHHHHHHTTSS---SSEEEEEEEETTEEEEEEEEEETTEEEEEEEEEEEE-EEE-----HHHHHHHHT--GGGB--SS---EEEESSSEEEEEEBS-HHHHHH----HHHHHTSSGGGS--SEEEEEEE--SSTT-SEEEEEE-TTS-TT-----GGGHHHHHHHHHTSTTS-SEEEEEEEEE--TTS--EEEEEEEEE-SSSEEEEEEEE-EEEEEEEEEE---/-EEEEEEEEES-SSTTSSEEEEEES--TT--HHHHHHHHHHHTSSEEEEEEE-TT-SSEEEEEEE-SSSEES--HHHHHHHHHHHHHTTSS---SSEEEEEEEETTEEEEEEEEEETTEEEEEEEEEEEE-EEE-----HHHHHHHHT--GGGB--SS---EEEESSSEEEEEEBS-HHHHHH----HHHHHTSSGGGS--SEEEEEEE--SSTT-SEEEEEE-TTS-TT-----GGGHHHHHHHHHTSTTS-SEEEEEEEEE--TTS--EEEEEEEEE-SSSEEEEEEEE-EEEEEEEEEE---

Solvent-accessible surface area (backbone atoms only — not comparable to full-atom values): 31265 Å² total; per-residue (Å²): 82,77,38,54,33,34,33,29,18,24,23,20,80,46,75,77,21,23,41,46,31,36,33,22,73,61,34,75,90,64,48,70,68,56,50,42,47,50,18,39,64,51,40,42,66,32,28,34,37,24,33,80,55,85,89,58,80,54,48,32,39,38,48,37,20,26,50,85,44,78,45,50,76,60,56,58,55,51,45,41,45,54,45,48,32,36,68,72,58,77,38,75,56,86,42,59,63,34,69,36,34,37,37,31,79,78,42,76,34,49,32,38,37,30,36,62,96,63,38,66,49,46,26,36,33,50,46,74,43,55,65,50,77,39,76,71,57,64,52,59,67,48,50,16,52,19,30,59,48,56,60,85,46,49,30,70,80,91,46,62,47,29,30,25,24,57,92,60,37,26,34,35,38,40,27,60,40,48,66,56,56,72,64,43,36,64,30,60,70,48,36,70,73,36,62,48,72,77,38,81,50,67,33,32,39,33,28,11,55,47,47,98,47,89,82,29,49,29,34,45,42,57,46,38,87,88,47,61,76,85,52,71,64,81,56,59,80,49,44,64,29,50,54,49,53,53,59,71,36,84,84,46,66,74,40,76,48,74,50,24,37,24,33,64,44,94,90,47,40,34,26,44,40,37,38,35,37,42,39,76,85,54,74,55,35,46,34,35,45,28,32,33,52,28,75,44,34,42,35,40,33,60,44,84,127,83,78,38,55,35,34,32,28,17,26,22,19,81,47,76,79,22,24,41,46,31,36,34,22,73,62,36,76,89,63,49,71,68,56,49,42,46,50,18,40,65,52,40,40,69,33,27,34,36,24,33,79,55,87,90,59,80,53,48,30,38,38,46,38,20,26,51,86,44,78,45,48,77,61,56,58,55,50,45,40,46,54,44,49,31,35,68,73,58,76,39,75,57,87,42,59,64,33,70,36,33,37,38,32,79,76,42,75,37,47,32,37,38,30,36,62,95,64,37,67,48,48,24,36,33,51,49,72,42,53,66,50,78,38,74,69,57,65,51,57,69,50,50,15,50,20,31,58,48,56,60,86,45,49,32,70,79,91,44,62,48,29,29,25,23,56,92,60,35,26,34,34,39,41,27,60,41,49,65,56,53,73,65,44,35,64,30,61,72,48,36,72,72,35,64,48,70,76,39,82,49,68,34,30,38,33,28,13,57,47,47,98,46,90,82,29,49,29,35,45,41,58,44,39,88,89,47,62,76,85,52,72,64,82,57,58,80,50,44,64,30,51,54,50,54,51,60,69,38,82,84,44,64,73,41,77,46,74,50,24,38,25,31,65,43,95,90,46,40,33,27,45,38,39,38,36,36,42,38,75,84,53,76,55,36,45,33,36,46,29,32,31,52,28,76,44,34,42,35,41,32,59,45,84,128

InterPro domains:
  IPR003719 Phenazine biosynthesis PhzF-like [PF02567] (9-299)
  IPR003719 Phenazine biosynthesis PhzF-like [PIRSF016184] (1-301)
  IPR003719 Phenazine biosynthesis PhzF-like [PTHR13774] (1-301)
  IPR003719 Phenazine biosynthesis PhzF-like [TIGR00654] (1-302)

Radius of gyration: 25.93 Å; Cα contacts (8 Å, |Δi|>4): 1533; chains: 2; bounding box: 60×74×58 Å

Foldseek 3Di:
DKWKKFWKAWQDADPQFHFIEIETQDDPPDDQVNLLVVQLVVQGQKYKYWHDDDVDDQEIEIWMYHNVGTDQDFDRVVQVNVQVCQVVVVDWDPDQKDWHWYQGNVGIKIKIFGDDPSHTWKMKIKDKFFKDKAQDDWDLVLVCVQFVHDSQQFDDPLAAWIWMDRPAIEGETEGADPVSQVVTFGHDVSCVPTCNVVDSHPKYKYKHADDPDPQFGMEIAIDDDVDDRNDGHDCRVCVVRVVVRLLPDPPNDAAKDKGWYWTDDPVHRIRIKIKIWGNHVDSIIMMMIMRTMYTDDMDMDDDDD/DKWKKFWKAWQDADPQFHFIEIETQDQPPDDQVNLLVVQLVVQGQKYKYWHDDDVDDQEIEIWMYHNVGTDQDFDRVVQVNVQVCQVVVVDWDPDQKDWHWYQGNVGIKIKIFGDDPSHTWKMKIKDKFFKDKAQDDWDLVLVCVQFVHDSQQFDDDLAAWIWMDRPAIEGETEGADPVSQVPTFGHDVSCVPTCNVVDSHPKYKYKHADDPDPQFGMEIAIDDDVDDRNDGHHCRVCVVRVVVRLLPDPPPDAAKDKGWYWTDDPVHRIGIKIKIWGNHVDSIIMMMIMRTMYTDDMDMDDDDD